Protein AF-A0A174ICA3-F1 (afdb_monomer_lite)

Organism: NCBI:txid74426

Foldseek 3Di:
DDDPPDPDPDPPAFDAAKAFQWQWDWDWDQAPNDTFIKIKTAGDFIFRADFALCLLPPLLVQQLPDVVSLNVCCNFQNALFQQFACRLVVLRCLLVDDPDADPCLLVVLLVVLVCRCPVAPLSVVLVPDPLQCLCVQQVDCQEVSVQSSRQRVVVPPDRSIGMGTSSNRSLSSLLSNLLSLQLQLCLAPPLLSLLLSLLLLVPGSCNVSNCVSQVLSVVLNVLPPDDVVCSVPDARSPDDDDPVSSVSNVVSVQSVQVNSLSRLVSLQVNHRPDDDDDDDGRCVPVVPDDVPPDDDYDSGSSNSSSVSSSCFSPDPAHWAAAPPSRGTGFAEGEDDGGHSDNVVNVCSVPPPRDGPPPSHHHSYPVVVVVVVVVVVVVVVVVVVVVVVVVVVVVVD

Secondary structure (DSSP, 8-state):
-------PPPP-PPP---EEEEEEEEEEEEETTEEEEEEEEEEEEEE-BPPTTTTTTGGGG--SS-HHHHHHHHHHH-PPPP-STTHHHHHHHHHH------SSHHHHHHHHHHHHHTSSHHHHHHHH-GGGGGGGGGGSTTSHHHHHHHHHHTT--SS--EEEEHHHHHHHHHHHHHHHHHHHHHHHHGGGHHHHHHHHHHT-TTHHHHHHH-HHHHHHHHT----HHHHHHPPTT-----HHHHHHHHHHHHHHHHHHHHHHHHHH----S-------SSS-STT-S---S------SHHHHHHHHHHHHHHSSSPPEE-TTT--EESS-B---S-BSSHHHHHHHHHS-------TT--SBHHHHHHHHHHHHHHHHHHHHHHHHHHHTTS--

Sequence (396 aa):
MSHPAIEVPAPIAAEIKPWMLPSCREKNLDIFGMERPALICKPHSTAYGIPSGFSTGTLLDVDLTDPKKIIQFVERYGLPVTPYAGQSERVEKRFTSNDVFSDKPEQDGLDIWYDALNASERCSEISLNPECALFNNFKDKGRSQGTEVANLIEDIRYKKEQVILLDDLVTTMAFMQLATLLFTGKAAYGDRAYDYVLHQVCISQNKEIIENRFSQLRMALQMFDASKSQLAVAKPGTFEMDEGTKIWVSNQFKTIEVALATFIDLAINPQPEPHTFIQEQTLRRMVNRNLNGQNPIYGSLTRAWAIQLLETLESHFSWNTCRECGRPYKIRQQKMRAYVKQEDANEDRFKERNNARDKNGYCCKAHEQRIRRKNDKKISNDQMDKVARKMDGLDQ

Structure (mmCIF, N/CA/C/O backbone):
data_AF-A0A174ICA3-F1
#
_entry.id   AF-A0A174ICA3-F1
#
loop_
_atom_site.group_PDB
_atom_site.id
_atom_site.type_symbol
_atom_site.label_atom_id
_atom_site.label_alt_id
_atom_site.label_comp_id
_atom_site.label_asym_id
_atom_site.label_entity_id
_atom_site.label_seq_id
_atom_site.pdbx_PDB_ins_code
_atom_site.Cartn_x
_atom_site.Cartn_y
_atom_site.Cartn_z
_atom_site.occupancy
_atom_site.B_iso_or_equiv
_atom_site.auth_seq_id
_atom_site.auth_comp_id
_atom_site.auth_asym_id
_atom_site.auth_atom_id
_atom_site.pdbx_PDB_model_num
ATOM 1 N N . MET A 1 1 ? 41.496 -42.779 12.951 1.00 33.31 1 MET A N 1
ATOM 2 C CA . MET A 1 1 ? 40.786 -42.202 14.109 1.00 33.31 1 MET A CA 1
ATOM 3 C C . MET A 1 1 ? 39.767 -41.220 13.567 1.00 33.31 1 MET A C 1
ATOM 5 O O . MET A 1 1 ? 40.148 -40.212 12.993 1.00 33.31 1 MET A O 1
ATOM 9 N N . SER A 1 2 ? 38.495 -41.599 13.613 1.00 34.94 2 SER A N 1
ATOM 10 C CA . SER A 1 2 ? 37.352 -40.819 13.140 1.00 34.94 2 SER A CA 1
ATOM 11 C C . SER A 1 2 ? 36.978 -39.781 14.196 1.00 34.94 2 SER A C 1
ATOM 13 O O . SER A 1 2 ? 36.568 -40.153 15.294 1.00 34.94 2 SER A O 1
ATOM 15 N N . HIS A 1 3 ? 37.132 -38.495 13.884 1.00 38.22 3 HIS A N 1
ATOM 16 C CA . HIS A 1 3 ? 36.524 -37.442 14.693 1.00 38.22 3 HIS A CA 1
ATOM 17 C C . HIS A 1 3 ? 34.998 -37.612 14.646 1.00 38.22 3 HIS A C 1
ATOM 19 O O . HIS A 1 3 ? 34.454 -37.721 13.544 1.00 38.22 3 HIS A O 1
ATOM 25 N N . PRO A 1 4 ? 34.296 -37.670 15.791 1.00 38.72 4 PRO A N 1
ATOM 26 C CA . PRO A 1 4 ? 32.844 -37.656 15.774 1.00 38.72 4 PRO A CA 1
ATOM 27 C C . PRO A 1 4 ? 32.397 -36.308 15.204 1.00 38.72 4 PRO A C 1
ATOM 29 O O . PRO A 1 4 ? 32.867 -35.255 15.642 1.00 38.72 4 PRO A O 1
ATOM 32 N N . ALA A 1 5 ? 31.529 -36.350 14.193 1.00 41.22 5 ALA A N 1
ATOM 33 C CA . ALA A 1 5 ? 30.858 -35.164 13.692 1.00 41.22 5 ALA A CA 1
ATOM 34 C C . ALA A 1 5 ? 30.064 -34.568 14.857 1.00 41.22 5 ALA A C 1
ATOM 36 O O . ALA A 1 5 ? 29.115 -35.177 15.344 1.00 41.22 5 ALA A O 1
ATOM 37 N N . ILE A 1 6 ? 30.502 -33.412 15.350 1.00 40.81 6 ILE A N 1
ATOM 38 C CA . ILE A 1 6 ? 29.716 -32.617 16.286 1.00 40.81 6 ILE A CA 1
ATOM 39 C C . ILE A 1 6 ? 28.458 -32.221 15.512 1.00 40.81 6 ILE A C 1
ATOM 41 O O . ILE A 1 6 ? 28.551 -31.462 14.545 1.00 40.81 6 ILE A O 1
ATOM 45 N N . GLU A 1 7 ? 27.303 -32.771 15.889 1.00 36.84 7 GLU A N 1
ATOM 46 C CA . GLU A 1 7 ? 26.016 -32.272 15.417 1.00 36.84 7 GLU A CA 1
ATOM 47 C C . GLU A 1 7 ? 25.901 -30.820 15.879 1.00 36.84 7 GLU A C 1
ATOM 49 O O . GLU A 1 7 ? 25.693 -30.526 17.057 1.00 36.84 7 GLU A O 1
ATOM 54 N N . VAL A 1 8 ? 26.123 -29.894 14.947 1.00 34.31 8 VAL A N 1
ATOM 55 C CA . VAL A 1 8 ? 25.844 -28.480 15.169 1.00 34.31 8 VAL A CA 1
ATOM 56 C C . VAL A 1 8 ? 24.335 -28.385 15.399 1.00 34.31 8 VAL A C 1
ATOM 58 O O . VAL A 1 8 ? 23.583 -28.823 14.523 1.00 34.31 8 VAL A O 1
ATOM 61 N N . PRO A 1 9 ? 23.867 -27.851 16.542 1.00 34.78 9 PRO A N 1
ATOM 62 C CA . PRO A 1 9 ? 22.444 -27.654 16.766 1.00 34.78 9 PRO A CA 1
ATOM 63 C C . PRO A 1 9 ? 21.866 -26.874 15.588 1.00 34.78 9 PRO A C 1
ATOM 65 O O . PRO A 1 9 ? 22.413 -25.832 15.213 1.00 34.78 9 PRO A O 1
ATOM 68 N N . ALA A 1 10 ? 20.784 -27.380 14.989 1.00 42.81 10 ALA A N 1
ATOM 69 C CA . ALA A 1 10 ? 20.063 -26.629 13.974 1.00 42.81 10 ALA A CA 1
ATOM 70 C C . ALA A 1 10 ? 19.752 -25.236 14.552 1.00 42.81 10 ALA A C 1
ATOM 72 O O . ALA A 1 10 ? 19.282 -25.158 15.694 1.00 42.81 10 ALA A O 1
ATOM 73 N N . PRO A 1 11 ? 20.053 -24.140 13.832 1.00 43.28 11 PRO A N 1
ATOM 74 C CA . PRO A 1 11 ? 19.793 -22.805 14.344 1.00 43.28 11 PRO A CA 1
ATOM 75 C C . PRO A 1 11 ? 18.317 -22.721 14.731 1.00 43.28 11 PRO A C 1
ATOM 77 O O . PRO A 1 11 ? 17.449 -23.048 13.919 1.00 43.28 11 PRO A O 1
ATOM 80 N N . ILE A 1 12 ? 18.039 -22.326 15.979 1.00 46.06 12 ILE A N 1
ATOM 81 C CA . ILE A 1 12 ? 16.676 -22.078 16.453 1.00 46.06 12 ILE A CA 1
ATOM 82 C C . ILE A 1 12 ? 16.057 -21.104 15.452 1.00 46.06 12 ILE A C 1
ATOM 84 O O . ILE A 1 12 ? 16.541 -19.979 15.302 1.00 46.06 12 ILE A O 1
ATOM 88 N N . ALA A 1 13 ? 15.051 -21.561 14.703 1.00 54.97 13 ALA A N 1
ATOM 89 C CA . ALA A 1 13 ? 14.374 -20.719 13.731 1.00 54.97 13 ALA A CA 1
ATOM 90 C C . ALA A 1 13 ? 13.820 -19.515 14.492 1.00 54.97 13 ALA A C 1
ATOM 92 O O . ALA A 1 13 ? 13.007 -19.685 15.400 1.00 54.97 13 ALA A O 1
ATOM 93 N N . ALA A 1 14 ? 14.310 -18.318 14.174 1.00 59.03 14 ALA A N 1
ATOM 94 C CA . ALA A 1 14 ? 13.910 -17.132 14.911 1.00 59.03 14 ALA A CA 1
ATOM 95 C C . ALA A 1 14 ? 12.377 -16.962 14.847 1.00 59.03 14 ALA A C 1
ATOM 97 O O . ALA A 1 14 ? 11.738 -17.249 13.827 1.00 59.03 14 ALA A O 1
ATOM 98 N N . GLU A 1 15 ? 11.790 -16.569 15.975 1.00 65.94 15 GLU A N 1
ATOM 99 C CA . GLU A 1 15 ? 10.346 -16.582 16.188 1.00 65.94 15 GLU A CA 1
ATOM 100 C C . GLU A 1 15 ? 9.649 -15.544 15.301 1.00 65.94 15 GLU A C 1
ATOM 102 O O . GLU A 1 15 ? 9.875 -14.340 15.413 1.00 65.94 15 GLU A O 1
ATOM 107 N N . ILE A 1 16 ? 8.776 -15.999 14.398 1.00 76.12 16 ILE A N 1
ATOM 108 C CA . ILE A 1 16 ? 7.976 -15.087 13.584 1.00 76.12 16 ILE A CA 1
ATOM 109 C C . ILE A 1 16 ? 6.827 -14.561 14.439 1.00 76.12 16 ILE A C 1
ATOM 111 O O . ILE A 1 16 ? 5.851 -15.277 14.651 1.00 76.12 16 ILE A O 1
ATOM 115 N N . LYS A 1 17 ? 6.891 -13.288 14.852 1.00 83.19 17 LYS A N 1
ATOM 116 C CA . LYS A 1 17 ? 5.681 -12.581 15.302 1.00 83.19 17 LYS A CA 1
ATOM 117 C C . LYS A 1 17 ? 4.644 -12.667 14.174 1.00 83.19 17 LYS A C 1
ATOM 119 O O . LYS A 1 17 ? 5.023 -12.383 13.040 1.00 83.19 17 LYS A O 1
ATOM 124 N N . PRO A 1 18 ? 3.414 -13.126 14.435 1.00 89.81 18 PRO A N 1
ATOM 125 C CA . PRO A 1 18 ? 2.355 -13.148 13.439 1.00 89.81 18 PRO A CA 1
ATOM 126 C C . PRO A 1 18 ? 1.591 -11.818 13.404 1.00 89.81 18 PRO A C 1
ATOM 128 O O . PRO A 1 18 ? 1.751 -10.973 14.287 1.00 89.81 18 PRO A O 1
ATOM 131 N N . TRP A 1 19 ? 0.707 -11.674 12.417 1.00 92.31 19 TRP A N 1
ATOM 132 C CA . TRP A 1 19 ? -0.308 -10.615 12.370 1.00 92.31 19 TRP A CA 1
ATOM 133 C C . TRP A 1 19 ? -1.693 -11.178 12.055 1.00 92.31 19 TRP A C 1
ATOM 135 O O . TRP A 1 19 ? -1.832 -12.305 11.566 1.00 92.31 19 TRP A O 1
ATOM 145 N N . MET A 1 20 ? -2.730 -10.398 12.338 1.00 92.56 20 MET A N 1
ATOM 146 C CA . MET A 1 20 ? -4.112 -10.836 12.207 1.00 92.56 20 MET A CA 1
ATOM 147 C C . MET A 1 20 ? -4.595 -10.788 10.742 1.00 92.56 20 MET A C 1
ATOM 149 O O . MET A 1 20 ? -4.385 -9.821 10.004 1.00 92.56 20 MET A O 1
ATOM 153 N N . LEU A 1 21 ? -5.250 -11.867 10.308 1.00 95.19 21 LEU A N 1
ATOM 154 C CA . LEU A 1 21 ? -6.044 -11.936 9.083 1.00 95.19 21 LEU A CA 1
ATOM 155 C C . LEU A 1 21 ? -7.520 -11.765 9.460 1.00 95.19 21 LEU A C 1
ATOM 157 O O . LEU A 1 21 ? -8.054 -12.622 10.182 1.00 95.19 21 LEU A O 1
ATOM 161 N N . PRO A 1 22 ? -8.180 -10.684 9.015 1.00 94.62 22 PRO A N 1
ATOM 162 C CA . PRO A 1 22 ? -9.564 -10.439 9.385 1.00 94.62 22 PRO A CA 1
ATOM 163 C C . PRO A 1 22 ? -10.535 -11.153 8.449 1.00 94.62 22 PRO A C 1
ATOM 165 O O . PRO A 1 22 ? -10.198 -11.499 7.322 1.00 94.62 22 PRO A O 1
ATOM 168 N N . SER A 1 23 ? -11.772 -11.307 8.909 1.00 95.06 23 SER A N 1
ATOM 169 C CA . SER A 1 23 ? -12.945 -11.326 8.041 1.00 95.06 23 SER A CA 1
ATOM 170 C C . SER A 1 23 ? -13.523 -9.916 8.003 1.00 95.06 23 SER A C 1
ATOM 172 O O . SER A 1 23 ? -13.637 -9.267 9.049 1.00 95.06 23 SER A O 1
ATOM 174 N N . CYS A 1 24 ? -13.859 -9.430 6.812 1.00 95.12 24 CYS A N 1
ATOM 175 C CA . CYS A 1 24 ? -14.268 -8.048 6.603 1.00 95.12 24 CYS A CA 1
ATOM 176 C C . CYS A 1 24 ? -15.693 -7.957 6.065 1.00 95.12 24 CYS A C 1
ATOM 178 O O . CYS A 1 24 ? -16.123 -8.745 5.225 1.00 95.12 24 CYS A O 1
ATOM 180 N N . ARG A 1 25 ? -16.409 -6.921 6.500 1.00 92.81 25 ARG A N 1
ATOM 181 C CA . ARG A 1 25 ? -17.669 -6.494 5.886 1.00 92.81 25 ARG A CA 1
ATOM 182 C C . ARG A 1 25 ? -17.653 -4.993 5.646 1.00 92.81 25 ARG A C 1
ATOM 184 O O . ARG A 1 25 ? -17.161 -4.240 6.483 1.00 92.81 25 ARG A O 1
ATOM 191 N N . GLU A 1 26 ? -18.201 -4.582 4.512 1.00 93.88 26 GLU A N 1
ATOM 192 C CA . GLU A 1 26 ? -18.407 -3.172 4.183 1.00 93.88 26 GLU A CA 1
ATOM 193 C C . GLU A 1 26 ? -19.478 -2.549 5.087 1.00 93.88 26 GLU A C 1
ATOM 195 O O . GLU A 1 26 ? -20.483 -3.184 5.426 1.00 93.88 26 GLU A O 1
ATOM 200 N N . LYS A 1 27 ? -19.253 -1.291 5.464 1.00 91.69 27 LYS A N 1
ATOM 201 C CA . LYS A 1 27 ? -20.220 -0.420 6.130 1.00 91.69 27 LYS A CA 1
ATOM 202 C C . LYS A 1 27 ? -19.934 1.032 5.740 1.00 91.69 27 LYS A C 1
ATOM 204 O O . LYS A 1 27 ? -18.777 1.401 5.582 1.00 91.69 27 LYS A O 1
ATOM 209 N N . ASN A 1 28 ? -20.969 1.857 5.648 1.00 92.75 28 ASN A N 1
ATOM 210 C CA . ASN A 1 28 ? -20.808 3.306 5.599 1.00 92.75 28 ASN A CA 1
ATOM 211 C C . ASN A 1 28 ? -20.977 3.910 6.995 1.00 92.75 28 ASN A C 1
ATOM 213 O O . ASN A 1 28 ? -21.859 3.493 7.751 1.00 92.75 28 ASN A O 1
ATOM 217 N N . LEU A 1 29 ? -20.121 4.872 7.325 1.00 89.50 29 LEU A N 1
ATOM 218 C CA . LEU A 1 29 ? -20.064 5.538 8.622 1.00 89.50 29 LEU A CA 1
ATOM 219 C C . LEU A 1 29 ? -20.219 7.039 8.452 1.00 89.50 29 LEU A C 1
ATOM 221 O O . LEU A 1 29 ? -19.614 7.607 7.550 1.00 89.50 29 LEU A O 1
ATOM 225 N N . ASP A 1 30 ? -20.979 7.673 9.336 1.00 88.88 30 ASP A N 1
ATOM 226 C CA . ASP A 1 30 ? -20.994 9.129 9.437 1.00 88.88 30 ASP A CA 1
ATOM 227 C C . ASP A 1 30 ? -19.872 9.574 10.379 1.00 88.88 30 ASP A C 1
ATOM 229 O O . ASP A 1 30 ? -19.830 9.177 11.545 1.00 88.88 30 ASP A O 1
ATOM 233 N N . ILE A 1 31 ? -18.929 10.349 9.845 1.00 85.56 31 ILE A N 1
ATOM 234 C CA . ILE A 1 31 ? -17.815 10.921 10.597 1.00 85.56 31 ILE A CA 1
ATOM 235 C C . ILE A 1 31 ? -17.746 12.401 10.242 1.00 85.56 31 ILE A C 1
ATOM 237 O O . ILE A 1 31 ? -17.509 12.752 9.081 1.00 85.56 31 ILE A O 1
ATOM 241 N N . PHE A 1 32 ? -17.916 13.274 11.238 1.00 84.75 32 PHE A N 1
ATOM 242 C CA . PHE A 1 32 ? -17.977 14.722 11.045 1.00 84.75 32 PHE A CA 1
ATOM 243 C C . PHE A 1 32 ? -19.061 15.174 10.047 1.00 84.75 32 PHE A C 1
ATOM 245 O O . PHE A 1 32 ? -18.825 16.099 9.264 1.00 84.75 32 PHE A O 1
ATOM 252 N N . GLY A 1 33 ? -20.229 14.523 10.039 1.00 84.75 33 GLY A N 1
ATOM 253 C CA . GLY A 1 33 ? -21.348 14.860 9.151 1.00 84.75 33 GLY A CA 1
ATOM 254 C C . GLY A 1 33 ? -21.131 14.446 7.693 1.00 84.75 33 GLY A C 1
ATOM 255 O O . GLY A 1 33 ? -21.756 15.005 6.791 1.00 84.75 33 GLY A O 1
ATOM 256 N N . MET A 1 34 ? -20.202 13.522 7.4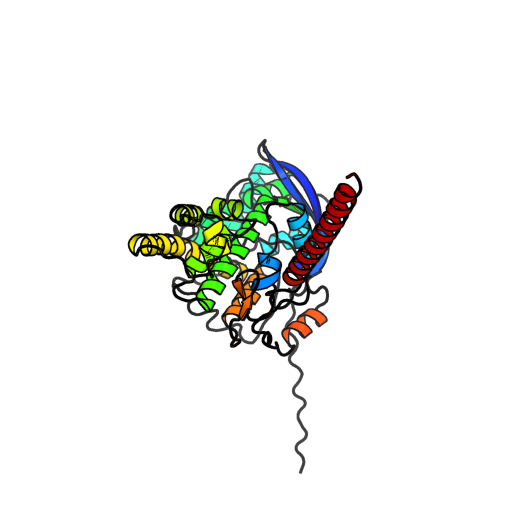38 1.00 87.88 34 MET A N 1
ATOM 257 C CA . MET A 1 34 ? -19.898 12.997 6.110 1.00 87.88 34 MET A CA 1
ATOM 258 C C . MET A 1 34 ? -19.948 11.475 6.123 1.00 87.88 34 MET A C 1
ATOM 260 O O . MET A 1 34 ? -19.240 10.831 6.897 1.00 87.88 34 MET A O 1
ATOM 264 N N . GLU A 1 35 ? -20.709 10.902 5.193 1.00 92.56 35 GLU A N 1
ATOM 265 C CA . GLU A 1 35 ? -20.739 9.459 4.976 1.00 92.56 35 GLU A CA 1
ATOM 266 C C . GLU A 1 35 ? -19.422 8.981 4.336 1.00 92.56 35 GLU A C 1
ATOM 268 O O . GLU A 1 35 ? -18.963 9.503 3.315 1.00 92.56 35 GLU A O 1
ATOM 273 N N . ARG A 1 36 ? -18.787 7.983 4.953 1.00 91.88 36 ARG A N 1
ATOM 274 C CA . ARG A 1 36 ? -17.487 7.430 4.564 1.00 91.88 36 ARG A CA 1
ATOM 275 C C . ARG A 1 36 ? -17.564 5.902 4.481 1.00 91.88 36 ARG A C 1
ATOM 277 O O . ARG A 1 36 ? -18.004 5.271 5.444 1.00 91.88 36 ARG A O 1
ATOM 284 N N . PRO A 1 37 ? -17.095 5.278 3.385 1.00 94.25 37 PRO A N 1
ATOM 285 C CA . PRO A 1 37 ? -17.010 3.827 3.298 1.00 94.25 37 PRO A CA 1
ATOM 286 C C . PRO A 1 37 ? -15.904 3.291 4.211 1.00 94.25 37 PRO A C 1
ATOM 288 O O . PRO A 1 37 ? -14.785 3.814 4.253 1.00 94.25 37 PRO A O 1
ATOM 291 N N . ALA A 1 38 ? -16.206 2.210 4.914 1.00 94.81 38 ALA A N 1
ATOM 292 C CA . ALA A 1 38 ? -15.333 1.574 5.883 1.00 94.81 38 ALA A CA 1
ATOM 293 C C . ALA A 1 38 ? -15.469 0.048 5.848 1.00 94.81 38 ALA A C 1
ATOM 295 O O . ALA A 1 38 ? -16.455 -0.515 5.366 1.00 94.81 38 ALA A O 1
ATOM 296 N N . LEU A 1 39 ? -14.467 -0.626 6.402 1.00 94.62 39 LEU A N 1
ATOM 297 C CA . LEU A 1 39 ? -14.492 -2.051 6.681 1.00 94.62 39 LEU A CA 1
ATOM 298 C C . LEU A 1 39 ? -14.613 -2.270 8.184 1.00 94.62 39 LEU A C 1
ATOM 300 O O . LEU A 1 39 ? -13.781 -1.787 8.951 1.00 94.62 39 LEU A O 1
ATOM 304 N N . ILE A 1 40 ? -15.600 -3.065 8.593 1.00 92.50 40 ILE A N 1
ATOM 305 C CA . ILE A 1 40 ? -15.601 -3.692 9.913 1.00 92.50 40 ILE A CA 1
ATOM 306 C C . ILE A 1 40 ? -14.820 -4.993 9.789 1.00 92.50 40 ILE A C 1
ATOM 308 O O . ILE A 1 40 ? -15.219 -5.907 9.064 1.00 92.50 40 ILE A O 1
ATOM 312 N N . CYS A 1 41 ? -13.702 -5.056 10.495 1.00 92.94 41 CYS A N 1
ATOM 313 C CA . CYS A 1 41 ? -12.762 -6.161 10.490 1.00 92.94 41 CYS A CA 1
ATOM 314 C C . CYS A 1 41 ? -12.914 -6.954 11.785 1.00 92.94 41 CYS A C 1
ATOM 316 O O . CYS A 1 41 ? -12.827 -6.385 12.869 1.00 92.94 41 CYS A O 1
ATOM 318 N N . LYS A 1 42 ? -13.102 -8.269 11.680 1.00 91.88 42 LYS A N 1
ATOM 319 C CA . LYS A 1 42 ? -13.162 -9.195 12.816 1.00 91.88 42 LYS A CA 1
ATOM 320 C C . LYS A 1 42 ? -12.010 -10.196 12.731 1.00 91.88 42 LYS A C 1
ATOM 322 O O . LYS A 1 42 ? -11.753 -10.683 11.633 1.00 91.88 42 LYS A O 1
ATOM 327 N N . PRO A 1 43 ? -11.349 -10.572 13.836 1.00 91.12 43 PRO A N 1
ATOM 328 C CA . PRO A 1 43 ? -10.226 -11.487 13.804 1.00 91.12 43 PRO A CA 1
ATOM 329 C C . PRO A 1 43 ? -10.711 -12.858 13.359 1.00 91.12 43 PRO A C 1
ATOM 331 O O . PRO A 1 43 ? -11.699 -13.379 13.885 1.00 91.12 43 PRO A O 1
ATOM 334 N N . HIS A 1 44 ? -10.026 -13.425 12.368 1.00 93.06 44 HIS A N 1
ATOM 335 C CA . HIS A 1 44 ? -10.380 -14.719 11.797 1.00 93.06 44 HIS A CA 1
ATOM 336 C C . HIS A 1 44 ? -9.244 -15.733 11.928 1.00 93.06 44 HIS A C 1
ATOM 338 O O . HIS A 1 44 ? -9.447 -16.820 12.463 1.00 93.06 44 HIS A O 1
ATOM 344 N N . SER A 1 45 ? -8.043 -15.377 11.478 1.00 93.69 45 SER A N 1
ATOM 345 C CA . SER A 1 45 ? -6.855 -16.226 11.592 1.00 93.69 45 SER A CA 1
ATOM 346 C C . SER A 1 45 ? -5.596 -15.380 11.756 1.00 93.69 45 SER A C 1
ATOM 348 O O . SER A 1 45 ? -5.668 -14.157 11.825 1.00 93.69 45 SER A O 1
ATOM 350 N N . THR A 1 46 ? -4.434 -16.019 11.797 1.00 93.44 46 THR A N 1
ATOM 351 C CA . THR A 1 46 ? -3.136 -15.345 11.851 1.00 93.44 46 THR A CA 1
ATOM 352 C C . THR A 1 46 ? -2.304 -15.675 10.620 1.00 93.44 46 THR A C 1
ATOM 354 O O . THR A 1 46 ? -2.442 -16.740 10.013 1.00 93.44 46 THR A O 1
ATOM 357 N N . ALA A 1 47 ? -1.443 -14.742 10.237 1.00 93.88 47 ALA A N 1
ATOM 358 C CA . ALA A 1 47 ? -0.435 -14.920 9.213 1.00 93.88 47 ALA A CA 1
ATOM 359 C C . ALA A 1 47 ? 0.961 -14.858 9.833 1.00 93.88 47 ALA A C 1
ATOM 361 O O . ALA A 1 47 ? 1.247 -14.012 10.672 1.00 93.88 47 ALA A O 1
ATOM 362 N N . TYR A 1 48 ? 1.831 -15.743 9.364 1.00 90.88 48 TYR A N 1
ATOM 363 C CA . TYR A 1 48 ? 3.240 -15.866 9.732 1.00 90.88 48 TYR A CA 1
ATOM 364 C C . TYR A 1 48 ? 4.160 -15.462 8.573 1.00 90.88 48 TYR A C 1
ATOM 366 O O . TYR A 1 48 ? 5.370 -15.633 8.633 1.00 90.88 48 TYR A O 1
ATOM 374 N N . GLY A 1 49 ? 3.618 -14.976 7.458 1.00 90.50 49 GLY A N 1
ATOM 375 C CA . GLY A 1 49 ? 4.445 -14.586 6.324 1.00 90.50 49 GLY A CA 1
ATOM 376 C C . GLY A 1 49 ? 3.663 -14.372 5.042 1.00 90.50 49 GLY A C 1
ATOM 377 O O . GLY A 1 49 ? 2.560 -14.888 4.853 1.00 90.50 49 GLY A O 1
ATOM 378 N N . ILE A 1 50 ? 4.279 -13.634 4.127 1.00 92.31 50 ILE A N 1
ATOM 379 C CA . ILE A 1 50 ? 3.812 -13.480 2.751 1.00 92.31 50 ILE A CA 1
ATOM 380 C C . ILE A 1 50 ? 4.606 -14.408 1.821 1.00 92.31 50 ILE A C 1
ATOM 382 O O . ILE A 1 50 ? 5.788 -14.656 2.063 1.00 92.31 50 ILE A O 1
ATOM 386 N N . PRO A 1 51 ? 3.987 -14.922 0.748 1.00 90.38 51 PRO A N 1
ATOM 387 C CA . PRO A 1 51 ? 4.667 -15.780 -0.216 1.00 90.38 51 PRO A CA 1
ATOM 388 C C . PRO A 1 51 ? 5.785 -15.037 -0.945 1.00 90.38 51 PRO A C 1
ATOM 390 O O . PRO A 1 51 ? 5.648 -13.854 -1.259 1.00 90.38 51 PRO A O 1
ATOM 393 N N . SER A 1 52 ? 6.877 -15.737 -1.252 1.00 87.00 52 SER A N 1
ATOM 394 C CA . SER A 1 52 ? 7.983 -15.187 -2.041 1.00 87.00 52 SER A CA 1
ATOM 395 C C . SER A 1 52 ? 7.500 -14.548 -3.352 1.00 87.00 52 SER A C 1
ATOM 397 O O . SER A 1 52 ? 6.644 -15.100 -4.045 1.00 87.00 52 SER A O 1
ATOM 399 N N . GLY A 1 53 ? 8.038 -13.374 -3.696 1.00 88.00 53 GLY A N 1
ATOM 400 C CA . GLY A 1 53 ? 7.634 -12.603 -4.880 1.00 88.00 53 GLY A CA 1
ATOM 401 C C . GLY A 1 53 ? 6.304 -11.846 -4.742 1.00 88.00 53 GLY A C 1
ATOM 402 O O . GLY A 1 53 ? 5.832 -11.278 -5.722 1.00 88.00 53 GLY A O 1
ATOM 403 N N . PHE A 1 54 ? 5.679 -11.826 -3.560 1.00 92.50 54 PHE A N 1
ATOM 404 C CA . PHE A 1 54 ? 4.468 -11.047 -3.284 1.00 92.50 54 PHE A CA 1
ATOM 405 C C . PHE A 1 54 ? 4.624 -9.559 -3.619 1.00 92.50 54 PHE A C 1
ATOM 407 O O . PHE A 1 54 ? 3.731 -9.001 -4.262 1.00 92.50 54 PHE A O 1
ATOM 414 N N . SER A 1 55 ? 5.745 -8.939 -3.227 1.00 89.00 55 SER A N 1
ATOM 415 C CA . SER A 1 55 ? 5.987 -7.500 -3.409 1.00 89.00 55 SER A CA 1
ATOM 416 C C . SER A 1 55 ? 5.891 -7.082 -4.878 1.00 89.00 55 SER A C 1
ATOM 418 O O . SER A 1 55 ? 5.169 -6.148 -5.194 1.00 89.00 55 SER A O 1
ATOM 420 N N . THR A 1 56 ? 6.521 -7.829 -5.787 1.00 88.44 56 THR A N 1
ATOM 421 C CA . THR A 1 56 ? 6.512 -7.581 -7.248 1.00 88.44 56 THR A CA 1
ATOM 422 C C . THR A 1 56 ? 5.389 -8.310 -7.998 1.00 88.44 56 THR A C 1
ATOM 424 O O . THR A 1 56 ? 5.266 -8.200 -9.221 1.00 88.44 56 THR A O 1
ATOM 427 N N . GLY A 1 57 ? 4.563 -9.066 -7.274 1.00 87.75 57 GLY A N 1
ATOM 428 C CA . GLY A 1 57 ? 3.512 -9.919 -7.808 1.00 87.75 57 GLY A CA 1
ATOM 429 C C . GLY A 1 57 ? 2.120 -9.402 -7.467 1.00 87.75 57 GLY A C 1
ATOM 430 O O . GLY A 1 57 ? 1.681 -8.372 -7.972 1.00 87.75 57 GLY A O 1
ATOM 431 N N . THR A 1 58 ? 1.408 -10.157 -6.625 1.00 86.38 58 THR A N 1
ATOM 432 C CA . THR A 1 58 ? -0.021 -9.952 -6.329 1.00 86.38 58 THR A CA 1
ATOM 433 C C . THR A 1 58 ? -0.328 -8.552 -5.805 1.00 86.38 58 THR A C 1
ATOM 435 O O . THR A 1 58 ? -1.394 -8.034 -6.124 1.00 86.38 58 THR A O 1
ATOM 438 N N . LEU A 1 59 ? 0.580 -7.922 -5.050 1.00 92.50 59 LEU A N 1
ATOM 439 C CA . LEU A 1 59 ? 0.378 -6.560 -4.544 1.00 92.50 59 LEU A CA 1
ATOM 440 C C . LEU A 1 59 ? 0.077 -5.559 -5.670 1.00 92.50 59 LEU A C 1
ATOM 442 O O . LEU A 1 59 ? -0.836 -4.745 -5.548 1.00 92.50 59 LEU A O 1
ATOM 446 N N . LEU A 1 60 ? 0.822 -5.638 -6.775 1.00 92.06 60 LEU A N 1
ATOM 447 C CA . LEU A 1 60 ? 0.702 -4.725 -7.915 1.00 92.06 60 LEU A CA 1
ATOM 448 C C . LEU A 1 60 ? -0.526 -5.011 -8.800 1.00 92.06 60 LEU A C 1
ATOM 450 O O . LEU A 1 60 ? -0.810 -4.263 -9.735 1.00 92.06 60 LEU A O 1
ATOM 454 N N . ASP A 1 61 ? -1.238 -6.106 -8.536 1.00 88.19 61 ASP A N 1
ATOM 455 C CA . ASP A 1 61 ? -2.394 -6.567 -9.311 1.00 88.19 61 ASP A CA 1
ATOM 456 C C . ASP A 1 61 ? -3.739 -6.293 -8.630 1.00 88.19 61 ASP A C 1
ATOM 458 O O . ASP A 1 61 ? -4.790 -6.592 -9.219 1.00 88.19 61 ASP A O 1
ATOM 462 N N . VAL A 1 62 ? -3.717 -5.782 -7.395 1.00 92.12 62 VAL A N 1
ATOM 463 C CA . VAL A 1 62 ? -4.928 -5.433 -6.648 1.00 92.12 62 VAL A CA 1
ATOM 464 C C . VAL A 1 62 ? -5.563 -4.198 -7.268 1.00 92.12 62 VAL A C 1
ATOM 466 O O . VAL A 1 62 ? -4.897 -3.186 -7.484 1.00 92.12 62 VAL A O 1
ATOM 469 N N . ASP A 1 63 ? -6.856 -4.301 -7.555 1.00 94.56 63 ASP A N 1
ATOM 470 C CA . ASP A 1 63 ? -7.686 -3.173 -7.958 1.00 94.56 63 ASP A CA 1
ATOM 471 C C . ASP A 1 63 ? -8.087 -2.381 -6.717 1.00 94.56 63 ASP A C 1
ATOM 473 O O . ASP A 1 63 ? -8.741 -2.922 -5.828 1.00 94.56 63 ASP A O 1
ATOM 477 N N . LEU A 1 64 ? -7.646 -1.129 -6.645 1.00 96.38 64 LEU A N 1
ATOM 478 C CA . LEU A 1 64 ? -7.953 -0.232 -5.537 1.00 96.38 64 LEU A CA 1
ATOM 479 C C . LEU A 1 64 ? -9.261 0.541 -5.772 1.00 96.38 64 LEU A C 1
ATOM 481 O O . LEU A 1 64 ? -9.696 1.267 -4.886 1.00 96.38 64 LEU A O 1
ATOM 485 N N . THR A 1 65 ? -9.886 0.395 -6.946 1.00 95.25 65 THR A N 1
ATOM 486 C CA . THR A 1 65 ? -11.175 1.025 -7.275 1.00 95.25 65 THR A CA 1
ATOM 487 C C . THR A 1 65 ? -12.374 0.155 -6.885 1.00 95.25 65 THR A C 1
ATOM 489 O O . THR A 1 65 ? -13.476 0.673 -6.730 1.00 95.25 65 THR A O 1
ATOM 492 N N . ASP A 1 66 ? -12.164 -1.153 -6.690 1.00 94.94 66 ASP A N 1
ATOM 493 C CA . ASP A 1 66 ? -13.200 -2.123 -6.319 1.00 94.94 66 ASP A CA 1
ATOM 494 C C . ASP A 1 66 ? -13.057 -2.529 -4.835 1.00 94.94 66 ASP A C 1
ATOM 496 O O . ASP A 1 66 ? -12.166 -3.325 -4.500 1.00 94.94 66 ASP A O 1
ATOM 500 N N . PRO A 1 67 ? -13.949 -2.057 -3.938 1.00 94.12 67 PRO A N 1
ATOM 501 C CA . PRO A 1 67 ? -13.942 -2.414 -2.517 1.00 94.12 67 PRO A CA 1
ATOM 502 C C . PRO A 1 67 ? -13.901 -3.926 -2.260 1.00 94.12 67 PRO A C 1
ATOM 504 O O . PRO A 1 67 ? -13.202 -4.390 -1.355 1.00 94.12 67 PRO A O 1
ATOM 507 N N . LYS A 1 68 ? -14.533 -4.735 -3.124 1.00 95.31 68 LYS A N 1
ATOM 508 C CA . LYS A 1 68 ? -14.529 -6.199 -2.991 1.00 95.31 68 LYS A CA 1
ATOM 509 C C . LYS A 1 68 ? -13.142 -6.787 -3.217 1.00 95.31 68 LYS A C 1
ATOM 511 O O . LYS A 1 68 ? -12.803 -7.805 -2.611 1.00 95.31 68 LYS A O 1
ATOM 516 N N . LYS A 1 69 ? -12.327 -6.192 -4.093 1.00 95.25 69 LYS A N 1
ATOM 517 C CA . LYS A 1 69 ? -10.931 -6.618 -4.307 1.00 95.25 69 LYS A CA 1
ATOM 518 C C . LYS A 1 69 ? -10.053 -6.232 -3.134 1.00 95.25 69 LYS A C 1
ATOM 520 O O . LYS A 1 69 ? -9.188 -7.027 -2.768 1.00 95.25 69 LYS A O 1
ATOM 525 N N . ILE A 1 70 ? -10.313 -5.077 -2.528 1.00 96.44 70 ILE A N 1
ATOM 526 C CA . ILE A 1 70 ? -9.629 -4.633 -1.313 1.00 96.44 70 ILE A CA 1
ATOM 527 C C . ILE A 1 70 ? -9.944 -5.590 -0.161 1.00 96.44 70 ILE A C 1
ATOM 529 O O . ILE A 1 70 ? -9.011 -6.113 0.442 1.00 96.44 70 ILE A O 1
ATOM 533 N N . ILE A 1 71 ? -11.220 -5.925 0.073 1.00 96.44 71 ILE A N 1
ATOM 534 C CA . ILE A 1 71 ? -11.616 -6.939 1.066 1.00 96.44 71 ILE A CA 1
ATOM 535 C C . ILE A 1 71 ? -10.911 -8.266 0.797 1.00 96.44 71 ILE A C 1
ATOM 537 O O . ILE A 1 71 ? -10.233 -8.792 1.672 1.00 96.44 71 ILE A O 1
ATOM 541 N N . GLN A 1 72 ? -11.002 -8.791 -0.429 1.00 95.44 72 GLN A N 1
ATOM 542 C CA . GLN A 1 72 ? -10.372 -10.069 -0.776 1.00 95.44 72 GLN A CA 1
ATOM 543 C C . GLN A 1 72 ? -8.860 -10.064 -0.546 1.00 95.44 72 GLN A C 1
ATOM 545 O O . GLN A 1 72 ? -8.280 -11.111 -0.260 1.00 95.44 72 GLN A O 1
ATOM 550 N N . PHE A 1 73 ? -8.205 -8.921 -0.728 1.00 96.19 73 PHE A N 1
ATOM 551 C CA . PHE A 1 73 ? -6.790 -8.774 -0.437 1.00 96.19 73 PHE A CA 1
ATOM 552 C C . PHE A 1 73 ? -6.534 -8.764 1.073 1.00 96.19 73 PHE A C 1
ATOM 554 O O . PHE A 1 73 ? -5.711 -9.547 1.549 1.00 96.19 73 PHE A O 1
ATOM 561 N N . VAL A 1 74 ? -7.275 -7.938 1.811 1.00 96.31 74 VAL A N 1
ATOM 562 C CA . VAL A 1 74 ? -7.170 -7.791 3.264 1.00 96.31 74 VAL A CA 1
ATOM 563 C C . VAL A 1 74 ? -7.419 -9.117 3.984 1.00 96.31 74 VAL A C 1
ATOM 565 O O . VAL A 1 74 ? -6.615 -9.517 4.818 1.00 96.31 74 VAL A O 1
ATOM 568 N N . GLU A 1 75 ? -8.455 -9.868 3.619 1.00 96.31 75 GLU A N 1
ATOM 569 C CA . GLU A 1 75 ? -8.748 -11.167 4.242 1.00 96.31 75 GLU A CA 1
ATOM 570 C C . GLU A 1 75 ? -7.672 -12.227 3.936 1.00 96.31 75 GLU A C 1
ATOM 572 O O . GLU A 1 75 ? -7.451 -13.157 4.711 1.00 96.31 75 GLU A O 1
ATOM 577 N N . ARG A 1 76 ? -6.966 -12.110 2.799 1.00 95.44 76 ARG A N 1
ATOM 578 C CA . ARG A 1 76 ? -5.932 -13.078 2.379 1.00 95.44 76 ARG A CA 1
ATOM 579 C C . ARG A 1 76 ? -4.540 -12.785 2.910 1.00 95.44 76 ARG A C 1
ATOM 581 O O . ARG A 1 76 ? -3.729 -13.714 2.988 1.00 95.44 76 ARG A O 1
ATOM 588 N N . TYR A 1 77 ? -4.234 -11.516 3.148 1.00 95.62 77 TYR A N 1
ATOM 589 C CA . TYR A 1 77 ? -2.880 -11.056 3.450 1.00 95.62 77 TYR A CA 1
ATOM 590 C C . TYR A 1 77 ? -2.783 -10.243 4.738 1.00 95.62 77 TYR A C 1
ATOM 592 O O . TYR A 1 77 ? -1.679 -10.086 5.247 1.00 95.62 77 TYR A O 1
ATOM 600 N N . GLY A 1 78 ? -3.899 -9.788 5.298 1.00 94.38 78 GLY A N 1
ATOM 601 C CA . GLY A 1 78 ? -3.962 -8.945 6.485 1.00 94.38 78 GLY A CA 1
ATOM 602 C C . GLY A 1 78 ? -4.150 -7.480 6.122 1.00 94.38 78 GLY A C 1
ATOM 603 O O . GLY A 1 78 ? -4.205 -7.105 4.951 1.00 94.38 78 GLY A O 1
ATOM 604 N N . LEU A 1 79 ? -4.255 -6.646 7.148 1.00 93.25 79 LEU A N 1
ATOM 605 C CA . LEU A 1 79 ? -4.465 -5.214 6.987 1.00 93.25 79 LEU A CA 1
ATOM 606 C C . LEU A 1 79 ? -3.155 -4.500 6.635 1.00 93.25 79 LEU A C 1
ATOM 608 O O . LEU A 1 79 ? -2.194 -4.589 7.403 1.00 93.25 79 LEU A O 1
ATOM 612 N N . PRO A 1 80 ? -3.091 -3.770 5.507 1.00 93.31 80 PRO A N 1
ATOM 613 C CA . PRO A 1 80 ? -2.106 -2.719 5.320 1.00 93.31 80 PRO A CA 1
ATOM 614 C C . PRO A 1 80 ? -2.281 -1.684 6.424 1.00 93.31 80 PRO A C 1
ATOM 616 O O . PRO A 1 80 ? -3.351 -1.103 6.586 1.00 93.31 80 PRO A O 1
ATOM 619 N N . VAL A 1 81 ? -1.219 -1.479 7.183 1.00 88.38 81 VAL A N 1
ATOM 620 C CA . VAL A 1 81 ? -1.162 -0.498 8.256 1.00 88.38 81 VAL A CA 1
ATOM 621 C C . VAL A 1 81 ? -0.354 0.703 7.783 1.00 88.38 81 VAL A C 1
ATOM 623 O O . VAL A 1 81 ? 0.740 0.527 7.233 1.00 88.38 81 VAL A O 1
ATOM 626 N N . THR A 1 82 ? -0.879 1.906 8.011 1.00 85.50 82 THR A N 1
ATOM 627 C CA . THR A 1 82 ? -0.156 3.160 7.791 1.00 85.50 82 THR A CA 1
ATOM 628 C C . THR A 1 82 ? 1.127 3.181 8.623 1.00 85.50 82 THR A C 1
ATOM 630 O O . THR A 1 82 ? 1.078 2.883 9.818 1.00 85.50 82 THR A O 1
ATOM 633 N N . PRO A 1 83 ? 2.289 3.529 8.049 1.00 73.50 83 PRO A N 1
ATOM 634 C CA . PRO A 1 83 ? 3.554 3.390 8.749 1.00 73.50 83 PRO A CA 1
ATOM 635 C C . PRO A 1 83 ? 3.888 4.662 9.532 1.00 73.50 83 PRO A C 1
ATOM 637 O O . PRO A 1 83 ? 4.762 5.425 9.145 1.00 73.50 83 PRO A O 1
ATOM 640 N N . TYR A 1 84 ? 3.187 4.895 10.637 1.00 76.56 84 TYR A N 1
ATOM 641 C CA . TYR A 1 84 ? 3.666 5.768 11.714 1.00 76.56 84 TYR A CA 1
ATOM 642 C C . TYR A 1 84 ? 3.961 4.935 12.963 1.00 76.56 84 TYR A C 1
ATOM 644 O O . TYR A 1 84 ? 3.528 3.780 13.067 1.00 76.56 84 TYR A O 1
ATOM 652 N N . ALA A 1 85 ? 4.743 5.500 13.885 1.00 69.12 85 ALA A N 1
ATOM 653 C CA . ALA A 1 85 ? 5.249 4.759 15.033 1.00 69.12 85 ALA A CA 1
ATOM 654 C C . ALA A 1 85 ? 4.114 4.129 15.856 1.00 69.12 85 ALA A C 1
ATOM 656 O O . ALA A 1 85 ? 3.108 4.765 16.173 1.00 69.12 85 ALA A O 1
ATOM 657 N N . GLY A 1 86 ? 4.277 2.848 16.181 1.00 73.25 86 GLY A N 1
ATOM 658 C CA . GLY A 1 86 ? 3.338 2.085 17.000 1.00 73.25 86 GLY A CA 1
ATOM 659 C C . GLY A 1 86 ? 1.982 1.770 16.353 1.00 73.25 86 GLY A C 1
ATOM 660 O O . GLY A 1 86 ? 1.131 1.186 17.026 1.00 73.25 86 GLY A O 1
ATOM 661 N N . GLN A 1 87 ? 1.727 2.125 15.084 1.00 80.38 87 GLN A N 1
ATOM 662 C CA . GLN A 1 87 ? 0.399 1.894 14.495 1.00 80.38 87 GLN A CA 1
ATOM 663 C C . GLN A 1 87 ? 0.072 0.409 14.330 1.00 80.38 87 GLN A C 1
ATOM 665 O O . GLN A 1 87 ? -1.073 0.005 14.520 1.00 80.38 87 GLN A O 1
ATOM 670 N N . SER A 1 88 ? 1.068 -0.421 14.006 1.00 81.00 88 SER A N 1
ATOM 671 C CA . SER A 1 88 ? 0.857 -1.871 13.888 1.00 81.00 88 SER A CA 1
ATOM 672 C C . SER A 1 88 ? 0.436 -2.464 15.235 1.00 81.00 88 SER A C 1
ATOM 674 O O . SER A 1 88 ? -0.539 -3.204 15.308 1.00 81.00 88 SER A O 1
ATOM 676 N N . GLU A 1 89 ? 1.107 -2.075 16.317 1.00 81.06 89 GLU A N 1
ATOM 677 C CA . GLU A 1 89 ? 0.783 -2.484 17.682 1.00 81.06 89 GLU A CA 1
ATOM 678 C C . GLU A 1 89 ? -0.604 -2.006 18.112 1.00 81.06 89 GLU A C 1
ATOM 680 O O . GLU A 1 89 ? -1.334 -2.765 18.743 1.00 81.06 89 GLU A O 1
ATOM 685 N N . ARG A 1 90 ? -0.994 -0.778 17.753 1.00 81.88 90 ARG A N 1
ATOM 686 C CA . ARG A 1 90 ? -2.333 -0.240 18.041 1.00 81.88 90 ARG A CA 1
ATOM 687 C C . ARG A 1 90 ? -3.426 -1.023 17.326 1.00 81.88 90 ARG A C 1
ATOM 689 O O . ARG A 1 90 ? -4.427 -1.374 17.946 1.00 81.88 90 ARG A O 1
ATOM 696 N N . VAL A 1 91 ? -3.219 -1.316 16.042 1.00 85.69 91 VAL A N 1
ATOM 697 C CA . VAL A 1 91 ? -4.148 -2.125 15.245 1.00 85.69 91 VAL A CA 1
ATOM 698 C C . VAL A 1 91 ? -4.295 -3.523 15.846 1.00 85.69 91 VAL A C 1
ATOM 700 O O . VAL A 1 91 ? -5.407 -3.961 16.119 1.00 85.69 91 VAL A O 1
ATOM 703 N N . GLU A 1 92 ? -3.188 -4.203 16.142 1.00 84.75 92 GLU A N 1
ATOM 704 C CA . GLU A 1 92 ? -3.228 -5.533 16.765 1.00 84.75 92 GLU A CA 1
ATOM 705 C C . GLU A 1 92 ? -3.851 -5.500 18.172 1.00 84.75 92 GLU A C 1
ATOM 707 O O . GLU A 1 92 ? -4.638 -6.381 18.528 1.00 84.75 92 GLU A O 1
ATOM 712 N N . LYS A 1 93 ? -3.582 -4.450 18.963 1.00 83.12 93 LYS A N 1
ATOM 713 C CA . LYS A 1 93 ? -4.199 -4.271 20.282 1.00 83.12 93 LYS A CA 1
ATOM 714 C C . LYS A 1 93 ? -5.722 -4.260 20.169 1.00 83.12 93 LYS A C 1
ATOM 716 O O . LYS A 1 93 ? -6.354 -5.032 20.877 1.00 83.12 93 LYS A O 1
ATOM 721 N N . ARG A 1 94 ? -6.312 -3.524 19.221 1.00 82.69 94 ARG A N 1
ATOM 722 C CA . ARG A 1 9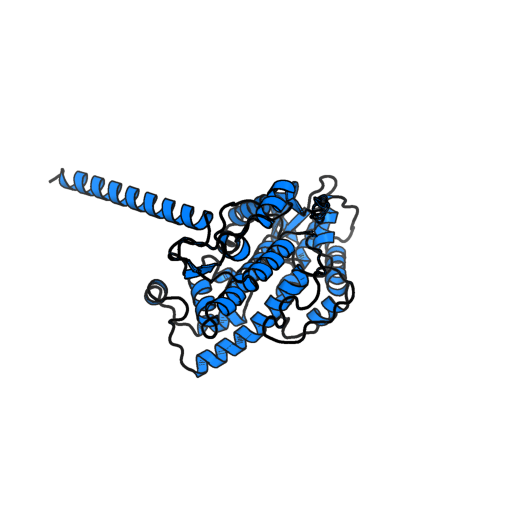4 ? -7.778 -3.475 19.032 1.00 82.69 94 ARG A CA 1
ATOM 723 C C . ARG A 1 94 ? -8.422 -4.840 18.755 1.00 82.69 94 ARG A C 1
ATOM 725 O O . ARG A 1 94 ? -9.541 -5.088 19.198 1.00 82.69 94 ARG A O 1
ATOM 732 N N . PHE A 1 95 ? -7.714 -5.759 18.096 1.00 83.38 95 PHE A N 1
ATOM 733 C CA . PHE A 1 95 ? -8.184 -7.137 17.891 1.00 83.38 95 PHE A CA 1
ATOM 734 C C . PHE A 1 95 ? -8.099 -8.022 19.143 1.00 83.38 95 PHE A C 1
ATOM 736 O O . PHE A 1 95 ? -8.734 -9.080 19.199 1.00 83.38 95 PHE A O 1
ATOM 743 N N . THR A 1 96 ? -7.324 -7.616 20.149 1.00 78.94 96 THR A N 1
ATOM 744 C CA . THR A 1 96 ? -7.093 -8.386 21.382 1.00 78.94 96 THR A CA 1
ATOM 745 C C . THR A 1 96 ? -7.873 -7.828 22.567 1.00 78.94 96 THR A C 1
ATOM 747 O O . THR A 1 96 ? -8.605 -8.589 23.207 1.00 78.94 96 THR A O 1
ATOM 750 N N . SER A 1 97 ? -7.775 -6.521 22.818 1.00 71.31 97 SER A N 1
ATOM 751 C CA . SER A 1 97 ? -8.552 -5.782 23.810 1.00 71.31 97 SER A CA 1
ATOM 752 C C . SER A 1 97 ? -8.872 -4.367 23.318 1.00 71.31 97 SER A C 1
ATOM 754 O O . SER A 1 97 ? -8.049 -3.698 22.691 1.00 71.31 97 SER A O 1
ATOM 756 N N . ASN A 1 98 ? -10.083 -3.895 23.605 1.00 66.19 98 ASN A N 1
ATOM 757 C CA . ASN A 1 98 ? -10.479 -2.523 23.315 1.00 66.19 98 ASN A CA 1
ATOM 758 C C . ASN A 1 98 ? -11.225 -1.955 24.524 1.00 66.19 98 ASN A C 1
ATOM 760 O O . ASN A 1 98 ? -12.412 -2.219 24.697 1.00 66.19 98 ASN A O 1
ATOM 764 N N . ASP A 1 99 ? -10.493 -1.215 25.356 1.00 66.31 99 ASP A N 1
ATOM 765 C CA . ASP A 1 99 ? -10.985 -0.668 26.627 1.00 66.31 99 ASP A CA 1
ATOM 766 C C . ASP A 1 99 ? -11.054 0.872 26.599 1.00 66.31 99 ASP A C 1
ATOM 768 O O . ASP A 1 99 ? -11.161 1.509 27.645 1.00 66.31 99 ASP A O 1
ATOM 772 N N . VAL A 1 100 ? -10.920 1.488 25.416 1.00 71.56 100 VAL A N 1
ATOM 773 C CA . VAL A 1 100 ? -10.941 2.949 25.262 1.00 71.56 100 VAL A CA 1
ATOM 774 C C . VAL A 1 100 ? -12.378 3.401 25.026 1.00 71.56 100 VAL A C 1
ATOM 776 O O . VAL A 1 100 ? -12.984 3.053 24.016 1.00 71.56 100 VAL A O 1
ATOM 779 N N . PHE A 1 101 ? -12.901 4.185 25.967 1.00 74.31 101 PHE A N 1
ATOM 780 C CA . PHE A 1 101 ? -14.239 4.770 25.928 1.00 74.31 101 PHE A CA 1
ATOM 781 C C . PHE A 1 101 ? -14.129 6.276 25.744 1.00 74.31 101 PHE A C 1
ATOM 783 O O . PHE A 1 101 ? -13.206 6.895 26.275 1.00 74.31 101 PHE A O 1
ATOM 790 N N . SER A 1 102 ? -15.078 6.857 25.019 1.00 83.56 102 SER A N 1
ATOM 791 C CA . SER A 1 102 ? -15.099 8.292 24.783 1.00 83.56 102 SER A CA 1
ATOM 792 C C . SER A 1 102 ? -16.523 8.829 24.745 1.00 83.56 102 SER A C 1
ATOM 794 O O . SER A 1 102 ? -17.342 8.387 23.941 1.00 83.56 102 SER A O 1
ATOM 796 N N . ASP A 1 103 ? -16.788 9.839 25.572 1.00 85.75 103 ASP A N 1
ATOM 797 C CA . ASP A 1 103 ? -18.002 10.661 25.489 1.00 85.75 103 ASP A CA 1
ATOM 798 C C . ASP A 1 103 ? -17.889 11.741 24.389 1.00 85.75 103 ASP A C 1
ATOM 800 O O . ASP A 1 103 ? -18.848 12.462 24.107 1.00 85.75 103 ASP A O 1
ATOM 804 N N . LYS A 1 104 ? -16.705 11.879 23.771 1.00 91.25 104 LYS A N 1
ATOM 805 C CA . LYS A 1 104 ? -16.373 12.836 22.704 1.00 91.25 104 LYS A CA 1
ATOM 806 C C . LYS A 1 104 ? -15.533 12.153 21.611 1.00 91.25 104 LYS A C 1
ATOM 808 O O . LYS A 1 104 ? -14.404 12.575 21.353 1.00 91.25 104 LYS A O 1
ATOM 813 N N . PRO A 1 105 ? -16.075 11.120 20.939 1.00 88.62 105 PRO A N 1
ATOM 814 C CA . PRO A 1 105 ? -15.298 10.198 20.103 1.00 88.62 105 PRO A CA 1
ATOM 815 C C . PRO A 1 105 ? -14.571 10.883 18.943 1.00 88.62 105 PRO A C 1
ATOM 817 O O . PRO A 1 105 ? -13.506 10.441 18.518 1.00 88.62 105 PRO A O 1
ATOM 820 N N . GLU A 1 106 ? -15.119 11.989 18.444 1.00 90.50 106 GLU A N 1
ATOM 821 C CA . GLU A 1 106 ? -14.458 12.812 17.438 1.00 90.50 106 GLU A CA 1
ATOM 822 C C . GLU A 1 106 ? -13.191 13.486 17.965 1.00 90.50 106 GLU A C 1
ATOM 824 O O . GLU A 1 106 ? -12.146 13.361 17.338 1.00 90.50 106 GLU A O 1
ATOM 829 N N . GLN A 1 107 ? -13.253 14.172 19.108 1.00 91.25 107 GLN A N 1
ATOM 830 C CA . GLN A 1 107 ? -12.085 14.850 19.671 1.00 91.25 107 GLN A CA 1
ATOM 831 C C . GLN A 1 107 ? -11.045 13.832 20.144 1.00 91.25 107 GLN A C 1
ATOM 833 O O . GLN A 1 107 ? -9.886 13.907 19.749 1.00 91.25 107 GLN A O 1
ATOM 838 N N . ASP A 1 108 ? -11.476 12.827 20.902 1.00 90.75 108 ASP A N 1
ATOM 839 C CA . ASP A 1 108 ? -10.563 11.849 21.488 1.00 90.75 108 ASP A CA 1
ATOM 840 C C . ASP A 1 108 ? -9.892 10.992 20.403 1.00 90.75 108 ASP A C 1
ATOM 842 O O . ASP A 1 108 ? -8.726 10.626 20.521 1.00 90.75 108 ASP A O 1
ATOM 846 N N . GLY A 1 109 ? -10.589 10.703 19.299 1.00 89.81 109 GLY A N 1
ATOM 847 C CA . GLY A 1 109 ? -10.015 9.969 18.171 1.00 89.81 109 GLY A CA 1
ATOM 848 C C . GLY A 1 109 ? -8.961 10.785 17.426 1.00 89.81 109 GLY A C 1
ATOM 849 O O . GLY A 1 109 ? -7.932 10.241 17.016 1.00 89.81 109 GLY A O 1
ATOM 850 N N . LEU A 1 110 ? -9.185 12.098 17.288 1.00 90.69 110 LEU A N 1
ATOM 851 C CA . LEU A 1 110 ? -8.189 13.026 16.749 1.00 90.69 110 LEU A CA 1
ATOM 852 C C . LEU A 1 110 ? -6.957 13.102 17.654 1.00 90.69 110 LEU A C 1
ATOM 854 O O . LEU A 1 110 ? -5.840 13.077 17.137 1.00 90.69 110 LEU A O 1
ATOM 858 N N . ASP A 1 111 ? -7.158 13.139 18.970 1.00 89.81 111 ASP A N 1
ATOM 859 C CA . ASP A 1 111 ? -6.078 13.196 19.955 1.00 89.81 111 ASP A CA 1
ATOM 860 C C . ASP A 1 111 ? -5.264 11.894 19.953 1.00 89.81 111 ASP A C 1
ATOM 862 O O . ASP A 1 111 ? -4.043 11.938 19.828 1.00 89.81 111 ASP A O 1
ATOM 866 N N . ILE A 1 112 ? -5.914 10.722 19.929 1.00 87.38 112 ILE A N 1
ATOM 867 C CA . ILE A 1 112 ? -5.235 9.417 19.792 1.00 87.38 112 ILE A CA 1
ATOM 868 C C . ILE A 1 112 ? -4.365 9.373 18.535 1.00 87.38 112 ILE A C 1
ATOM 870 O O . ILE A 1 112 ? -3.231 8.873 18.575 1.00 87.38 112 ILE A O 1
ATOM 874 N N . TRP A 1 113 ? -4.900 9.846 17.409 1.00 88.56 113 TRP A N 1
ATOM 875 C CA . TRP A 1 113 ? -4.170 9.904 16.149 1.00 88.56 113 TRP A CA 1
ATOM 876 C C . TRP A 1 113 ? -2.978 10.865 16.232 1.00 88.56 113 TRP A C 1
ATOM 878 O O . TRP A 1 113 ? -1.868 10.505 15.831 1.00 88.56 113 TRP A O 1
ATOM 888 N N . TYR A 1 114 ? -3.190 12.064 16.777 1.00 86.81 114 TYR A N 1
ATOM 889 C CA . TYR A 1 114 ? -2.154 13.081 16.919 1.00 86.81 114 TYR A CA 1
ATOM 890 C C . TYR A 1 114 ? -1.029 12.608 17.843 1.00 86.81 114 TYR A C 1
ATOM 892 O O . TYR A 1 114 ? 0.146 12.714 17.489 1.00 86.81 114 TYR A O 1
ATOM 900 N N . ASP A 1 115 ? -1.374 11.998 18.973 1.00 84.69 115 ASP A N 1
ATOM 901 C CA . ASP A 1 115 ? -0.418 11.408 19.904 1.00 84.69 115 ASP A CA 1
ATOM 902 C C . ASP A 1 115 ? 0.372 10.276 19.245 1.00 84.69 115 ASP A C 1
ATOM 904 O O . ASP A 1 115 ? 1.563 10.136 19.489 1.00 84.69 115 ASP A O 1
ATOM 908 N N . ALA A 1 116 ? -0.251 9.480 18.364 1.00 79.31 116 ALA A N 1
ATOM 909 C CA . ALA A 1 116 ? 0.456 8.481 17.551 1.00 79.31 116 ALA A CA 1
ATOM 910 C C . ALA A 1 116 ? 1.514 9.104 16.658 1.00 79.31 116 ALA A C 1
ATOM 912 O O . ALA A 1 116 ? 2.651 8.636 16.600 1.00 79.31 116 ALA A O 1
ATOM 913 N N . LEU A 1 117 ? 1.108 10.148 15.941 1.00 78.50 117 LEU A N 1
ATOM 914 C CA . LEU A 1 117 ? 1.953 10.814 14.973 1.00 78.50 117 LEU A CA 1
ATOM 915 C C . LEU A 1 117 ? 3.127 11.529 15.647 1.00 78.50 117 LEU A C 1
ATOM 917 O O . LEU A 1 117 ? 4.137 11.753 14.998 1.00 78.50 117 LEU A O 1
ATOM 921 N N . ASN A 1 118 ? 3.021 11.857 16.933 1.00 77.50 118 ASN A N 1
ATOM 922 C CA . ASN A 1 118 ? 4.065 12.542 17.693 1.00 77.50 118 ASN A CA 1
ATOM 923 C C . ASN A 1 118 ? 4.676 11.662 18.799 1.00 77.50 118 ASN A C 1
ATOM 925 O O . ASN A 1 118 ? 5.414 12.157 19.647 1.00 77.50 118 ASN A O 1
ATOM 929 N N . ALA A 1 119 ? 4.405 10.351 18.785 1.00 72.06 119 ALA A N 1
ATOM 930 C CA . ALA A 1 119 ? 4.864 9.414 19.814 1.00 72.06 119 ALA A CA 1
ATOM 931 C C . ALA A 1 119 ? 6.384 9.175 19.800 1.00 72.06 119 ALA A C 1
ATOM 933 O O . ALA A 1 119 ? 6.910 8.537 20.712 1.00 72.06 119 ALA A O 1
ATOM 934 N N . SER A 1 120 ? 7.091 9.630 18.762 1.00 71.75 120 SER A N 1
ATOM 935 C CA . SER A 1 120 ? 8.542 9.506 18.659 1.00 71.75 120 SER A CA 1
ATOM 936 C C . SER A 1 120 ? 9.187 10.712 17.995 1.00 71.75 120 SER A C 1
ATOM 938 O O . SER A 1 120 ? 8.605 11.334 17.106 1.00 71.75 120 SER A O 1
ATOM 940 N N . GLU A 1 121 ? 10.437 10.982 18.381 1.00 71.69 121 GLU A N 1
ATOM 941 C CA . GLU A 1 121 ? 11.291 12.017 17.781 1.00 71.69 121 GLU A CA 1
ATOM 942 C C . GLU A 1 121 ? 11.365 11.865 16.255 1.00 71.69 121 GLU A C 1
ATOM 944 O O . GLU A 1 121 ? 11.224 12.833 15.515 1.00 71.69 121 GLU A O 1
ATOM 949 N N . ARG A 1 122 ? 11.427 10.619 15.776 1.00 69.75 122 ARG A N 1
ATOM 950 C CA . ARG A 1 122 ? 11.418 10.293 14.349 1.00 69.75 122 ARG A CA 1
ATOM 951 C C . ARG A 1 122 ? 10.131 10.711 13.641 1.00 69.75 122 ARG A C 1
ATOM 953 O O . ARG A 1 122 ? 10.191 11.223 12.526 1.00 69.75 122 ARG A O 1
ATOM 960 N N . CYS A 1 123 ? 8.959 10.507 14.243 1.00 71.12 123 CYS A N 1
ATOM 961 C CA . CYS A 1 123 ? 7.720 10.964 13.612 1.00 71.12 123 CYS A CA 1
ATOM 962 C C . CYS A 1 123 ? 7.618 12.496 13.629 1.00 71.12 123 CYS A C 1
ATOM 964 O O . CYS A 1 123 ? 7.166 13.079 12.640 1.00 71.12 123 CYS A O 1
ATOM 966 N N . SER A 1 124 ? 8.138 13.148 14.675 1.00 73.38 124 SER A N 1
ATOM 967 C CA . SER A 1 124 ? 8.285 14.607 14.719 1.00 73.38 124 SER A CA 1
ATOM 968 C C . SER A 1 124 ? 9.178 15.122 13.583 1.00 73.38 124 SER A C 1
ATOM 970 O O . SER A 1 124 ? 8.774 16.041 12.871 1.00 73.38 124 SER A O 1
ATOM 972 N N . GLU A 1 125 ? 10.331 14.500 13.325 1.00 73.69 125 GLU A N 1
ATOM 973 C CA . GLU A 1 125 ? 11.224 14.855 12.208 1.00 73.69 125 GLU A CA 1
ATOM 974 C C . GLU A 1 125 ? 10.540 14.697 10.841 1.00 73.69 125 GLU A C 1
ATOM 976 O O . GLU A 1 125 ? 10.613 15.596 10.001 1.00 73.69 125 GLU A O 1
ATOM 981 N N . ILE A 1 126 ? 9.814 13.593 10.625 1.00 75.25 126 ILE A N 1
ATOM 982 C CA . ILE A 1 126 ? 9.025 13.369 9.399 1.00 75.25 126 ILE A CA 1
ATOM 983 C C . ILE A 1 126 ? 7.972 14.463 9.234 1.00 75.25 126 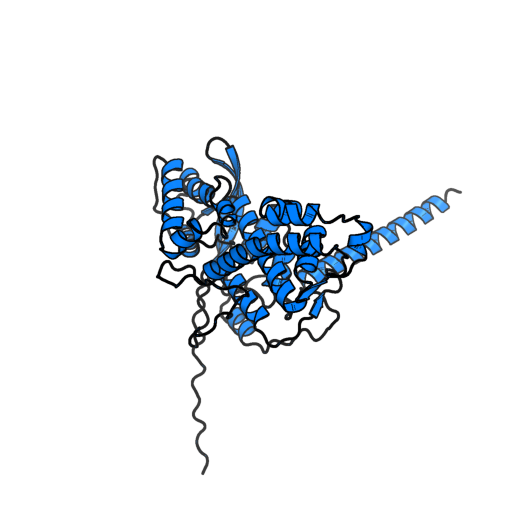ILE A C 1
ATOM 985 O O . ILE A 1 126 ? 7.770 14.965 8.129 1.00 75.25 126 ILE A O 1
ATOM 989 N N . SER A 1 127 ? 7.302 14.840 10.326 1.00 72.25 127 SER A N 1
ATOM 990 C CA . SER A 1 127 ? 6.250 15.856 10.305 1.00 72.25 127 SER A CA 1
ATOM 991 C C . SER A 1 127 ? 6.770 17.238 9.891 1.00 72.25 127 SER A C 1
ATOM 993 O O . SER A 1 127 ? 6.036 17.991 9.247 1.00 72.25 127 SER A O 1
ATOM 995 N N . LEU A 1 128 ? 8.029 17.541 10.227 1.00 75.25 128 LEU A N 1
ATOM 996 C CA . LEU A 1 128 ? 8.693 18.816 9.964 1.00 75.25 128 LEU A CA 1
ATOM 997 C C . LEU A 1 128 ? 9.433 18.841 8.620 1.00 75.25 128 LEU A C 1
ATOM 999 O O . LEU A 1 128 ? 9.757 19.921 8.131 1.00 75.25 128 LEU A O 1
ATOM 1003 N N . ASN A 1 129 ? 9.694 17.681 8.013 1.00 78.62 129 ASN A N 1
ATOM 1004 C CA . ASN A 1 129 ? 10.415 17.573 6.750 1.00 78.62 129 ASN A CA 1
ATOM 1005 C C . ASN A 1 129 ? 9.491 17.873 5.543 1.00 78.62 129 ASN A C 1
ATOM 1007 O O . ASN A 1 129 ? 8.592 17.077 5.248 1.00 78.62 129 ASN A O 1
ATOM 1011 N N . PRO A 1 130 ? 9.733 18.955 4.770 1.00 79.06 130 PRO A N 1
ATOM 1012 C CA . PRO A 1 130 ? 8.931 19.285 3.589 1.00 79.06 130 PRO A CA 1
ATOM 1013 C C . PRO A 1 130 ? 8.962 18.204 2.499 1.00 79.06 130 PRO A C 1
ATOM 1015 O O . PRO A 1 130 ? 7.983 18.027 1.776 1.00 79.06 130 PRO A O 1
ATOM 1018 N N . GLU A 1 131 ? 10.052 17.439 2.393 1.00 75.12 131 GLU A N 1
ATOM 1019 C CA . GLU A 1 131 ? 10.171 16.322 1.445 1.00 75.12 131 GLU A CA 1
ATOM 1020 C C . GLU A 1 131 ? 9.265 15.138 1.829 1.00 75.12 131 GLU A C 1
ATOM 1022 O O . GLU A 1 131 ? 8.935 14.302 0.991 1.00 75.12 131 GLU A O 1
ATOM 1027 N N . CYS A 1 132 ? 8.791 15.098 3.078 1.00 76.88 132 CYS A N 1
ATOM 1028 C CA . CYS A 1 132 ? 7.834 14.119 3.590 1.00 76.88 132 CYS A CA 1
ATOM 1029 C C . CYS A 1 132 ? 6.378 14.623 3.549 1.00 76.88 132 CYS A C 1
ATOM 1031 O O . CYS A 1 132 ? 5.486 13.990 4.116 1.00 76.88 132 CYS A O 1
ATOM 1033 N N . ALA A 1 133 ? 6.082 15.715 2.832 1.00 82.56 133 ALA A N 1
ATOM 1034 C CA . ALA A 1 133 ? 4.728 16.276 2.738 1.00 82.56 133 ALA A CA 1
ATOM 1035 C C . ALA A 1 133 ? 3.661 15.276 2.247 1.00 82.56 133 ALA A C 1
ATOM 1037 O O . ALA A 1 133 ? 2.481 15.434 2.556 1.00 82.56 133 ALA A O 1
ATOM 1038 N N . LEU A 1 134 ? 4.048 14.214 1.531 1.00 86.50 134 LEU A N 1
ATOM 1039 C CA . LEU A 1 134 ? 3.138 13.148 1.094 1.00 86.50 134 LEU A CA 1
ATOM 1040 C C . LEU A 1 134 ? 2.483 12.386 2.263 1.00 86.50 134 LEU A C 1
ATOM 1042 O O . LEU A 1 134 ? 1.394 11.838 2.083 1.00 86.50 134 LEU A O 1
ATOM 1046 N N . PHE A 1 135 ? 3.064 12.409 3.468 1.00 85.62 135 PHE A N 1
ATOM 1047 C CA . PHE A 1 135 ? 2.429 11.864 4.675 1.00 85.62 135 PHE A CA 1
ATOM 1048 C C . PHE A 1 135 ? 1.213 12.673 5.137 1.00 85.62 135 PHE A C 1
ATOM 1050 O O . PHE A 1 135 ? 0.379 12.139 5.867 1.00 85.62 135 PHE A O 1
ATOM 1057 N N . ASN A 1 136 ? 1.030 13.911 4.650 1.00 85.38 136 ASN A N 1
ATOM 1058 C CA . ASN A 1 136 ? -0.219 14.655 4.847 1.00 85.38 136 ASN A CA 1
ATOM 1059 C C . ASN A 1 136 ? -1.426 13.895 4.306 1.00 85.38 136 ASN A C 1
ATOM 1061 O O . ASN A 1 136 ? -2.538 14.120 4.775 1.00 85.38 136 ASN A O 1
ATOM 1065 N N . ASN A 1 137 ? -1.212 12.948 3.384 1.00 87.25 137 ASN A N 1
ATOM 1066 C CA . ASN A 1 137 ? -2.282 12.072 2.972 1.00 87.25 137 ASN A CA 1
ATOM 1067 C C . ASN A 1 137 ? -2.918 11.361 4.171 1.00 87.25 137 ASN A C 1
ATOM 1069 O O . ASN A 1 137 ? -4.130 11.314 4.232 1.00 87.25 137 ASN A O 1
ATOM 1073 N N . PHE A 1 138 ? -2.170 10.904 5.168 1.00 88.69 138 PHE A N 1
ATOM 1074 C CA . PHE A 1 138 ? -2.741 10.169 6.303 1.00 88.69 138 PHE A CA 1
ATOM 1075 C C . PHE A 1 138 ? -3.367 11.062 7.389 1.00 88.69 138 PHE A C 1
ATOM 1077 O O . PHE A 1 138 ? -4.002 10.545 8.308 1.00 88.69 138 PHE A O 1
ATOM 1084 N N . LYS A 1 139 ? -3.222 12.391 7.272 1.00 87.50 139 LYS A N 1
ATOM 1085 C CA . LYS A 1 139 ? -3.767 13.379 8.218 1.00 87.50 139 LYS A CA 1
ATOM 1086 C C . LYS A 1 139 ? -5.229 13.743 7.961 1.00 87.50 139 LYS A C 1
ATOM 1088 O O . LYS A 1 139 ? -5.808 14.453 8.768 1.00 87.50 139 LYS A O 1
ATOM 1093 N N . ASP A 1 140 ? -5.807 13.318 6.839 1.00 87.31 140 ASP A N 1
ATOM 1094 C CA . ASP A 1 140 ? -7.185 13.655 6.474 1.00 87.31 140 ASP A CA 1
ATOM 1095 C C . ASP A 1 140 ? -8.220 12.781 7.207 1.00 87.31 140 ASP A C 1
ATOM 1097 O O . ASP A 1 140 ? -8.004 11.585 7.437 1.00 87.31 140 ASP A O 1
ATOM 1101 N N . LYS A 1 141 ? -9.395 13.363 7.478 1.00 87.00 141 LYS A N 1
ATOM 1102 C CA . LYS A 1 141 ? -10.557 12.702 8.101 1.00 87.00 141 LYS A CA 1
ATOM 1103 C C . LYS A 1 141 ? -11.086 11.494 7.322 1.00 87.00 141 LYS A C 1
ATOM 1105 O O . LYS A 1 141 ? -11.856 10.716 7.861 1.00 87.00 141 LYS A O 1
ATOM 1110 N N . GLY A 1 142 ? -10.719 11.323 6.056 1.00 85.31 142 GLY A N 1
ATOM 1111 C CA . GLY A 1 142 ? -11.034 10.126 5.282 1.00 85.31 142 GLY A CA 1
ATOM 1112 C C . GLY A 1 142 ? -10.123 8.930 5.557 1.00 85.31 142 GLY A C 1
ATOM 1113 O O . GLY A 1 142 ? -10.444 7.838 5.102 1.00 85.31 142 GLY A O 1
ATOM 1114 N N . ARG A 1 143 ? -8.987 9.108 6.244 1.00 90.94 143 ARG A N 1
ATOM 1115 C CA . ARG A 1 143 ? -7.886 8.123 6.286 1.00 90.94 143 ARG A CA 1
ATOM 1116 C C . ARG A 1 143 ? -7.506 7.764 7.719 1.00 90.94 143 ARG A C 1
ATOM 1118 O O . ARG A 1 143 ? -8.402 7.489 8.509 1.00 90.94 143 ARG A O 1
ATOM 1125 N N . SER A 1 144 ? -6.218 7.720 8.067 1.00 89.62 144 SER A N 1
ATOM 1126 C CA . SER A 1 144 ? -5.770 7.249 9.384 1.00 89.62 144 SER A CA 1
ATOM 1127 C C . SER A 1 144 ? -6.347 8.095 10.519 1.00 89.62 144 SER A C 1
ATOM 1129 O O . SER A 1 144 ? -6.866 7.534 11.477 1.00 89.62 144 SER A O 1
ATOM 1131 N N . GLN A 1 145 ? -6.372 9.425 10.370 1.00 90.19 145 GLN A N 1
ATOM 1132 C CA . GLN A 1 145 ? -7.030 10.315 11.333 1.00 90.19 145 GLN A CA 1
ATOM 1133 C C . GLN A 1 145 ? -8.508 9.946 11.539 1.00 90.19 145 GLN A C 1
ATOM 1135 O O . GLN A 1 145 ? -8.963 9.764 12.666 1.00 90.19 145 GLN A O 1
ATOM 1140 N N . GLY A 1 146 ? -9.259 9.796 10.447 1.00 92.06 146 GLY A N 1
ATOM 1141 C CA . GLY A 1 146 ? -10.663 9.397 10.516 1.00 92.06 146 GLY A CA 1
ATOM 1142 C C . GLY A 1 146 ? -10.881 7.979 11.019 1.00 92.06 146 GLY A C 1
ATOM 1143 O O . GLY A 1 146 ? -11.895 7.713 11.644 1.00 92.06 146 GLY A O 1
ATOM 1144 N N . THR A 1 147 ? -9.942 7.069 10.771 1.00 92.50 147 THR A N 1
ATOM 1145 C CA . THR A 1 147 ? -10.012 5.683 11.236 1.00 92.50 147 THR A CA 1
ATOM 1146 C C . THR A 1 147 ? -9.949 5.621 12.755 1.00 92.50 147 THR A C 1
ATOM 1148 O O . THR A 1 147 ? -10.732 4.891 13.358 1.00 92.50 147 THR A O 1
ATOM 1151 N N . GLU A 1 148 ? -9.084 6.407 13.395 1.00 90.31 148 GLU A N 1
ATOM 1152 C CA . GLU A 1 148 ? -9.037 6.475 14.860 1.00 90.31 148 GLU A CA 1
ATOM 1153 C C . GLU A 1 148 ? -10.362 7.005 15.437 1.00 90.31 148 GLU A C 1
ATOM 1155 O O . GLU A 1 148 ? -10.934 6.377 16.328 1.00 90.31 148 GLU A O 1
ATOM 1160 N N . VAL A 1 149 ? -10.929 8.059 14.839 1.00 91.81 149 VAL A N 1
ATOM 1161 C CA . VAL A 1 149 ? -12.266 8.575 15.189 1.00 91.81 149 VAL A CA 1
ATOM 1162 C C . VAL A 1 149 ? -13.358 7.523 14.977 1.00 91.81 149 VAL A C 1
ATOM 1164 O O . VAL A 1 149 ? -14.180 7.286 15.859 1.00 91.81 149 VAL A O 1
ATOM 1167 N N . ALA A 1 150 ? -13.354 6.846 13.829 1.00 91.12 150 ALA A N 1
ATOM 1168 C CA . ALA A 1 150 ? -14.347 5.840 13.474 1.00 91.12 150 ALA A CA 1
ATOM 1169 C C . ALA A 1 150 ? -14.372 4.682 14.478 1.00 91.12 150 ALA A C 1
ATOM 1171 O O . ALA A 1 150 ? -15.442 4.165 14.789 1.00 91.12 150 ALA A O 1
ATOM 1172 N N . ASN A 1 151 ? -13.204 4.293 15.001 1.00 89.31 151 ASN A N 1
ATOM 1173 C CA . ASN A 1 151 ? -13.108 3.246 16.015 1.00 89.31 151 ASN A CA 1
ATOM 1174 C C . ASN A 1 151 ? -13.756 3.641 17.348 1.00 89.31 151 ASN A C 1
ATOM 1176 O O . ASN A 1 151 ? -14.280 2.759 18.027 1.00 89.31 151 ASN A O 1
ATOM 1180 N N . LEU A 1 152 ? -13.749 4.930 17.705 1.00 88.38 152 LEU A N 1
ATOM 1181 C CA . LEU A 1 152 ? -14.439 5.428 18.896 1.00 88.38 152 LEU A CA 1
ATOM 1182 C C . LEU A 1 152 ? -15.938 5.659 18.646 1.00 88.38 152 LEU A C 1
ATOM 1184 O O . LEU A 1 152 ? -16.743 5.304 19.498 1.00 88.38 152 LEU A O 1
ATOM 1188 N N . ILE A 1 153 ? -16.327 6.200 17.480 1.00 86.94 153 ILE A N 1
ATOM 1189 C CA . ILE A 1 153 ? -17.741 6.455 17.125 1.00 86.94 153 ILE A CA 1
ATOM 1190 C C . ILE A 1 153 ? -18.541 5.160 17.060 1.00 86.94 153 ILE A C 1
ATOM 1192 O O . ILE A 1 153 ? -19.621 5.058 17.636 1.00 86.94 153 ILE A O 1
ATOM 1196 N N . GLU A 1 154 ? -18.025 4.171 16.328 1.00 82.62 154 GLU A N 1
ATOM 1197 C CA . GLU A 1 154 ? -18.719 2.895 16.151 1.00 82.62 154 GLU A CA 1
ATOM 1198 C C . GLU A 1 154 ? -18.807 2.093 17.436 1.00 82.62 154 GLU A C 1
ATOM 1200 O O . GLU A 1 154 ? -19.528 1.094 17.464 1.00 82.62 154 GLU A O 1
ATOM 1205 N N . ASP A 1 155 ? -18.071 2.542 18.457 1.00 71.06 155 ASP A N 1
ATOM 1206 C CA . ASP A 1 155 ? -18.035 1.994 19.791 1.00 71.06 155 ASP A CA 1
ATOM 1207 C C . ASP A 1 155 ? -18.040 0.479 19.685 1.00 71.06 155 ASP A C 1
ATOM 1209 O O . ASP A 1 155 ? -19.043 -0.193 19.953 1.00 71.06 155 ASP A O 1
ATOM 1213 N N . ILE A 1 156 ? -16.949 -0.029 19.097 1.00 60.25 156 ILE A N 1
ATOM 1214 C CA . ILE A 1 156 ? -16.805 -1.399 18.610 1.00 60.25 156 ILE A CA 1
ATOM 1215 C C . ILE A 1 156 ? -16.621 -2.323 19.820 1.00 60.25 156 ILE A C 1
ATOM 1217 O O . ILE A 1 156 ? -15.581 -2.933 20.078 1.00 60.25 156 ILE A O 1
ATOM 1221 N N . ARG A 1 157 ? -17.675 -2.346 20.623 1.00 57.31 157 ARG A N 1
ATOM 1222 C CA . ARG A 1 157 ? -17.796 -2.906 21.948 1.00 57.31 157 ARG A CA 1
ATOM 1223 C C . ARG A 1 157 ? -17.861 -4.421 21.811 1.00 57.31 157 ARG A C 1
ATOM 1225 O O . ARG A 1 157 ? -18.617 -4.971 21.011 1.00 57.31 157 ARG A O 1
ATOM 1232 N N . TYR A 1 158 ? -17.072 -5.122 22.613 1.00 51.94 158 TYR A N 1
ATOM 1233 C CA . TYR A 1 158 ? -17.204 -6.558 22.906 1.00 51.94 158 TYR A CA 1
ATOM 1234 C C . TYR A 1 158 ? -16.969 -7.583 21.779 1.00 51.94 158 TYR A C 1
ATOM 1236 O O . TYR A 1 158 ? -16.892 -8.774 22.079 1.00 51.94 158 TYR A O 1
ATOM 1244 N N . LYS A 1 159 ? -16.818 -7.196 20.504 1.00 62.09 159 LYS A N 1
ATOM 1245 C CA . LYS A 1 159 ? -16.698 -8.168 19.391 1.00 62.09 159 LYS A CA 1
ATOM 1246 C C . LYS A 1 159 ? -15.278 -8.441 18.901 1.00 62.09 159 LYS A C 1
ATOM 1248 O O . LYS A 1 159 ? -15.118 -9.256 17.989 1.00 62.09 159 LYS A O 1
ATOM 1253 N N . LYS A 1 160 ? -14.270 -7.814 19.525 1.00 76.69 160 LYS A N 1
ATOM 1254 C CA . LYS A 1 160 ? -12.877 -7.803 19.043 1.00 76.69 160 LYS A CA 1
ATOM 1255 C C . LYS A 1 160 ? -12.800 -7.304 17.598 1.00 76.69 160 LYS A C 1
ATOM 1257 O O . LYS A 1 160 ? -12.068 -7.857 16.798 1.00 76.69 160 LYS A O 1
ATOM 1262 N N . GLU A 1 161 ? -13.632 -6.338 17.232 1.00 85.62 161 GLU A N 1
ATOM 1263 C CA . GLU A 1 161 ? -13.704 -5.809 15.870 1.00 85.62 161 GLU A CA 1
ATOM 1264 C C . GLU A 1 161 ? -12.913 -4.491 15.784 1.00 85.62 161 GLU A C 1
ATOM 1266 O O . GLU A 1 161 ? -12.718 -3.807 16.786 1.00 85.62 161 GLU A O 1
ATOM 1271 N N . GLN A 1 162 ? -12.469 -4.132 14.582 1.00 89.06 162 GLN A N 1
ATOM 1272 C CA . GLN A 1 162 ? -11.842 -2.847 14.282 1.00 89.06 162 GLN A CA 1
ATOM 1273 C C . GLN A 1 162 ? -12.483 -2.254 13.030 1.00 89.06 162 GLN A C 1
ATOM 1275 O O . GLN A 1 162 ? -12.740 -2.967 12.059 1.00 89.06 162 GLN A O 1
ATOM 1280 N N . VAL A 1 163 ? -12.698 -0.945 13.030 1.00 91.56 163 VAL A N 1
ATOM 1281 C CA . VAL A 1 163 ? -13.147 -0.196 11.859 1.00 91.56 163 VAL A CA 1
ATOM 1282 C C . VAL A 1 163 ? -11.938 0.391 11.156 1.00 91.56 163 VAL A C 1
ATOM 1284 O O . VAL A 1 163 ? -11.029 0.908 11.799 1.00 91.56 163 VAL A O 1
ATOM 1287 N N . ILE A 1 164 ? -11.908 0.312 9.830 1.00 93.00 164 ILE A N 1
ATOM 1288 C CA . ILE A 1 164 ? -10.871 0.953 9.019 1.00 93.00 164 ILE A CA 1
ATOM 1289 C C . ILE A 1 164 ? -11.537 1.625 7.840 1.00 93.00 164 ILE A C 1
ATOM 1291 O O . ILE A 1 164 ? -12.288 0.981 7.105 1.00 93.00 164 ILE A O 1
ATOM 1295 N N . LEU A 1 165 ? -11.267 2.913 7.653 1.00 94.88 165 LEU A N 1
ATOM 1296 C CA . LEU A 1 165 ? -11.794 3.627 6.502 1.00 94.88 165 LEU A CA 1
ATOM 1297 C C . LEU A 1 165 ? -11.182 3.065 5.225 1.00 94.88 165 LEU A C 1
ATOM 1299 O O . LEU A 1 165 ? -9.976 2.822 5.144 1.00 94.88 165 LEU A O 1
ATOM 1303 N N . LEU A 1 166 ? -12.017 2.863 4.206 1.00 95.50 166 LEU A N 1
ATOM 1304 C CA . LEU A 1 166 ? -11.563 2.260 2.958 1.00 95.50 166 LEU A CA 1
ATOM 1305 C C . LEU A 1 166 ? -10.462 3.109 2.310 1.00 95.50 166 LEU A C 1
ATOM 1307 O O . LEU A 1 166 ? -9.503 2.565 1.768 1.00 95.50 166 LEU A O 1
ATOM 1311 N N . ASP A 1 167 ? -10.559 4.435 2.427 1.00 94.88 167 ASP A N 1
ATOM 1312 C CA . ASP A 1 167 ? -9.560 5.348 1.875 1.00 94.88 167 ASP A CA 1
ATOM 1313 C C . ASP A 1 167 ? -8.195 5.248 2.579 1.00 94.88 167 ASP A C 1
ATOM 1315 O O . ASP A 1 167 ? -7.167 5.507 1.951 1.00 94.88 167 ASP A O 1
ATOM 1319 N N . ASP A 1 168 ? -8.155 4.820 3.847 1.00 94.81 168 ASP A N 1
ATOM 1320 C CA . ASP A 1 168 ? -6.905 4.552 4.571 1.00 94.81 168 ASP A CA 1
ATOM 1321 C C . ASP A 1 168 ? -6.169 3.346 3.966 1.00 94.81 168 ASP A C 1
ATOM 1323 O O . ASP A 1 168 ? -4.978 3.413 3.645 1.00 94.81 168 ASP A O 1
ATOM 1327 N N . LEU A 1 169 ? -6.912 2.266 3.698 1.00 95.44 169 LEU A N 1
ATOM 1328 C CA . LEU A 1 169 ? -6.398 1.071 3.022 1.00 95.44 169 LEU A CA 1
ATOM 1329 C C . LEU A 1 169 ? -5.939 1.391 1.601 1.00 95.44 169 LEU A C 1
ATOM 1331 O O . LEU A 1 169 ? -4.825 1.037 1.220 1.00 95.44 169 LEU A O 1
ATOM 1335 N N . VAL A 1 170 ? -6.772 2.097 0.829 1.00 96.25 170 VAL A N 1
ATOM 1336 C CA . VAL A 1 170 ? -6.454 2.517 -0.543 1.00 96.25 170 VAL A CA 1
ATOM 1337 C C . VAL A 1 170 ? -5.183 3.357 -0.565 1.00 96.25 170 VAL A C 1
ATOM 1339 O O . VAL A 1 170 ? -4.288 3.095 -1.369 1.00 96.25 170 VAL A O 1
ATOM 1342 N N . THR A 1 171 ? -5.071 4.338 0.332 1.00 95.94 171 THR A N 1
ATOM 1343 C CA . THR A 1 171 ? -3.900 5.217 0.412 1.00 95.94 171 THR A CA 1
ATOM 1344 C C . THR A 1 171 ? -2.649 4.422 0.781 1.00 95.94 171 THR A C 1
ATOM 1346 O O . THR A 1 171 ? -1.643 4.514 0.079 1.00 95.94 171 THR A O 1
ATOM 1349 N N . THR A 1 172 ? -2.713 3.576 1.811 1.00 96.06 172 THR A N 1
ATOM 1350 C CA . THR A 1 172 ? -1.579 2.737 2.232 1.00 96.06 172 THR A CA 1
ATOM 1351 C C . THR A 1 172 ? -1.130 1.798 1.111 1.00 96.06 172 THR A C 1
ATOM 1353 O O . THR A 1 172 ? 0.059 1.716 0.798 1.00 96.06 172 THR A O 1
ATOM 1356 N N . MET A 1 173 ? -2.070 1.135 0.433 1.00 97.12 173 MET A N 1
ATOM 1357 C CA . MET A 1 173 ? -1.762 0.241 -0.684 1.00 97.12 173 MET A CA 1
ATOM 1358 C C . MET A 1 173 ? -1.230 0.988 -1.910 1.00 97.12 173 MET A C 1
ATOM 1360 O O . MET A 1 173 ? -0.353 0.459 -2.589 1.00 97.12 173 MET A O 1
ATOM 1364 N N . ALA A 1 174 ? -1.693 2.211 -2.184 1.00 96.88 174 ALA A N 1
ATOM 1365 C CA . ALA A 1 174 ? -1.150 3.045 -3.255 1.00 96.88 174 ALA A CA 1
ATOM 1366 C C . ALA A 1 174 ? 0.323 3.406 -2.996 1.00 96.88 174 ALA A C 1
ATOM 1368 O O . ALA A 1 174 ? 1.139 3.313 -3.913 1.00 96.88 174 ALA A O 1
ATOM 1369 N N . PHE A 1 175 ? 0.687 3.727 -1.747 1.00 96.44 175 PHE A N 1
ATOM 1370 C CA . PHE A 1 175 ? 2.088 3.902 -1.344 1.00 96.44 175 PHE A CA 1
ATOM 1371 C C . PHE A 1 175 ? 2.899 2.621 -1.542 1.00 96.44 175 PHE A C 1
ATOM 1373 O O . PHE A 1 175 ? 3.960 2.665 -2.161 1.00 96.44 175 PHE A O 1
ATOM 1380 N N . MET A 1 176 ? 2.388 1.469 -1.099 1.00 97.25 176 MET A N 1
ATOM 1381 C CA . MET A 1 176 ? 3.070 0.183 -1.290 1.00 97.25 176 MET A CA 1
ATOM 1382 C C . MET A 1 176 ? 3.270 -0.156 -2.778 1.00 97.25 176 MET A C 1
ATOM 1384 O O . MET A 1 176 ? 4.347 -0.610 -3.179 1.00 97.25 176 MET A O 1
ATOM 1388 N N . GLN A 1 177 ? 2.250 0.068 -3.616 1.00 96.75 177 GLN A N 1
ATOM 1389 C CA . GLN A 1 177 ? 2.315 -0.177 -5.058 1.00 96.75 177 GLN A CA 1
ATOM 1390 C C . GLN A 1 177 ? 3.325 0.756 -5.733 1.00 96.75 177 GLN A C 1
ATOM 1392 O O . GLN A 1 177 ? 4.204 0.272 -6.449 1.00 96.75 177 GLN A O 1
ATOM 1397 N N . LEU A 1 178 ? 3.255 2.067 -5.477 1.00 96.38 178 LEU A N 1
ATOM 1398 C CA . LEU A 1 178 ? 4.164 3.029 -6.099 1.00 96.38 178 LEU A CA 1
ATOM 1399 C C . LEU A 1 178 ? 5.608 2.850 -5.617 1.00 96.38 178 LEU A C 1
ATOM 1401 O O . LEU A 1 178 ? 6.516 2.876 -6.441 1.00 96.38 178 LEU A O 1
ATOM 1405 N N . ALA A 1 179 ? 5.830 2.585 -4.325 1.00 95.31 179 ALA A N 1
ATOM 1406 C CA . ALA A 1 179 ? 7.156 2.283 -3.785 1.00 95.31 179 ALA A CA 1
ATOM 1407 C C . ALA A 1 179 ? 7.761 1.045 -4.451 1.00 95.31 179 ALA A C 1
ATOM 1409 O O . ALA A 1 179 ? 8.905 1.067 -4.904 1.00 95.31 179 ALA A O 1
ATOM 1410 N N . THR A 1 180 ? 6.969 -0.021 -4.586 1.00 95.50 180 THR A N 1
ATOM 1411 C CA . THR A 1 180 ? 7.408 -1.228 -5.290 1.00 95.50 180 THR A CA 1
ATOM 1412 C C . THR A 1 180 ? 7.776 -0.903 -6.739 1.00 95.50 180 THR A C 1
ATOM 1414 O O . THR A 1 180 ? 8.863 -1.279 -7.175 1.00 95.50 180 THR A O 1
ATOM 1417 N N . LEU A 1 181 ? 6.915 -0.199 -7.487 1.00 94.38 181 LEU A N 1
ATOM 1418 C CA . LEU A 1 181 ? 7.187 0.174 -8.880 1.00 94.38 181 LEU A CA 1
ATOM 1419 C C . LEU A 1 181 ? 8.458 1.022 -8.999 1.00 94.38 181 LEU A C 1
ATOM 1421 O O . LEU A 1 181 ? 9.320 0.705 -9.813 1.00 94.38 181 LEU A O 1
ATOM 1425 N N . LEU A 1 182 ? 8.601 2.054 -8.167 1.00 93.31 182 LEU A N 1
ATOM 1426 C CA . LEU A 1 182 ? 9.735 2.968 -8.207 1.00 93.31 182 LEU A CA 1
ATOM 1427 C C . LEU A 1 182 ? 11.053 2.249 -7.927 1.00 93.31 182 LEU A C 1
ATOM 1429 O O . LEU A 1 182 ? 11.958 2.283 -8.758 1.00 93.31 182 LEU A O 1
ATOM 1433 N N . PHE A 1 183 ? 11.168 1.561 -6.791 1.00 92.62 183 PHE A N 1
ATOM 1434 C CA . PHE A 1 183 ? 12.451 0.990 -6.382 1.00 92.62 183 PHE A CA 1
ATOM 1435 C C . PHE A 1 183 ? 12.844 -0.236 -7.205 1.00 92.62 183 PHE A C 1
ATOM 1437 O O . PHE A 1 183 ? 14.020 -0.400 -7.532 1.00 92.62 183 PHE A O 1
ATOM 1444 N N . THR A 1 184 ? 11.880 -1.067 -7.617 1.00 90.94 184 THR A N 1
ATOM 1445 C CA . THR A 1 184 ? 12.177 -2.169 -8.549 1.00 90.94 184 THR A CA 1
ATOM 1446 C C . THR A 1 184 ? 12.520 -1.636 -9.938 1.00 90.94 184 THR A C 1
ATOM 1448 O O . THR A 1 184 ? 13.436 -2.155 -10.570 1.00 90.94 184 THR A O 1
ATOM 1451 N N . GLY A 1 185 ? 11.868 -0.555 -10.378 1.00 88.88 185 GLY A N 1
ATOM 1452 C CA . GLY A 1 185 ? 12.194 0.153 -11.611 1.00 88.88 185 GLY A CA 1
ATOM 1453 C C . GLY A 1 185 ? 13.616 0.714 -11.604 1.00 88.88 185 GLY A C 1
ATOM 1454 O O . GLY A 1 185 ? 14.370 0.455 -12.537 1.00 88.88 185 GLY A O 1
ATOM 1455 N N . LYS A 1 186 ? 14.025 1.398 -10.525 1.00 88.12 186 LYS A N 1
ATOM 1456 C CA . LYS A 1 186 ? 15.403 1.899 -10.343 1.00 88.12 186 LYS A CA 1
ATOM 1457 C C . LYS A 1 186 ? 16.426 0.774 -10.374 1.00 88.12 186 LYS A C 1
ATOM 1459 O O . LYS A 1 186 ? 17.417 0.867 -11.092 1.00 88.12 186 LYS A O 1
ATOM 1464 N N . ALA A 1 187 ? 16.165 -0.309 -9.648 1.00 87.75 187 ALA A N 1
ATOM 1465 C CA . ALA A 1 187 ? 17.085 -1.437 -9.584 1.00 87.75 187 ALA A CA 1
ATOM 1466 C C . ALA A 1 187 ? 17.177 -2.237 -10.897 1.00 87.75 187 ALA A C 1
ATOM 1468 O O . ALA A 1 187 ? 18.217 -2.838 -11.159 1.00 87.75 187 ALA A O 1
ATOM 1469 N N . ALA A 1 188 ? 16.110 -2.283 -11.701 1.00 86.50 188 ALA A N 1
ATOM 1470 C CA . ALA A 1 188 ? 16.064 -3.069 -12.936 1.00 86.50 188 ALA A CA 1
ATOM 1471 C C . ALA A 1 188 ? 16.427 -2.271 -14.199 1.00 86.50 188 ALA A C 1
ATOM 1473 O O . ALA A 1 188 ? 17.006 -2.840 -15.122 1.00 86.50 188 ALA A O 1
ATOM 1474 N N . TYR A 1 189 ? 16.087 -0.979 -14.253 1.00 83.88 189 TYR A N 1
ATOM 1475 C CA . TYR A 1 189 ? 16.183 -0.152 -15.463 1.00 83.88 189 TYR A CA 1
ATOM 1476 C C . TYR A 1 189 ? 17.114 1.062 -15.331 1.00 83.88 189 TYR A C 1
ATOM 1478 O O . TYR A 1 189 ? 17.328 1.753 -16.328 1.00 83.88 189 TYR A O 1
ATOM 1486 N N . GLY A 1 190 ? 17.678 1.327 -14.146 1.00 83.19 190 GLY A N 1
ATOM 1487 C CA . GLY A 1 190 ? 18.627 2.423 -13.930 1.00 83.19 190 GLY A CA 1
ATOM 1488 C C . GLY A 1 190 ? 18.041 3.778 -14.327 1.00 83.19 190 GLY A C 1
ATOM 1489 O O . GLY A 1 190 ? 16.984 4.168 -13.833 1.00 83.19 190 GLY A O 1
ATOM 1490 N N . ASP A 1 191 ? 18.693 4.464 -15.264 1.00 79.19 191 ASP A N 1
ATOM 1491 C CA . ASP A 1 191 ? 18.317 5.811 -15.722 1.00 79.19 191 ASP A CA 1
ATOM 1492 C C . ASP A 1 191 ? 16.910 5.887 -16.341 1.00 79.19 191 ASP A C 1
ATOM 1494 O O . ASP A 1 191 ? 16.308 6.954 -16.391 1.00 79.19 191 ASP A O 1
ATOM 1498 N N . ARG A 1 192 ? 16.341 4.751 -16.769 1.00 81.38 192 ARG A N 1
ATOM 1499 C CA . ARG A 1 192 ? 14.989 4.663 -17.357 1.00 81.38 192 ARG A CA 1
ATOM 1500 C C . ARG A 1 192 ? 13.893 4.348 -16.337 1.00 81.38 192 ARG A C 1
ATOM 1502 O O . ARG A 1 192 ? 12.769 4.009 -16.706 1.00 81.38 192 ARG A O 1
ATOM 1509 N N . ALA A 1 193 ? 14.203 4.404 -15.045 1.00 84.88 193 ALA A N 1
ATOM 1510 C CA . ALA A 1 193 ? 13.265 4.024 -13.996 1.00 84.88 193 ALA A CA 1
ATOM 1511 C C . ALA A 1 193 ? 12.004 4.890 -13.961 1.00 84.88 193 ALA A C 1
ATOM 1513 O O . ALA A 1 193 ? 10.912 4.359 -13.775 1.00 84.88 193 ALA A O 1
ATOM 1514 N N . TYR A 1 194 ? 12.130 6.204 -14.149 1.00 87.12 194 TYR A N 1
ATOM 1515 C CA . TYR A 1 194 ? 10.974 7.101 -14.097 1.00 87.12 194 TYR A CA 1
ATOM 1516 C C . TYR A 1 194 ? 10.073 6.920 -15.316 1.00 87.12 194 TYR A C 1
ATOM 1518 O O . TYR A 1 194 ? 8.861 6.819 -15.148 1.00 87.12 194 TYR A O 1
ATOM 1526 N N . ASP A 1 195 ? 10.647 6.720 -16.503 1.00 83.19 195 ASP A N 1
ATOM 1527 C CA . ASP A 1 195 ? 9.904 6.331 -17.707 1.00 83.19 195 ASP A CA 1
ATOM 1528 C C . ASP A 1 195 ? 9.118 5.032 -17.481 1.00 83.19 195 ASP A C 1
ATOM 1530 O O . ASP A 1 195 ? 7.952 4.919 -17.860 1.00 83.19 195 ASP A O 1
ATOM 1534 N N . TYR A 1 196 ? 9.751 4.044 -16.837 1.00 86.62 196 TYR A N 1
ATOM 1535 C CA . TYR A 1 196 ? 9.093 2.802 -16.440 1.00 86.62 196 TYR A CA 1
ATOM 1536 C C . TYR A 1 196 ? 7.924 3.069 -15.480 1.00 86.62 196 TYR A C 1
ATOM 1538 O O . TYR A 1 196 ? 6.830 2.552 -15.704 1.00 86.62 196 TYR A O 1
ATOM 1546 N N . VAL A 1 197 ? 8.113 3.882 -14.435 1.00 89.81 197 VAL A N 1
ATOM 1547 C CA . VAL A 1 197 ? 7.044 4.175 -13.466 1.00 89.81 197 VAL A CA 1
ATOM 1548 C C . VAL A 1 197 ? 5.885 4.913 -14.133 1.00 89.81 197 VAL A C 1
ATOM 1550 O O . VAL A 1 197 ? 4.739 4.506 -13.956 1.00 89.81 197 VAL A O 1
ATOM 1553 N N . LEU A 1 198 ? 6.166 5.944 -14.934 1.00 88.06 198 LEU A N 1
ATOM 1554 C CA . LEU A 1 198 ? 5.151 6.695 -15.678 1.00 88.06 198 LEU A CA 1
ATOM 1555 C C . LEU A 1 198 ? 4.344 5.778 -16.602 1.00 88.06 198 LEU A C 1
ATOM 1557 O O . LEU A 1 198 ? 3.113 5.827 -16.598 1.00 88.06 198 LEU A O 1
ATOM 1561 N N . HIS A 1 199 ? 5.022 4.882 -17.327 1.00 85.31 199 HIS A N 1
ATOM 1562 C CA . HIS A 1 199 ? 4.371 3.880 -18.172 1.00 85.31 199 HIS A CA 1
ATOM 1563 C C . HIS A 1 199 ? 3.462 2.953 -17.370 1.00 85.31 199 HIS A C 1
ATOM 1565 O O . HIS A 1 199 ? 2.288 2.800 -17.706 1.00 85.31 199 HIS A O 1
ATOM 1571 N N . GLN A 1 200 ? 3.982 2.365 -16.290 1.00 87.75 200 GLN A N 1
ATOM 1572 C CA . GLN A 1 200 ? 3.231 1.426 -15.459 1.00 87.75 200 GLN A CA 1
ATOM 1573 C C . GLN A 1 200 ? 2.013 2.072 -14.805 1.00 87.75 200 GLN A C 1
ATOM 1575 O O . GLN A 1 200 ? 0.966 1.434 -14.720 1.00 87.75 200 GLN A O 1
ATOM 1580 N N . VAL A 1 201 ? 2.127 3.326 -14.363 1.00 90.12 201 VAL A N 1
ATOM 1581 C CA . VAL A 1 201 ? 0.998 4.077 -13.803 1.00 90.12 201 VAL A CA 1
ATOM 1582 C C . VAL A 1 201 ? -0.025 4.390 -14.894 1.00 90.12 201 VAL A C 1
ATOM 1584 O O . VAL A 1 201 ? -1.213 4.178 -14.669 1.00 90.12 201 VAL A O 1
ATOM 1587 N N . CYS A 1 202 ? 0.410 4.785 -16.095 1.00 85.81 202 CYS A N 1
ATOM 1588 C CA . CYS A 1 202 ? -0.484 5.039 -17.229 1.00 85.81 202 CYS A CA 1
ATOM 1589 C C . CYS A 1 202 ? -1.347 3.835 -17.618 1.00 85.81 202 CYS A C 1
ATOM 1591 O O . CYS A 1 202 ? -2.517 4.009 -17.953 1.00 85.81 202 CYS A O 1
ATOM 1593 N N . ILE A 1 203 ? -0.777 2.627 -17.597 1.00 83.94 203 ILE A N 1
ATOM 1594 C CA . ILE A 1 203 ? -1.496 1.394 -17.958 1.00 83.94 203 ILE A CA 1
ATOM 1595 C C . ILE A 1 203 ? -2.184 0.724 -16.759 1.00 83.94 203 ILE A C 1
ATOM 1597 O O . ILE A 1 203 ? -2.827 -0.316 -16.918 1.00 83.94 203 ILE A O 1
ATOM 1601 N N . SER A 1 204 ? -2.030 1.277 -15.555 1.00 88.00 204 SER A N 1
ATOM 1602 C CA . SER A 1 204 ? -2.633 0.738 -14.341 1.00 88.00 204 SER A CA 1
ATOM 1603 C C . SER A 1 204 ? -4.118 1.074 -14.275 1.00 88.00 204 SER A C 1
ATOM 1605 O O . SER A 1 204 ? -4.524 2.213 -14.489 1.00 88.00 204 SER A O 1
ATOM 1607 N N . GLN A 1 205 ? -4.931 0.106 -13.854 1.00 88.88 205 GLN A N 1
ATOM 1608 C CA . GLN A 1 205 ? -6.326 0.361 -13.473 1.00 88.88 205 GLN A CA 1
ATOM 1609 C C . GLN A 1 205 ? -6.440 1.319 -12.269 1.00 88.88 205 GLN A C 1
ATOM 1611 O O . GLN A 1 205 ? -7.456 1.978 -12.102 1.00 88.88 205 GLN A O 1
ATOM 1616 N N . ASN A 1 206 ? -5.375 1.450 -11.467 1.00 93.75 206 ASN A N 1
ATOM 1617 C CA . ASN A 1 206 ? -5.323 2.333 -10.298 1.00 93.75 206 ASN A CA 1
ATOM 1618 C C . ASN A 1 206 ? -4.769 3.732 -10.626 1.00 93.75 206 ASN A C 1
ATOM 1620 O O . ASN A 1 206 ? -4.397 4.452 -9.699 1.00 93.75 206 ASN A O 1
ATOM 1624 N N . LYS A 1 207 ? -4.657 4.111 -11.911 1.00 92.12 207 LYS A N 1
ATOM 1625 C CA . LYS A 1 207 ? -4.041 5.375 -12.355 1.00 92.12 207 LYS A CA 1
ATOM 1626 C C . LYS A 1 207 ? -4.572 6.581 -11.581 1.00 92.12 207 LYS A C 1
ATOM 1628 O O . LYS A 1 207 ? -3.794 7.271 -10.933 1.00 92.12 207 LYS A O 1
ATOM 1633 N N . GLU A 1 208 ? -5.887 6.788 -11.596 1.00 92.38 208 GLU A N 1
ATOM 1634 C CA . GLU A 1 208 ? -6.520 7.954 -10.966 1.00 92.38 208 GLU A CA 1
ATOM 1635 C C . GLU A 1 208 ? -6.297 7.985 -9.450 1.00 92.38 208 GLU A C 1
ATOM 1637 O O . GLU A 1 208 ? -6.027 9.037 -8.875 1.00 92.38 208 GLU A O 1
ATOM 1642 N N . ILE A 1 209 ? -6.355 6.826 -8.787 1.00 94.56 209 ILE A N 1
ATOM 1643 C CA . ILE A 1 209 ? -6.074 6.717 -7.350 1.00 94.56 209 ILE A CA 1
ATOM 1644 C C . ILE A 1 209 ? -4.635 7.143 -7.066 1.00 94.56 209 ILE A C 1
ATOM 1646 O O . ILE A 1 209 ? -4.405 7.981 -6.196 1.00 94.56 209 ILE A O 1
ATOM 1650 N N . ILE A 1 210 ? -3.672 6.594 -7.808 1.00 93.56 210 ILE A N 1
ATOM 1651 C CA . ILE A 1 210 ? -2.251 6.897 -7.632 1.00 93.56 210 ILE A CA 1
ATOM 1652 C C . ILE A 1 210 ? -1.987 8.387 -7.918 1.00 93.56 210 ILE A C 1
ATOM 1654 O O . ILE A 1 210 ? -1.403 9.072 -7.083 1.00 93.56 210 ILE A O 1
ATOM 1658 N N . GLU A 1 211 ? -2.482 8.934 -9.028 1.00 91.44 211 GLU A N 1
ATOM 1659 C CA . GLU A 1 211 ? -2.337 10.358 -9.371 1.00 91.44 211 GLU A CA 1
ATOM 1660 C C . GLU A 1 211 ? -2.911 11.290 -8.298 1.00 91.44 211 GLU A C 1
ATOM 1662 O O . GLU A 1 211 ? -2.305 12.307 -7.957 1.00 91.44 211 GLU A O 1
ATOM 1667 N N . ASN A 1 212 ? -4.055 10.931 -7.716 1.00 90.75 212 ASN A N 1
ATOM 1668 C CA . ASN A 1 212 ? -4.698 11.737 -6.683 1.00 90.75 212 ASN A CA 1
ATOM 1669 C C . ASN A 1 212 ? -3.985 11.675 -5.326 1.00 90.75 212 ASN A C 1
ATOM 1671 O O . ASN A 1 212 ? -4.204 12.553 -4.493 1.00 90.75 212 ASN A O 1
ATOM 1675 N N . ARG A 1 213 ? -3.170 10.646 -5.059 1.00 91.69 213 ARG A N 1
ATOM 1676 C CA . ARG A 1 213 ? -2.361 10.552 -3.826 1.00 91.69 213 ARG A CA 1
ATOM 1677 C C . ARG A 1 213 ? -0.966 11.154 -3.995 1.00 91.69 213 ARG A C 1
ATOM 1679 O O . ARG A 1 213 ? -0.382 11.597 -3.009 1.00 91.69 213 ARG A O 1
ATOM 1686 N N . PHE A 1 214 ? -0.462 11.216 -5.226 1.00 92.56 214 PHE A N 1
ATOM 1687 C CA . PHE A 1 214 ? 0.871 11.714 -5.557 1.00 92.56 214 PHE A CA 1
ATOM 1688 C C . PHE A 1 214 ? 0.766 12.864 -6.566 1.00 92.56 214 PHE A C 1
ATOM 1690 O O . PHE A 1 214 ? 0.884 12.667 -7.775 1.00 92.56 214 PHE A O 1
ATOM 1697 N N . SER A 1 215 ? 0.555 14.088 -6.076 1.00 87.31 215 SER A N 1
ATOM 1698 C CA . SER A 1 215 ? 0.343 15.261 -6.938 1.00 87.31 215 SER A CA 1
ATOM 1699 C C . SER A 1 215 ? 1.521 15.526 -7.880 1.00 87.31 215 SER A C 1
ATOM 1701 O O . SER A 1 215 ? 1.297 15.837 -9.047 1.00 87.31 215 SER A O 1
ATOM 1703 N N . GLN A 1 216 ? 2.757 15.325 -7.418 1.00 88.44 216 GLN A N 1
ATOM 1704 C CA . GLN A 1 216 ? 3.972 15.436 -8.232 1.00 88.44 216 GLN A CA 1
ATOM 1705 C C . GLN A 1 216 ? 3.960 14.443 -9.405 1.00 88.44 216 GLN A C 1
ATOM 1707 O O . GLN A 1 216 ? 4.355 14.787 -10.517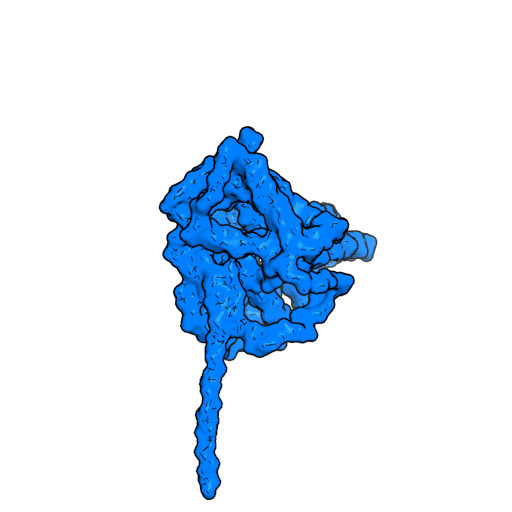 1.00 88.44 216 GLN A O 1
ATOM 1712 N N . LEU A 1 217 ? 3.443 13.228 -9.185 1.00 89.69 217 LEU A N 1
ATOM 1713 C CA . LEU A 1 217 ? 3.303 12.212 -10.228 1.00 89.69 217 LEU A CA 1
ATOM 1714 C C . LEU A 1 217 ? 2.219 12.599 -11.234 1.00 89.69 217 LEU A C 1
ATOM 1716 O O . LEU A 1 217 ? 2.428 12.447 -12.432 1.00 89.69 217 LEU A O 1
ATOM 1720 N N . ARG A 1 218 ? 1.092 13.151 -10.770 1.00 87.38 218 ARG A N 1
ATOM 1721 C CA . ARG A 1 218 ? 0.059 13.698 -11.660 1.00 87.38 218 ARG A CA 1
ATOM 1722 C C . ARG A 1 218 ? 0.628 14.791 -12.564 1.00 87.38 218 ARG A C 1
ATOM 1724 O O . ARG A 1 218 ? 0.362 14.785 -13.758 1.00 87.38 218 ARG A O 1
ATOM 1731 N N . MET A 1 219 ? 1.430 15.702 -12.013 1.00 87.06 219 MET A N 1
ATOM 1732 C CA . MET A 1 219 ? 2.072 16.752 -12.805 1.00 87.06 219 MET A CA 1
ATOM 1733 C C . MET A 1 219 ? 3.098 16.161 -13.793 1.00 87.06 219 MET A C 1
ATOM 1735 O O . MET A 1 219 ? 3.136 16.574 -14.947 1.00 87.06 219 MET A O 1
ATOM 1739 N N . ALA A 1 220 ? 3.868 15.143 -13.390 1.00 85.69 220 ALA A N 1
ATOM 1740 C CA . ALA A 1 220 ? 4.761 14.405 -14.291 1.00 85.69 220 ALA A CA 1
ATOM 1741 C C . ALA A 1 220 ? 4.012 13.713 -15.444 1.00 85.69 220 ALA A C 1
ATOM 1743 O O . ALA A 1 220 ? 4.468 13.741 -16.582 1.00 85.69 220 ALA A O 1
ATOM 1744 N N . LEU A 1 221 ? 2.836 13.147 -15.170 1.00 83.69 221 LEU A N 1
ATOM 1745 C CA . LEU A 1 221 ? 1.990 12.488 -16.166 1.00 83.69 221 LEU A CA 1
ATOM 1746 C C . LEU A 1 221 ? 1.279 13.472 -17.106 1.00 83.69 221 LEU A C 1
ATOM 1748 O O . LEU A 1 221 ? 0.919 13.086 -18.211 1.00 83.69 221 LEU A O 1
ATOM 1752 N N . GLN A 1 222 ? 1.100 14.739 -16.724 1.00 82.00 222 GLN A N 1
ATOM 1753 C CA . GLN A 1 222 ? 0.575 15.774 -17.628 1.00 82.00 222 GLN A CA 1
ATOM 1754 C C . GLN A 1 222 ? 1.579 16.177 -18.711 1.00 82.00 222 GLN A C 1
ATOM 1756 O O . GLN A 1 222 ? 1.174 16.565 -19.802 1.00 82.00 222 GLN A O 1
ATOM 1761 N N . MET A 1 223 ? 2.877 16.046 -18.430 1.00 75.31 223 MET A N 1
ATOM 1762 C CA . MET A 1 223 ? 3.941 16.251 -19.420 1.00 75.31 223 MET A CA 1
ATOM 1763 C C . MET A 1 223 ? 4.063 15.075 -20.400 1.00 75.31 223 MET A C 1
ATOM 1765 O O . MET A 1 223 ? 4.875 15.106 -21.321 1.00 75.31 223 MET A O 1
ATOM 1769 N N . PHE A 1 224 ? 3.271 14.024 -20.190 1.00 69.75 224 PHE A N 1
ATOM 1770 C CA . PHE A 1 224 ? 3.329 12.777 -20.924 1.00 69.75 224 PHE A CA 1
ATOM 1771 C C . PHE A 1 224 ? 2.124 12.673 -21.873 1.00 69.75 224 PHE A C 1
ATOM 1773 O O . PHE A 1 224 ? 1.020 12.308 -21.463 1.00 69.75 224 PHE A O 1
ATOM 1780 N N . ASP A 1 225 ? 2.330 12.994 -23.156 1.00 59.28 225 ASP A N 1
ATOM 1781 C CA . ASP A 1 225 ? 1.306 12.822 -24.195 1.00 59.28 225 ASP A CA 1
ATOM 1782 C C . ASP A 1 225 ? 1.191 11.340 -24.576 1.00 59.28 225 ASP A C 1
ATOM 1784 O O . ASP A 1 225 ? 1.930 10.797 -25.398 1.00 59.28 225 ASP A O 1
ATOM 1788 N N . ALA A 1 226 ? 0.298 10.646 -23.878 1.00 56.16 226 ALA A N 1
ATOM 1789 C CA . ALA A 1 226 ? 0.163 9.202 -23.941 1.00 56.16 226 ALA A CA 1
ATOM 1790 C C . ALA A 1 226 ? -1.075 8.807 -24.737 1.00 56.16 226 ALA A C 1
ATOM 1792 O O . ALA A 1 226 ? -2.075 8.330 -24.185 1.00 56.16 226 ALA A O 1
ATOM 1793 N N . SER A 1 227 ? -1.031 8.972 -26.057 1.00 55.28 227 SER A N 1
ATOM 1794 C CA . SER A 1 227 ? -2.058 8.354 -26.894 1.00 55.28 227 SER A CA 1
ATOM 1795 C C . SER A 1 227 ? -2.116 6.840 -26.600 1.00 55.28 227 SER A C 1
ATOM 1797 O O . SER A 1 227 ? -1.086 6.166 -26.477 1.00 55.28 227 SER A O 1
ATOM 1799 N N . LYS A 1 228 ? -3.325 6.268 -26.465 1.00 52.06 228 LYS A N 1
ATOM 1800 C CA . LYS A 1 228 ? -3.517 4.834 -26.137 1.00 52.06 228 LYS A CA 1
ATOM 1801 C C . LYS A 1 228 ? -2.747 3.897 -27.086 1.00 52.06 228 LYS A C 1
ATOM 1803 O O . LYS A 1 228 ? -2.335 2.817 -26.673 1.00 52.06 228 LYS A O 1
ATOM 1808 N N . SER A 1 229 ? -2.534 4.316 -28.335 1.00 47.31 229 SER A N 1
ATOM 1809 C CA . SER A 1 229 ? -1.747 3.606 -29.350 1.00 47.31 229 SER A CA 1
ATOM 1810 C C . SER A 1 229 ? -0.246 3.557 -29.048 1.00 47.31 229 SER A C 1
ATOM 1812 O O . SER A 1 229 ? 0.368 2.518 -29.270 1.00 47.31 229 SER A O 1
ATOM 1814 N N . GLN A 1 230 ? 0.351 4.624 -28.509 1.00 51.50 230 GLN A N 1
ATOM 1815 C CA . GLN A 1 230 ? 1.776 4.646 -28.144 1.00 51.50 230 GLN A CA 1
ATOM 1816 C C . GLN A 1 230 ? 2.049 3.825 -26.875 1.00 51.50 230 GLN A C 1
ATOM 1818 O O . GLN A 1 230 ? 3.022 3.076 -26.821 1.00 51.50 230 GLN A O 1
ATOM 1823 N N . LEU A 1 231 ? 1.145 3.876 -25.891 1.00 57.56 231 LEU A N 1
ATOM 1824 C CA . LEU A 1 231 ? 1.232 3.084 -24.656 1.00 57.56 231 LEU A CA 1
ATOM 1825 C C . LEU A 1 231 ? 1.161 1.565 -24.882 1.00 57.56 231 LEU A C 1
ATOM 1827 O O . LEU A 1 231 ? 1.755 0.809 -24.114 1.00 57.56 231 LEU A O 1
ATOM 1831 N N . ALA A 1 232 ? 0.436 1.126 -25.917 1.00 49.47 232 ALA A N 1
ATOM 1832 C CA . ALA A 1 232 ? 0.245 -0.287 -26.247 1.00 49.47 232 ALA A CA 1
ATOM 1833 C C . ALA A 1 232 ? 1.458 -0.933 -26.946 1.00 49.47 232 ALA A C 1
ATOM 1835 O O . ALA A 1 232 ? 1.573 -2.157 -26.947 1.00 49.47 232 ALA A O 1
ATOM 1836 N N . VAL A 1 233 ? 2.341 -0.125 -27.547 1.00 47.66 233 VAL A N 1
ATOM 1837 C CA . VAL A 1 233 ? 3.492 -0.592 -28.345 1.00 47.66 233 VAL A CA 1
ATOM 1838 C C . VAL A 1 233 ? 4.829 -0.292 -27.657 1.00 47.66 233 VAL A C 1
ATOM 1840 O O . VAL A 1 233 ? 5.802 -1.021 -27.857 1.00 47.66 233 VAL A O 1
ATOM 1843 N N . ALA A 1 234 ? 4.894 0.753 -26.829 1.00 50.09 234 ALA A N 1
ATOM 1844 C CA . ALA A 1 234 ? 6.118 1.151 -26.147 1.00 50.09 234 ALA A CA 1
ATOM 1845 C C . ALA A 1 234 ? 6.552 0.119 -25.096 1.00 50.09 234 ALA A C 1
ATOM 1847 O O . ALA A 1 234 ? 5.773 -0.307 -24.239 1.00 50.09 234 ALA A O 1
ATOM 1848 N N . LYS A 1 235 ? 7.836 -0.255 -25.137 1.00 58.47 235 LYS A N 1
ATOM 1849 C CA . LYS A 1 235 ? 8.454 -0.996 -24.037 1.00 58.47 235 LYS A CA 1
ATOM 1850 C C . LYS A 1 235 ? 8.660 -0.029 -22.865 1.00 58.47 235 LYS A C 1
ATOM 1852 O O . LYS A 1 235 ? 8.877 1.163 -23.087 1.00 58.47 235 LYS A O 1
ATOM 1857 N N . PRO A 1 236 ? 8.644 -0.512 -21.613 1.00 55.28 236 PRO A N 1
ATOM 1858 C CA . PRO A 1 236 ? 8.990 0.348 -20.493 1.00 55.28 236 PRO A CA 1
ATOM 1859 C C . PRO A 1 236 ? 10.378 0.976 -20.710 1.00 55.28 236 PRO A C 1
ATOM 1861 O O . PRO A 1 236 ? 11.328 0.271 -21.056 1.00 55.28 236 PRO A O 1
ATOM 1864 N N . GLY A 1 237 ? 10.484 2.301 -20.573 1.00 53.38 237 GLY A N 1
ATOM 1865 C CA . GLY A 1 237 ? 11.735 3.027 -20.815 1.00 53.38 237 GLY A CA 1
ATOM 1866 C C . GLY A 1 237 ? 12.064 3.341 -22.279 1.00 53.38 237 GLY A C 1
ATOM 1867 O O . GLY A 1 237 ? 13.237 3.518 -22.600 1.00 53.38 237 GLY A O 1
ATOM 1868 N N . THR A 1 238 ? 11.090 3.360 -23.195 1.00 58.50 238 THR A N 1
ATOM 1869 C CA . THR A 1 238 ? 11.307 3.779 -24.599 1.00 58.50 238 THR A CA 1
ATOM 1870 C C . THR A 1 238 ? 10.585 5.070 -24.970 1.00 58.50 238 THR A C 1
ATOM 1872 O O . THR A 1 238 ? 10.321 5.295 -26.147 1.00 58.50 238 THR A O 1
ATOM 1875 N N . PHE A 1 239 ? 10.221 5.892 -23.987 1.00 64.25 239 PHE A N 1
ATOM 1876 C CA . PHE A 1 239 ? 9.554 7.163 -24.247 1.00 64.25 239 PHE A CA 1
ATOM 1877 C C . PHE A 1 239 ? 10.585 8.255 -24.509 1.00 64.25 239 PHE A C 1
ATOM 1879 O O . PHE A 1 239 ? 11.503 8.466 -23.718 1.00 64.25 239 PHE A O 1
ATOM 1886 N N . GLU A 1 240 ? 10.438 8.942 -25.636 1.00 63.22 240 GLU A N 1
ATOM 1887 C CA . GLU A 1 240 ? 11.271 10.090 -25.965 1.00 63.22 240 GLU A CA 1
ATOM 1888 C C . GLU A 1 240 ? 10.659 11.342 -25.336 1.00 63.22 240 GLU A C 1
ATOM 1890 O O . GLU A 1 240 ? 9.643 11.855 -25.792 1.00 63.22 240 GLU A O 1
ATOM 1895 N N . MET A 1 241 ? 11.275 11.803 -24.250 1.00 71.56 241 MET A N 1
ATOM 1896 C CA . MET A 1 241 ? 11.060 13.132 -23.677 1.00 71.56 241 MET A CA 1
ATOM 1897 C C . MET A 1 241 ? 12.250 14.022 -24.040 1.00 71.56 241 MET A C 1
ATOM 1899 O O . MET A 1 241 ? 13.395 13.545 -24.058 1.00 71.56 241 MET A O 1
ATOM 1903 N N . ASP A 1 242 ? 11.994 15.305 -24.302 1.00 79.62 242 ASP A N 1
ATOM 1904 C CA . ASP A 1 242 ? 13.065 16.292 -24.414 1.00 79.62 242 ASP A CA 1
ATOM 1905 C C . ASP A 1 242 ? 13.807 16.437 -23.075 1.00 79.62 242 ASP A C 1
ATOM 1907 O O . ASP A 1 242 ? 13.299 16.087 -22.004 1.00 79.62 242 ASP A O 1
ATOM 1911 N N . GLU A 1 243 ? 15.037 16.940 -23.135 1.00 80.75 243 GLU A N 1
ATOM 1912 C CA . GLU A 1 243 ? 15.923 16.994 -21.971 1.00 80.75 243 GLU A CA 1
ATOM 1913 C C . GLU A 1 243 ? 15.372 17.885 -20.845 1.00 80.75 243 GLU A C 1
ATOM 1915 O O . GLU A 1 243 ? 15.496 17.545 -19.668 1.00 80.75 243 GLU A O 1
ATOM 1920 N N . GLY A 1 244 ? 14.697 18.988 -21.188 1.00 83.00 244 GLY A N 1
ATOM 1921 C CA . GLY A 1 244 ? 14.084 19.881 -20.206 1.00 83.00 244 GLY A CA 1
ATOM 1922 C C . GLY A 1 244 ? 12.959 19.187 -19.440 1.00 83.00 244 GLY A C 1
ATOM 1923 O O . GLY A 1 244 ? 12.926 19.229 -18.205 1.00 83.00 244 GLY A O 1
ATOM 1924 N N . THR A 1 245 ? 12.088 18.475 -20.158 1.00 82.19 245 THR A N 1
ATOM 1925 C CA . THR A 1 245 ? 11.022 17.664 -19.557 1.00 82.19 245 THR A CA 1
ATOM 1926 C C . THR A 1 245 ? 11.587 16.546 -18.683 1.00 82.19 245 THR A C 1
ATOM 1928 O O . THR A 1 245 ? 11.114 16.360 -17.561 1.00 82.19 245 THR A O 1
ATOM 1931 N N . LYS A 1 246 ? 12.644 15.846 -19.120 1.00 81.19 246 LYS A N 1
ATOM 1932 C CA . LYS A 1 246 ? 13.305 14.803 -18.311 1.00 81.19 246 LYS A CA 1
ATOM 1933 C C . LYS A 1 246 ? 13.852 15.341 -16.994 1.00 81.19 246 LYS A C 1
ATOM 1935 O O . LYS A 1 246 ? 13.613 14.740 -15.946 1.00 81.19 246 LYS A O 1
ATOM 1940 N N . ILE A 1 247 ? 14.555 16.474 -17.030 1.00 85.44 247 ILE A N 1
ATOM 1941 C CA . ILE A 1 247 ? 15.098 17.119 -15.826 1.00 85.44 247 ILE A CA 1
ATOM 1942 C C . ILE A 1 247 ? 13.962 17.498 -14.875 1.00 85.44 247 ILE A C 1
ATOM 1944 O O . ILE A 1 247 ? 14.024 17.222 -13.675 1.00 85.44 247 ILE A O 1
ATOM 1948 N N . TRP A 1 248 ? 12.897 18.098 -15.405 1.00 87.69 248 TRP A N 1
ATOM 1949 C CA . TRP A 1 248 ? 11.766 18.516 -14.590 1.00 87.69 248 TRP A CA 1
ATOM 1950 C C . TRP A 1 248 ? 11.019 17.325 -13.966 1.00 87.69 248 TRP A C 1
ATOM 1952 O O . TRP A 1 248 ? 10.763 17.337 -12.761 1.00 87.69 248 TRP A O 1
ATOM 1962 N N . VAL A 1 249 ? 10.749 16.265 -14.739 1.00 86.56 249 VAL A N 1
ATOM 1963 C CA . VAL A 1 249 ? 10.158 15.008 -14.244 1.00 86.56 249 VAL A CA 1
ATOM 1964 C C . VAL A 1 249 ? 11.041 14.400 -13.155 1.00 86.56 249 VAL A C 1
ATOM 1966 O O . VAL A 1 249 ? 10.543 14.037 -12.091 1.00 86.56 249 VAL A O 1
ATOM 1969 N N . SER A 1 250 ? 12.357 14.346 -13.369 1.00 86.25 250 SER A N 1
ATOM 1970 C CA . SER A 1 250 ? 13.311 13.831 -12.382 1.00 86.25 250 SER A CA 1
ATOM 1971 C C . SER A 1 250 ? 13.223 14.576 -11.044 1.00 86.25 250 SER A C 1
ATOM 1973 O O . SER A 1 250 ? 13.180 13.950 -9.982 1.00 86.25 250 SER A O 1
ATOM 1975 N N . ASN A 1 251 ? 13.086 15.906 -11.083 1.00 86.38 251 ASN A N 1
ATOM 1976 C CA . ASN A 1 251 ? 12.902 16.718 -9.880 1.00 86.38 251 ASN A CA 1
ATOM 1977 C C . ASN A 1 251 ? 11.593 16.390 -9.142 1.00 86.38 251 ASN A C 1
ATOM 1979 O O . ASN A 1 25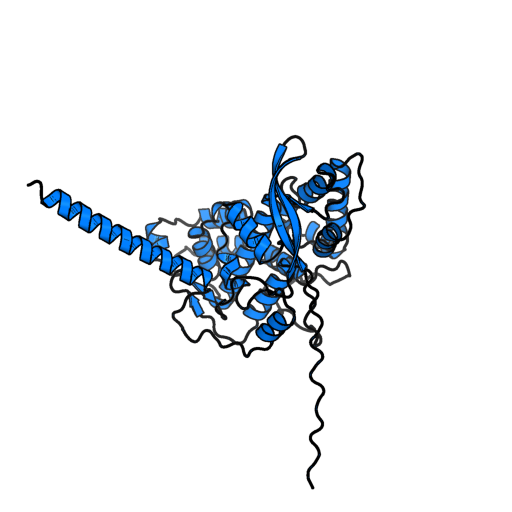1 ? 11.599 16.316 -7.915 1.00 86.38 251 ASN A O 1
ATOM 1983 N N . GLN A 1 252 ? 10.493 16.133 -9.862 1.00 87.44 252 GLN A N 1
ATOM 1984 C CA . GLN A 1 252 ? 9.227 15.701 -9.249 1.00 87.44 252 GLN A CA 1
ATOM 1985 C C . GLN A 1 252 ? 9.363 14.336 -8.559 1.00 87.44 252 GLN A C 1
ATOM 1987 O O . GLN A 1 252 ? 8.902 14.144 -7.430 1.00 87.44 252 GLN A O 1
ATOM 1992 N N . PHE A 1 253 ? 10.034 13.387 -9.215 1.00 88.25 253 PHE A N 1
ATOM 1993 C CA . PHE A 1 253 ? 10.254 12.048 -8.670 1.00 88.25 253 PHE A CA 1
ATOM 1994 C C . PHE A 1 253 ? 11.196 12.031 -7.468 1.00 88.25 253 PHE A C 1
ATOM 1996 O O . PHE A 1 253 ? 11.027 11.177 -6.602 1.00 88.25 253 PHE A O 1
ATOM 2003 N N . LYS A 1 254 ? 12.131 12.980 -7.360 1.00 84.31 254 LYS A N 1
ATOM 2004 C CA . LYS A 1 254 ? 13.040 13.079 -6.211 1.00 84.31 254 LYS A CA 1
ATOM 2005 C C . LYS A 1 254 ? 12.281 13.225 -4.887 1.00 84.31 254 LYS A C 1
ATOM 2007 O O . LYS A 1 254 ? 12.570 12.506 -3.936 1.00 84.31 254 LYS A O 1
ATOM 2012 N N . THR A 1 255 ? 11.269 14.093 -4.836 1.00 82.75 255 THR A N 1
ATOM 2013 C CA . THR A 1 255 ? 10.430 14.265 -3.636 1.00 82.75 255 THR A CA 1
ATOM 2014 C C . THR A 1 255 ? 9.598 13.016 -3.340 1.00 82.75 255 THR A C 1
ATOM 2016 O O . THR A 1 255 ? 9.479 12.606 -2.187 1.00 82.75 255 THR A O 1
ATOM 2019 N N . ILE A 1 256 ? 9.053 12.374 -4.379 1.00 89.31 256 ILE A N 1
ATOM 2020 C CA . ILE A 1 256 ? 8.309 11.115 -4.232 1.00 89.31 256 ILE A CA 1
ATOM 2021 C C . ILE A 1 256 ? 9.219 10.023 -3.658 1.00 89.31 256 ILE A C 1
ATOM 2023 O O . ILE A 1 256 ? 8.817 9.299 -2.750 1.00 89.31 256 ILE A O 1
ATOM 2027 N N . GLU A 1 257 ? 10.445 9.908 -4.165 1.00 89.00 257 GLU A N 1
ATOM 2028 C CA . GLU A 1 257 ? 11.407 8.901 -3.731 1.00 89.00 257 GLU A CA 1
ATOM 2029 C C . GLU A 1 257 ? 11.730 9.024 -2.244 1.00 89.00 257 GLU A C 1
ATOM 2031 O O . GLU A 1 257 ? 11.682 8.015 -1.542 1.00 89.00 257 GLU A O 1
ATOM 2036 N N . VAL A 1 258 ? 11.998 10.242 -1.761 1.00 83.25 258 VAL A N 1
ATOM 2037 C CA . VAL A 1 258 ? 12.269 10.487 -0.338 1.00 83.25 258 VAL A CA 1
ATOM 2038 C C . VAL A 1 258 ? 11.087 10.030 0.514 1.00 83.25 258 VAL A C 1
ATOM 2040 O O . VAL A 1 258 ? 11.264 9.222 1.422 1.00 83.25 258 VAL A O 1
ATOM 2043 N N . ALA A 1 259 ? 9.865 10.451 0.184 1.00 86.25 259 ALA A N 1
ATOM 2044 C CA . ALA A 1 259 ? 8.687 10.064 0.954 1.00 86.25 259 ALA A CA 1
ATOM 2045 C C . ALA A 1 259 ? 8.424 8.546 0.945 1.00 86.25 259 ALA A C 1
ATOM 2047 O O . ALA A 1 259 ? 8.075 7.972 1.977 1.00 86.25 259 ALA A O 1
ATOM 2048 N N . LEU A 1 260 ? 8.593 7.876 -0.202 1.00 91.00 260 LEU A N 1
ATOM 2049 C CA . LEU A 1 260 ? 8.395 6.427 -0.315 1.00 91.00 260 LEU A CA 1
ATOM 2050 C C . LEU A 1 260 ? 9.503 5.633 0.391 1.00 91.00 260 LEU A C 1
ATOM 2052 O O . LEU A 1 260 ? 9.222 4.575 0.955 1.00 91.00 260 LEU A O 1
ATOM 2056 N N . ALA A 1 261 ? 10.741 6.133 0.399 1.00 85.00 261 ALA A N 1
ATOM 2057 C CA . ALA A 1 261 ? 11.827 5.550 1.182 1.00 85.00 261 ALA A CA 1
ATOM 2058 C C . ALA A 1 261 ? 11.531 5.657 2.685 1.00 85.00 261 ALA A C 1
ATOM 2060 O O . ALA A 1 261 ? 11.609 4.654 3.393 1.00 85.00 261 ALA A O 1
ATOM 2061 N N . THR A 1 262 ? 11.090 6.830 3.147 1.00 82.44 262 THR A N 1
ATOM 2062 C CA . THR A 1 262 ? 10.650 7.050 4.532 1.00 82.44 262 THR A CA 1
ATOM 2063 C C . THR A 1 262 ? 9.488 6.122 4.909 1.00 82.44 262 THR A C 1
ATOM 2065 O O . THR A 1 262 ? 9.490 5.533 5.987 1.00 82.44 262 THR A O 1
ATOM 2068 N N . PHE A 1 263 ? 8.522 5.912 4.008 1.00 87.75 263 PHE A N 1
ATOM 2069 C CA . PHE A 1 263 ? 7.411 4.971 4.209 1.00 87.75 263 PHE A CA 1
ATOM 2070 C C . PHE A 1 263 ? 7.900 3.527 4.416 1.00 87.75 263 PHE A C 1
ATOM 2072 O O . PHE A 1 263 ? 7.433 2.841 5.327 1.00 87.75 263 PHE A O 1
ATOM 2079 N N . ILE A 1 264 ? 8.849 3.060 3.595 1.00 86.69 264 ILE A N 1
ATOM 2080 C CA . ILE A 1 264 ? 9.452 1.721 3.728 1.00 86.69 264 ILE A CA 1
ATOM 2081 C C . ILE A 1 264 ? 10.210 1.598 5.050 1.00 86.69 264 ILE A C 1
ATOM 2083 O O . ILE A 1 264 ? 10.059 0.602 5.755 1.00 86.69 264 ILE A O 1
ATOM 2087 N N . ASP A 1 265 ? 11.011 2.601 5.394 1.00 80.06 265 ASP A N 1
ATOM 2088 C CA . ASP A 1 265 ? 11.815 2.594 6.612 1.00 80.06 265 ASP A CA 1
ATOM 2089 C C . ASP A 1 265 ? 10.935 2.556 7.874 1.00 80.06 265 ASP A C 1
ATOM 2091 O O . ASP A 1 265 ? 11.202 1.796 8.806 1.00 80.06 265 ASP A O 1
ATOM 2095 N N . LEU A 1 266 ? 9.831 3.306 7.904 1.00 79.31 266 LEU A N 1
ATOM 2096 C CA . LEU A 1 266 ? 8.859 3.251 9.004 1.00 79.31 266 LEU A CA 1
ATOM 2097 C C . LEU A 1 266 ? 8.127 1.909 9.071 1.00 79.31 266 LEU A C 1
ATOM 2099 O O . LEU A 1 266 ? 7.854 1.406 10.158 1.00 79.31 266 LEU A O 1
ATOM 2103 N N . ALA A 1 267 ? 7.840 1.297 7.922 1.00 85.00 267 ALA A N 1
ATOM 2104 C CA . ALA A 1 267 ? 7.249 -0.035 7.886 1.00 85.00 267 ALA A CA 1
ATOM 2105 C C . ALA A 1 267 ? 8.202 -1.104 8.450 1.00 85.00 267 ALA A C 1
ATOM 2107 O O . ALA A 1 267 ? 7.756 -2.022 9.137 1.00 85.00 267 ALA A O 1
ATOM 2108 N N . ILE A 1 268 ? 9.508 -1.000 8.179 1.00 80.00 268 ILE A N 1
ATOM 2109 C CA . ILE A 1 268 ? 10.527 -1.935 8.688 1.00 80.00 268 ILE A CA 1
ATOM 2110 C C . ILE A 1 268 ? 10.792 -1.700 10.175 1.00 80.00 268 ILE A C 1
ATOM 2112 O O . ILE A 1 268 ? 10.910 -2.669 10.933 1.00 80.00 268 ILE A O 1
ATOM 2116 N N . ASN A 1 269 ? 10.843 -0.434 10.587 1.00 75.81 269 ASN A N 1
ATOM 2117 C CA . ASN A 1 269 ? 11.199 0.010 11.929 1.00 75.81 269 ASN A CA 1
ATOM 2118 C C . ASN A 1 269 ? 10.031 0.793 12.557 1.00 75.81 269 ASN A C 1
ATOM 2120 O O . ASN A 1 269 ? 10.112 2.016 12.653 1.00 75.81 269 ASN A O 1
ATOM 2124 N N . PRO A 1 270 ? 8.939 0.128 12.979 1.00 68.12 270 PRO A N 1
ATOM 2125 C CA . PRO A 1 270 ? 7.743 0.813 13.474 1.00 68.12 270 PRO A CA 1
ATOM 2126 C C . PRO A 1 270 ? 7.848 1.276 14.938 1.00 68.12 270 PRO A C 1
ATOM 2128 O O . PRO A 1 270 ? 6.918 1.912 15.432 1.00 68.12 270 PRO A O 1
ATOM 2131 N N . GLN A 1 271 ? 8.928 0.937 15.655 1.00 65.06 271 GLN A N 1
ATOM 2132 C CA . GLN A 1 271 ? 9.065 1.262 17.078 1.00 65.06 271 GLN A CA 1
ATOM 2133 C C . GLN A 1 271 ? 9.436 2.740 17.301 1.00 65.06 271 GLN A C 1
ATOM 2135 O O . GLN A 1 271 ? 10.174 3.310 16.494 1.00 65.06 271 GLN A O 1
ATOM 2140 N N . PRO A 1 272 ? 8.941 3.357 18.391 1.00 54.81 272 PRO A N 1
ATOM 2141 C CA . PRO A 1 272 ? 9.160 4.770 18.704 1.00 54.81 272 PRO A CA 1
ATOM 2142 C C . PRO A 1 272 ? 10.550 5.087 19.284 1.00 54.81 272 PRO A C 1
ATOM 2144 O O . PRO A 1 272 ? 10.868 6.258 19.474 1.00 54.81 272 PRO A O 1
ATOM 2147 N N . GLU A 1 273 ? 11.368 4.076 19.582 1.00 55.56 273 GLU A N 1
ATOM 2148 C CA . GLU A 1 273 ? 12.722 4.257 20.113 1.00 55.56 273 GLU A CA 1
ATOM 2149 C C . GLU A 1 273 ? 13.632 5.009 19.120 1.00 55.56 273 GLU A C 1
ATOM 2151 O O . GLU A 1 273 ? 13.448 4.886 17.902 1.00 55.56 273 GLU A O 1
ATOM 2156 N N . PRO A 1 274 ? 14.603 5.805 19.614 1.00 43.59 274 PRO A N 1
ATOM 2157 C CA . PRO A 1 274 ? 15.413 6.672 18.772 1.00 43.59 274 PRO A CA 1
ATOM 2158 C C . PRO A 1 274 ? 16.231 5.859 17.767 1.00 43.59 274 PRO A C 1
ATOM 2160 O O . PRO A 1 274 ? 17.194 5.168 18.101 1.00 43.59 274 PRO A O 1
ATOM 2163 N N . HIS A 1 275 ? 15.848 5.998 16.505 1.00 51.12 275 HIS A N 1
ATOM 2164 C CA . HIS A 1 275 ? 16.636 5.617 15.348 1.00 51.12 275 HIS A CA 1
ATOM 2165 C C . HIS A 1 275 ? 16.981 6.895 14.594 1.00 51.12 275 HIS A C 1
ATOM 2167 O O . HIS A 1 275 ? 16.091 7.681 14.277 1.00 51.12 275 HIS A O 1
ATOM 2173 N N . THR A 1 276 ? 18.266 7.104 14.312 1.00 44.50 276 THR A N 1
ATOM 2174 C CA . THR A 1 276 ? 18.736 8.248 13.528 1.00 44.50 276 THR A CA 1
ATOM 2175 C C . THR A 1 276 ? 18.034 8.295 12.171 1.00 44.50 276 THR A C 1
ATOM 2177 O O . THR A 1 276 ? 18.036 7.306 11.434 1.00 44.50 276 THR A O 1
ATOM 2180 N N . PHE A 1 277 ? 17.452 9.452 11.835 1.00 43.12 277 PHE A N 1
ATOM 2181 C CA . PHE A 1 277 ? 16.839 9.704 10.532 1.00 43.12 277 PHE A CA 1
ATOM 2182 C C . PHE A 1 277 ? 17.835 9.417 9.405 1.00 43.12 277 PHE A C 1
ATOM 2184 O O . PHE A 1 277 ? 18.980 9.879 9.429 1.00 43.12 277 PHE A O 1
ATOM 2191 N N . ILE A 1 278 ? 17.416 8.661 8.393 1.00 49.72 278 ILE A N 1
ATOM 2192 C CA . ILE A 1 278 ? 18.286 8.319 7.266 1.00 49.72 278 ILE A CA 1
ATOM 2193 C C . ILE A 1 278 ? 18.285 9.498 6.282 1.00 49.72 278 ILE A C 1
ATOM 2195 O O . ILE A 1 278 ? 17.320 9.705 5.555 1.00 49.72 278 ILE A O 1
ATOM 2199 N N . GLN A 1 279 ? 19.365 10.286 6.271 1.00 47.69 279 GLN A N 1
ATOM 2200 C CA . GLN A 1 279 ? 19.455 11.562 5.539 1.00 47.69 279 GLN A CA 1
ATOM 2201 C C . GLN A 1 279 ? 20.160 11.502 4.153 1.00 47.69 279 GLN A C 1
ATOM 2203 O O . GLN A 1 279 ? 20.544 12.550 3.644 1.00 47.69 279 GLN A O 1
ATOM 2208 N N . GLU A 1 280 ? 20.331 10.342 3.480 1.00 45.12 280 GLU A N 1
ATOM 2209 C CA . GLU A 1 280 ? 20.947 10.314 2.123 1.00 45.12 280 GLU A CA 1
ATOM 2210 C C . GLU A 1 280 ? 20.466 9.210 1.133 1.00 45.12 280 GLU A C 1
ATOM 2212 O O . GLU A 1 280 ? 19.811 8.236 1.496 1.00 45.12 280 GLU A O 1
ATOM 2217 N N . GLN A 1 281 ? 20.772 9.367 -0.169 1.00 46.38 281 GLN A N 1
ATOM 2218 C CA . GLN A 1 281 ? 19.730 9.525 -1.206 1.00 46.38 281 GLN A CA 1
ATOM 2219 C C . GLN A 1 281 ? 19.569 8.414 -2.275 1.00 46.38 281 GLN A C 1
ATOM 2221 O O . GLN A 1 281 ? 19.074 8.687 -3.363 1.00 46.38 281 GLN A O 1
ATOM 2226 N N . THR A 1 282 ? 19.966 7.153 -2.080 1.00 45.72 282 THR A N 1
ATOM 2227 C CA . THR A 1 282 ? 19.668 6.138 -3.135 1.00 45.72 282 THR A CA 1
ATOM 2228 C C . THR A 1 282 ? 19.387 4.742 -2.597 1.00 45.72 282 THR A C 1
ATOM 2230 O O . THR A 1 282 ? 19.955 3.776 -3.086 1.00 45.72 282 THR A O 1
ATOM 2233 N N . LEU A 1 283 ? 18.549 4.610 -1.560 1.00 51.28 283 LEU A N 1
ATOM 2234 C CA . LEU A 1 283 ? 18.486 3.400 -0.714 1.00 51.28 283 LEU A CA 1
ATOM 2235 C C . LEU A 1 283 ? 19.797 3.193 0.082 1.00 51.28 283 LEU A C 1
ATOM 2237 O O . LEU A 1 283 ? 20.075 2.094 0.542 1.00 51.28 283 LEU A O 1
ATOM 2241 N N . ARG A 1 284 ? 20.648 4.225 0.219 1.00 45.38 284 ARG A N 1
ATOM 2242 C CA . ARG A 1 284 ? 22.067 4.062 0.557 1.00 45.38 284 ARG A CA 1
ATOM 2243 C C . ARG A 1 284 ? 22.319 4.142 2.055 1.00 45.38 284 ARG A C 1
ATOM 2245 O O . ARG A 1 284 ? 22.281 5.193 2.665 1.00 45.38 284 ARG A O 1
ATOM 2252 N N . ARG A 1 285 ? 22.706 3.068 2.692 1.00 42.66 285 ARG A N 1
ATOM 2253 C CA . ARG A 1 285 ? 23.196 1.798 2.173 1.00 42.66 285 ARG A CA 1
ATOM 2254 C C . ARG A 1 285 ? 22.125 0.793 2.608 1.00 42.66 285 ARG A C 1
ATOM 2256 O O . ARG A 1 285 ? 21.785 0.824 3.787 1.00 42.66 285 ARG A O 1
ATOM 2263 N N . MET A 1 286 ? 21.520 0.024 1.702 1.00 43.81 286 MET A N 1
ATOM 2264 C CA . MET A 1 286 ? 20.326 -0.780 2.010 1.00 43.81 286 MET A CA 1
ATOM 2265 C C . MET A 1 286 ? 20.603 -1.571 3.309 1.00 43.81 286 MET A C 1
ATOM 2267 O O . MET A 1 286 ? 21.544 -2.352 3.325 1.00 43.81 286 MET A O 1
ATOM 2271 N N . VAL A 1 287 ? 19.955 -1.279 4.450 1.00 43.31 287 VAL A N 1
ATOM 2272 C CA . VAL A 1 287 ? 20.090 -2.105 5.686 1.00 43.31 287 VAL A CA 1
ATOM 2273 C C . VAL A 1 287 ? 21.521 -2.240 6.271 1.00 43.31 287 VAL A C 1
ATOM 2275 O O . VAL A 1 287 ? 21.869 -3.227 6.909 1.00 43.31 287 VAL A O 1
ATOM 2278 N N . ASN A 1 288 ? 22.431 -1.295 6.051 1.00 36.25 288 ASN A N 1
ATOM 2279 C CA . ASN A 1 288 ? 23.866 -1.621 5.933 1.00 36.25 288 ASN A CA 1
ATOM 2280 C C . ASN A 1 288 ? 24.719 -1.947 7.177 1.00 36.25 288 ASN A C 1
ATOM 2282 O O . ASN A 1 288 ? 25.926 -1.703 7.123 1.00 36.25 288 ASN A O 1
ATOM 2286 N N . ARG A 1 289 ? 24.168 -2.474 8.270 1.00 36.69 289 ARG A N 1
ATOM 2287 C CA . ARG A 1 289 ? 24.889 -3.210 9.333 1.00 36.69 289 ARG A CA 1
ATOM 2288 C C . ARG A 1 289 ? 23.866 -3.583 10.409 1.00 36.69 289 ARG A C 1
ATOM 2290 O O . ARG A 1 289 ? 23.383 -2.703 11.104 1.00 36.69 289 ARG A O 1
ATOM 2297 N N . ASN A 1 290 ? 23.599 -4.879 10.554 1.00 37.19 290 ASN A N 1
ATOM 2298 C CA . ASN A 1 290 ? 22.678 -5.522 11.501 1.00 37.19 290 ASN A CA 1
ATOM 2299 C C . ASN A 1 290 ? 21.178 -5.494 11.159 1.00 37.19 290 ASN A C 1
ATOM 2301 O O . ASN A 1 290 ? 20.414 -4.702 11.691 1.00 37.19 290 ASN A O 1
ATOM 2305 N N . LEU A 1 291 ? 20.716 -6.559 10.507 1.00 42.09 291 LEU A N 1
ATOM 2306 C CA . LEU A 1 291 ? 20.007 -7.556 11.310 1.00 42.09 291 LEU A CA 1
ATOM 2307 C C . LEU A 1 291 ? 21.085 -8.534 11.767 1.00 42.09 291 LEU A C 1
ATOM 2309 O O . LEU A 1 291 ? 21.564 -9.346 10.982 1.00 42.09 291 LEU A O 1
ATOM 2313 N N . ASN A 1 292 ? 21.581 -8.344 12.986 1.00 38.22 292 ASN A N 1
ATOM 2314 C CA . ASN A 1 292 ? 22.657 -9.125 13.588 1.00 38.22 292 ASN A CA 1
ATOM 2315 C C . ASN A 1 292 ? 22.163 -10.579 13.714 1.00 38.22 292 ASN A C 1
ATOM 2317 O O . ASN A 1 292 ? 21.560 -10.934 14.717 1.00 38.22 292 ASN A O 1
ATOM 2321 N N . GLY A 1 293 ? 22.261 -11.384 12.654 1.00 40.94 293 GLY A N 1
ATOM 2322 C CA . GLY A 1 293 ? 21.844 -12.792 12.638 1.00 40.94 293 GLY A CA 1
ATOM 2323 C C . GLY A 1 293 ? 20.377 -13.095 12.993 1.00 40.94 293 GLY A C 1
ATOM 2324 O O . GLY A 1 293 ? 20.022 -14.266 13.073 1.00 40.94 293 GLY A O 1
ATOM 2325 N N . GLN A 1 294 ? 19.512 -12.097 13.189 1.00 44.47 294 GLN A N 1
ATOM 2326 C CA . GLN A 1 294 ? 18.125 -12.293 13.608 1.00 44.47 294 GLN A CA 1
ATOM 2327 C C . GLN A 1 294 ? 17.164 -11.702 12.579 1.00 44.47 294 GLN A C 1
ATOM 2329 O O . GLN A 1 294 ? 16.816 -10.532 12.631 1.00 44.47 294 GLN A O 1
ATOM 2334 N N . ASN A 1 295 ? 16.689 -12.528 11.655 1.00 48.53 295 ASN A N 1
ATOM 2335 C CA . ASN A 1 295 ? 15.333 -12.352 11.131 1.00 48.53 295 ASN A CA 1
ATOM 2336 C C . ASN A 1 295 ? 14.558 -13.594 11.554 1.00 48.53 295 ASN A C 1
ATOM 2338 O O . ASN A 1 295 ? 15.092 -14.685 11.306 1.00 48.53 295 ASN A O 1
ATOM 2342 N N . PRO A 1 296 ? 13.332 -13.495 12.102 1.00 53.16 296 PRO A N 1
ATOM 2343 C CA . PRO A 1 296 ? 12.310 -12.461 11.836 1.00 53.16 296 PRO A CA 1
ATOM 2344 C C . PRO A 1 296 ? 11.603 -11.905 13.099 1.00 53.16 296 PRO A C 1
ATOM 2346 O O . PRO A 1 296 ? 11.722 -12.506 14.149 1.00 53.16 296 PRO A O 1
ATOM 2349 N N . ILE A 1 297 ? 10.791 -10.834 12.992 1.00 58.78 297 ILE A N 1
ATOM 2350 C CA . ILE A 1 297 ? 9.668 -10.535 13.924 1.00 58.78 297 ILE A CA 1
ATOM 2351 C C . ILE A 1 297 ? 8.555 -9.772 13.148 1.00 58.78 297 ILE A C 1
ATOM 2353 O O . ILE A 1 297 ? 8.511 -8.537 13.144 1.00 58.78 297 ILE A O 1
ATOM 2357 N N . TYR A 1 298 ? 7.661 -10.467 12.428 1.00 61.06 298 TYR A N 1
ATOM 2358 C CA . TYR A 1 298 ? 6.673 -9.834 11.523 1.00 61.06 298 TYR A CA 1
ATOM 2359 C C . TYR A 1 298 ? 5.345 -9.410 12.188 1.00 61.06 298 TYR A C 1
ATOM 2361 O O . TYR A 1 298 ? 4.329 -10.073 12.081 1.00 61.06 298 TYR A O 1
ATOM 2369 N N . GLY A 1 299 ? 5.275 -8.225 12.783 1.00 71.19 299 GLY A N 1
ATOM 2370 C CA . GLY A 1 299 ? 4.029 -7.741 13.408 1.00 71.19 299 GLY A CA 1
ATOM 2371 C C . GLY A 1 299 ? 2.914 -7.201 12.489 1.00 71.19 299 GLY A C 1
ATOM 2372 O O . GLY A 1 299 ? 1.908 -6.764 13.033 1.00 71.19 299 GLY A O 1
ATOM 2373 N N . SER A 1 300 ? 3.070 -7.144 11.155 1.00 88.81 300 SER A N 1
ATOM 2374 C CA . SER A 1 300 ? 2.038 -6.624 10.224 1.00 88.81 300 SER A CA 1
ATOM 2375 C C . SER A 1 300 ? 2.333 -6.923 8.742 1.00 88.81 300 SER A C 1
ATOM 2377 O O . SER A 1 300 ? 3.479 -7.195 8.363 1.00 88.81 300 SER A O 1
ATOM 2379 N N . LEU A 1 301 ? 1.314 -6.802 7.873 1.00 93.88 301 LEU A N 1
ATOM 2380 C CA . LEU A 1 301 ? 1.455 -6.962 6.416 1.00 93.88 301 LEU A CA 1
ATOM 2381 C C . LEU A 1 301 ? 2.402 -5.923 5.795 1.00 93.88 301 LEU A C 1
ATOM 2383 O O . LEU A 1 301 ? 3.244 -6.285 4.972 1.00 93.88 301 LEU A O 1
ATOM 2387 N N . THR A 1 302 ? 2.285 -4.643 6.168 1.00 92.94 302 THR A N 1
ATOM 2388 C CA . THR A 1 302 ? 3.133 -3.573 5.607 1.00 92.94 302 THR A CA 1
ATOM 2389 C C . THR A 1 302 ? 4.607 -3.844 5.899 1.00 92.94 302 THR A C 1
ATOM 2391 O O . THR A 1 302 ? 5.445 -3.737 5.006 1.00 92.94 302 THR A O 1
ATOM 2394 N N . ARG A 1 303 ? 4.931 -4.297 7.117 1.00 88.50 303 ARG A N 1
ATOM 2395 C CA . ARG A 1 303 ? 6.298 -4.677 7.490 1.00 88.50 303 ARG A CA 1
ATOM 2396 C C . ARG A 1 303 ? 6.796 -5.882 6.697 1.00 88.50 303 ARG A C 1
ATOM 2398 O O . ARG A 1 303 ? 7.910 -5.857 6.176 1.00 88.50 303 ARG A O 1
ATOM 2405 N N . ALA A 1 304 ? 5.966 -6.919 6.566 1.00 90.31 304 ALA A N 1
ATOM 2406 C CA . ALA A 1 304 ? 6.307 -8.110 5.792 1.00 90.31 304 ALA A CA 1
ATOM 2407 C C . ALA A 1 304 ? 6.593 -7.772 4.318 1.00 90.31 304 ALA A C 1
ATOM 2409 O O . ALA A 1 304 ? 7.588 -8.233 3.756 1.00 90.31 304 ALA A O 1
ATOM 2410 N N . TRP A 1 305 ? 5.765 -6.918 3.708 1.00 94.00 305 TRP A N 1
ATOM 2411 C CA . TRP A 1 305 ? 5.988 -6.396 2.360 1.00 94.00 305 TRP A CA 1
ATOM 2412 C C . TRP A 1 305 ? 7.308 -5.631 2.242 1.00 94.00 305 TRP A C 1
ATOM 2414 O O . TRP A 1 305 ? 8.080 -5.916 1.326 1.00 94.00 305 TRP A O 1
ATOM 2424 N N . ALA A 1 306 ? 7.568 -4.687 3.149 1.00 90.81 306 ALA A N 1
ATOM 2425 C CA . ALA A 1 306 ? 8.743 -3.825 3.090 1.00 90.81 306 ALA A CA 1
ATOM 2426 C C . ALA A 1 306 ? 10.043 -4.640 3.182 1.00 90.81 306 ALA A C 1
ATOM 2428 O O . ALA A 1 306 ? 10.949 -4.458 2.369 1.00 90.81 306 ALA A O 1
ATOM 2429 N N . ILE A 1 307 ? 10.091 -5.615 4.097 1.00 85.75 307 ILE A N 1
ATOM 2430 C CA . ILE A 1 307 ? 11.224 -6.540 4.236 1.00 85.75 307 ILE A CA 1
ATOM 2431 C C . ILE A 1 307 ? 11.394 -7.388 2.969 1.00 85.75 307 ILE A C 1
ATOM 2433 O O . ILE A 1 307 ? 12.499 -7.486 2.443 1.00 85.75 307 ILE A O 1
ATOM 2437 N N . GLN A 1 308 ? 10.319 -7.961 2.415 1.00 88.75 308 GLN A N 1
ATOM 2438 C CA . GLN A 1 308 ? 10.442 -8.766 1.195 1.00 88.75 308 GLN A CA 1
ATOM 2439 C C . GLN A 1 308 ? 10.859 -7.927 -0.026 1.00 88.75 308 GLN A C 1
ATOM 2441 O O . GLN A 1 308 ? 11.602 -8.411 -0.885 1.00 88.75 308 GLN A O 1
ATOM 2446 N N . LEU A 1 309 ? 10.378 -6.685 -0.144 1.00 90.69 309 LEU A N 1
ATOM 2447 C CA . LEU A 1 309 ? 10.815 -5.759 -1.189 1.00 90.69 309 LEU A CA 1
ATOM 2448 C C . LEU A 1 309 ? 12.325 -5.525 -1.087 1.00 90.69 309 LEU A C 1
ATOM 2450 O O . LEU A 1 309 ? 13.032 -5.675 -2.079 1.00 90.69 309 LEU A O 1
ATOM 2454 N N . LEU A 1 310 ? 12.816 -5.249 0.113 1.00 85.56 310 LEU A N 1
ATOM 2455 C CA . LEU A 1 310 ? 14.225 -5.005 0.387 1.00 85.56 310 LEU A CA 1
ATOM 2456 C C . LEU A 1 310 ? 15.109 -6.223 0.096 1.00 85.56 310 LEU A C 1
ATOM 2458 O O . LEU A 1 310 ? 16.057 -6.111 -0.678 1.00 85.56 310 LEU A O 1
ATOM 2462 N N . GLU A 1 311 ? 14.717 -7.409 0.576 1.00 82.50 311 GLU A N 1
ATOM 2463 C CA . GLU A 1 311 ? 15.380 -8.676 0.237 1.00 82.50 311 GLU A CA 1
ATOM 2464 C C . GLU A 1 311 ? 15.412 -8.914 -1.280 1.00 82.50 311 GLU A C 1
ATOM 2466 O O . GLU A 1 311 ? 16.387 -9.428 -1.829 1.00 82.50 311 GLU A O 1
ATOM 2471 N N . THR A 1 312 ? 14.335 -8.555 -1.985 1.00 85.56 312 THR A N 1
ATOM 2472 C CA . THR A 1 312 ? 14.275 -8.688 -3.445 1.00 85.56 312 THR A CA 1
ATOM 2473 C C . THR A 1 312 ? 15.302 -7.771 -4.094 1.00 85.56 312 THR A C 1
ATOM 2475 O O . THR A 1 312 ? 16.080 -8.224 -4.938 1.00 85.56 312 THR A O 1
ATOM 2478 N N . LEU A 1 313 ? 15.341 -6.502 -3.693 1.00 85.44 313 LEU A N 1
ATOM 2479 C CA . LEU A 1 313 ? 16.276 -5.513 -4.221 1.00 85.44 313 LEU A CA 1
ATOM 2480 C C . LEU A 1 313 ? 17.741 -5.932 -3.966 1.00 85.44 313 LEU A C 1
ATOM 2482 O O . LEU A 1 313 ? 18.525 -5.915 -4.914 1.00 85.44 313 LEU A O 1
ATOM 2486 N N . GLU A 1 314 ? 18.067 -6.428 -2.766 1.00 81.94 314 GLU A N 1
ATOM 2487 C CA . GLU A 1 314 ? 19.410 -6.890 -2.350 1.00 81.94 314 GLU A CA 1
ATOM 2488 C C . GLU A 1 314 ? 19.831 -8.241 -2.934 1.00 81.94 314 GLU A C 1
ATOM 2490 O O . GLU A 1 314 ? 21.021 -8.547 -3.004 1.00 81.94 314 GLU A O 1
ATOM 2495 N N . SER A 1 315 ? 18.878 -9.085 -3.337 1.00 79.44 315 SER A N 1
ATOM 2496 C CA . SER A 1 315 ? 19.224 -10.438 -3.775 1.00 79.44 315 SER A CA 1
ATOM 2497 C C . SER A 1 315 ? 20.135 -10.439 -5.009 1.00 79.44 315 SER A C 1
ATOM 2499 O O . SER A 1 315 ? 19.968 -9.649 -5.939 1.00 79.44 315 SER A O 1
ATOM 2501 N N . HIS A 1 316 ? 21.046 -11.408 -5.066 1.00 81.00 316 HIS A N 1
ATOM 2502 C CA . HIS A 1 316 ? 21.963 -11.613 -6.192 1.00 81.00 316 HIS A CA 1
ATOM 2503 C C . HIS A 1 316 ? 21.272 -12.136 -7.467 1.00 81.00 316 HIS A C 1
ATOM 2505 O O . HIS A 1 316 ? 21.919 -12.296 -8.501 1.00 81.00 316 HIS A O 1
ATOM 2511 N N . PHE A 1 317 ? 19.971 -12.443 -7.413 1.00 82.81 317 PHE A N 1
ATOM 2512 C CA . PHE A 1 317 ? 19.239 -12.936 -8.575 1.00 82.81 317 PHE A CA 1
ATOM 2513 C C . PHE A 1 317 ? 19.115 -11.863 -9.659 1.00 82.81 317 PHE A C 1
ATOM 2515 O O . PHE A 1 317 ? 18.910 -10.679 -9.384 1.00 82.81 317 PHE A O 1
ATOM 2522 N N . SER A 1 318 ? 19.188 -12.302 -10.913 1.00 85.38 318 SER A N 1
ATOM 2523 C CA . SER A 1 318 ? 18.970 -11.447 -12.076 1.00 85.38 318 SER A CA 1
ATOM 2524 C C . SER A 1 318 ? 17.518 -10.975 -12.158 1.00 85.38 318 SER A C 1
ATOM 2526 O O . SER A 1 318 ? 16.594 -11.760 -11.934 1.00 85.38 318 SER A O 1
ATOM 2528 N N . TRP A 1 319 ? 17.308 -9.727 -12.572 1.00 87.12 319 TRP A N 1
ATOM 2529 C CA . TRP A 1 319 ? 15.980 -9.236 -12.931 1.00 87.12 319 TRP A CA 1
ATOM 2530 C C . TRP A 1 319 ? 15.466 -9.913 -14.206 1.00 87.12 319 TRP A C 1
ATOM 2532 O O . TRP A 1 319 ? 16.154 -9.948 -15.224 1.00 87.12 319 TRP A O 1
ATOM 2542 N N . ASN A 1 320 ? 14.232 -10.407 -14.159 1.00 86.69 320 ASN A N 1
ATOM 2543 C CA . ASN A 1 320 ? 13.444 -10.805 -15.321 1.00 86.69 320 ASN A CA 1
ATOM 2544 C C . ASN A 1 320 ? 12.365 -9.751 -15.585 1.00 86.69 320 ASN A C 1
ATOM 2546 O O . ASN A 1 320 ? 11.956 -9.045 -14.669 1.00 86.69 320 ASN A O 1
ATOM 2550 N N . THR A 1 321 ? 11.874 -9.658 -16.820 1.00 86.31 321 THR A N 1
ATOM 2551 C CA . THR A 1 321 ? 10.757 -8.770 -17.182 1.00 86.31 321 THR A CA 1
ATOM 2552 C C . THR A 1 321 ? 9.536 -9.606 -17.546 1.00 86.31 321 THR A C 1
ATOM 2554 O O . THR A 1 321 ? 9.630 -10.550 -18.329 1.00 86.31 321 THR A O 1
ATOM 2557 N N . CYS A 1 322 ? 8.378 -9.281 -16.971 1.00 85.44 322 CYS A N 1
ATOM 2558 C CA . CYS A 1 322 ? 7.123 -9.944 -17.309 1.00 85.44 322 CYS A CA 1
ATOM 2559 C C . CYS A 1 322 ? 6.737 -9.626 -18.755 1.00 85.44 322 CYS A C 1
ATOM 2561 O O . CYS A 1 322 ? 6.638 -8.457 -19.119 1.00 85.44 322 CYS A O 1
ATOM 2563 N N . ARG A 1 323 ? 6.461 -10.653 -19.561 1.00 81.44 323 ARG A N 1
ATOM 2564 C CA . ARG A 1 323 ? 6.112 -10.470 -20.979 1.00 81.44 323 ARG A CA 1
ATOM 2565 C C . ARG A 1 323 ? 4.827 -9.677 -21.212 1.00 81.44 323 ARG A C 1
ATOM 2567 O O . ARG A 1 323 ? 4.742 -8.950 -22.189 1.00 81.44 323 ARG A O 1
ATOM 2574 N N . GLU A 1 324 ? 3.846 -9.830 -20.326 1.00 83.81 324 GLU A N 1
ATOM 2575 C CA . GLU A 1 324 ? 2.516 -9.236 -20.509 1.00 83.81 324 GLU A CA 1
ATOM 2576 C C . GLU A 1 324 ? 2.410 -7.816 -19.952 1.00 83.81 324 GLU A C 1
ATOM 2578 O O . GLU A 1 324 ? 1.773 -6.967 -20.560 1.00 83.81 324 GLU A O 1
ATOM 2583 N N . CYS A 1 325 ? 3.013 -7.545 -18.788 1.00 83.06 325 CYS A N 1
ATOM 2584 C CA . CYS A 1 325 ? 2.899 -6.230 -18.140 1.00 83.06 325 CYS A CA 1
ATOM 2585 C C . CYS A 1 325 ? 4.201 -5.431 -18.083 1.00 83.06 325 CYS A C 1
ATOM 2587 O O . CYS A 1 325 ? 4.181 -4.299 -17.615 1.00 83.06 325 CYS A O 1
ATOM 2589 N N . GLY A 1 326 ? 5.339 -5.996 -18.493 1.00 82.50 326 GLY A N 1
ATOM 2590 C CA . GLY A 1 326 ? 6.627 -5.299 -18.463 1.00 82.50 326 GLY A CA 1
ATOM 2591 C C . GLY A 1 326 ? 7.225 -5.091 -17.067 1.00 82.50 326 GLY A C 1
ATOM 2592 O O . GLY A 1 326 ? 8.260 -4.450 -16.955 1.00 82.50 326 GLY A O 1
ATOM 2593 N N . ARG A 1 327 ? 6.615 -5.623 -15.998 1.00 87.44 327 ARG A N 1
ATOM 2594 C CA . ARG A 1 327 ? 7.124 -5.460 -14.625 1.00 87.44 327 ARG A CA 1
ATOM 2595 C C . ARG A 1 327 ? 8.389 -6.287 -14.377 1.00 87.44 327 ARG A C 1
ATOM 2597 O O . ARG A 1 327 ? 8.404 -7.466 -14.760 1.00 87.44 327 ARG A O 1
ATOM 2604 N N . PRO A 1 328 ? 9.404 -5.734 -13.692 1.00 88.88 328 PRO A N 1
ATOM 2605 C CA . PRO A 1 328 ? 10.588 -6.467 -13.306 1.00 88.88 328 PRO A CA 1
ATOM 2606 C C . PRO A 1 328 ? 10.294 -7.354 -12.091 1.00 88.88 328 PRO A C 1
ATOM 2608 O O . PRO A 1 328 ? 9.612 -6.956 -11.146 1.00 88.88 328 PRO A O 1
ATOM 2611 N N . TYR A 1 329 ? 10.819 -8.574 -12.102 1.00 89.38 329 TYR A N 1
ATOM 2612 C CA . TYR A 1 329 ? 10.719 -9.512 -10.987 1.00 89.38 329 TYR A CA 1
ATOM 2613 C C . TYR A 1 329 ? 11.955 -10.413 -10.936 1.00 89.38 329 TYR A C 1
ATOM 2615 O O . TYR A 1 329 ? 12.486 -10.815 -11.968 1.00 89.38 329 TYR A O 1
ATOM 2623 N N . LYS A 1 330 ? 12.416 -10.756 -9.731 1.00 87.44 330 LYS A N 1
ATOM 2624 C CA . LYS A 1 330 ? 13.481 -11.760 -9.531 1.00 87.44 330 LYS A CA 1
ATOM 2625 C C . LYS A 1 330 ? 12.909 -13.133 -9.188 1.00 87.44 330 LYS A C 1
ATOM 2627 O O . LYS A 1 330 ? 13.402 -14.161 -9.643 1.00 87.44 330 LYS A O 1
ATOM 2632 N N . ILE A 1 331 ? 11.827 -13.144 -8.409 1.00 84.81 331 ILE A N 1
ATOM 2633 C CA . ILE A 1 331 ? 11.167 -14.355 -7.922 1.00 84.81 331 ILE A CA 1
ATOM 2634 C C . ILE A 1 331 ? 9.706 -14.302 -8.345 1.00 84.81 331 ILE A C 1
ATOM 2636 O O . ILE A 1 331 ? 8.993 -13.352 -8.030 1.00 84.81 331 ILE A O 1
ATOM 2640 N N . ARG A 1 332 ? 9.254 -15.335 -9.057 1.00 86.06 332 ARG A N 1
ATOM 2641 C CA . ARG A 1 332 ? 7.853 -15.462 -9.456 1.00 86.06 332 ARG A CA 1
ATOM 2642 C C . ARG A 1 332 ? 7.020 -15.957 -8.282 1.00 86.06 332 ARG A C 1
ATOM 2644 O O . ARG A 1 332 ? 7.226 -17.074 -7.808 1.00 86.06 332 ARG A O 1
ATOM 2651 N N . GLN A 1 333 ? 6.010 -15.187 -7.891 1.00 86.12 333 GLN A N 1
ATOM 2652 C CA . GLN A 1 333 ? 5.093 -15.609 -6.836 1.00 86.12 333 GLN A CA 1
ATOM 2653 C C . GLN A 1 333 ? 4.212 -16.781 -7.284 1.00 86.12 333 GLN A C 1
ATOM 2655 O O . GLN A 1 333 ? 3.431 -16.662 -8.234 1.00 86.12 333 GLN A O 1
ATOM 2660 N N . GLN A 1 334 ? 4.300 -17.901 -6.563 1.00 83.50 334 GLN A N 1
ATOM 2661 C CA . GLN A 1 334 ? 3.521 -19.116 -6.832 1.00 83.50 334 GLN A CA 1
ATOM 2662 C C . GLN A 1 334 ? 2.282 -19.248 -5.938 1.00 83.50 334 GLN A C 1
ATOM 2664 O O . GLN A 1 334 ? 1.202 -19.603 -6.415 1.00 83.50 334 GLN A O 1
ATOM 2669 N N . LYS A 1 335 ? 2.414 -18.963 -4.639 1.00 86.06 335 LYS A N 1
ATOM 2670 C CA . LYS A 1 335 ? 1.314 -19.032 -3.666 1.00 86.06 335 LYS A CA 1
ATOM 2671 C C . LYS A 1 335 ? 0.615 -17.672 -3.586 1.00 86.06 335 LYS A C 1
ATOM 2673 O O . LYS A 1 335 ? 1.273 -16.641 -3.555 1.00 86.06 335 LYS A O 1
ATOM 2678 N N . MET A 1 336 ? -0.718 -17.665 -3.581 1.00 87.00 336 MET A N 1
ATOM 2679 C CA . MET A 1 336 ? -1.552 -16.449 -3.697 1.00 87.00 336 MET A CA 1
ATOM 2680 C C . MET A 1 336 ? -2.289 -16.089 -2.393 1.00 87.00 336 MET A C 1
ATOM 2682 O O . MET A 1 336 ? -3.356 -15.476 -2.429 1.00 87.00 336 MET A O 1
ATOM 2686 N N . ARG A 1 337 ? -1.757 -16.535 -1.253 1.00 90.62 337 ARG A N 1
ATOM 2687 C CA . ARG A 1 337 ? -2.277 -16.266 0.094 1.00 90.62 337 ARG A CA 1
ATOM 2688 C C . ARG A 1 337 ? -1.127 -16.241 1.094 1.00 90.62 337 ARG A C 1
ATOM 2690 O O . ARG A 1 337 ? -0.108 -16.888 0.831 1.00 90.62 337 ARG A O 1
ATOM 2697 N N . ALA A 1 338 ? -1.308 -15.543 2.211 1.00 93.25 338 ALA A N 1
ATOM 2698 C CA . ALA A 1 338 ? -0.362 -15.572 3.319 1.00 93.25 338 ALA A CA 1
ATOM 2699 C C . ALA A 1 338 ? -0.179 -16.993 3.890 1.00 93.25 338 ALA A C 1
ATOM 2701 O O . ALA A 1 338 ? -1.000 -17.898 3.688 1.00 93.25 338 ALA A O 1
ATOM 2702 N N . TYR A 1 339 ? 0.936 -17.196 4.583 1.00 92.62 339 TYR A N 1
ATOM 2703 C CA . TYR A 1 339 ? 1.216 -18.405 5.344 1.00 92.62 339 TYR A CA 1
ATOM 2704 C C . TYR A 1 339 ? 0.487 -18.338 6.682 1.00 92.62 339 TYR A C 1
ATOM 2706 O O . TYR A 1 339 ? 0.790 -17.476 7.491 1.00 92.62 339 TYR A O 1
ATOM 2714 N N . VAL A 1 340 ? -0.455 -19.250 6.922 1.00 92.69 340 VAL A N 1
ATOM 2715 C CA . VAL A 1 340 ? -1.190 -19.360 8.203 1.00 92.69 340 VAL A CA 1
ATOM 2716 C C . VAL A 1 340 ? -0.542 -20.346 9.180 1.00 92.69 340 VAL A C 1
ATOM 2718 O O . VAL A 1 340 ? -1.058 -20.587 10.263 1.00 92.69 340 VAL A O 1
ATOM 2721 N N . LYS A 1 341 ? 0.583 -20.940 8.773 1.00 90.94 341 LYS A N 1
ATOM 2722 C CA . LYS A 1 341 ? 1.411 -21.853 9.558 1.00 90.94 341 LYS A CA 1
ATOM 2723 C C . LYS A 1 341 ? 2.844 -21.345 9.542 1.00 90.94 341 LYS A C 1
ATOM 2725 O O . LYS A 1 341 ? 3.339 -20.969 8.474 1.00 90.94 341 LYS A O 1
ATOM 2730 N N . GLN A 1 342 ? 3.488 -21.329 10.702 1.00 88.56 342 GLN A N 1
ATOM 2731 C CA . GLN A 1 342 ? 4.864 -20.858 10.836 1.00 88.56 342 GLN A CA 1
ATOM 2732 C C . GLN A 1 342 ? 5.843 -21.787 10.112 1.00 88.56 342 GLN A C 1
ATOM 2734 O O . GLN A 1 342 ? 6.809 -21.316 9.515 1.00 88.56 342 GLN A O 1
ATOM 2739 N N . GLU A 1 343 ? 5.563 -23.091 10.097 1.00 87.56 343 GLU A N 1
ATOM 2740 C CA . GLU A 1 343 ? 6.377 -24.099 9.417 1.00 87.56 343 GLU A CA 1
ATOM 2741 C C . GLU A 1 343 ? 6.413 -23.835 7.910 1.00 87.56 343 GLU A C 1
ATOM 2743 O O . GLU A 1 343 ? 7.494 -23.721 7.340 1.00 87.56 343 GLU A O 1
ATOM 2748 N N . ASP A 1 344 ? 5.250 -23.618 7.279 1.00 87.12 344 ASP A N 1
ATOM 2749 C CA . ASP A 1 344 ? 5.169 -23.284 5.852 1.00 87.12 344 ASP A CA 1
ATOM 2750 C C . ASP A 1 344 ? 5.948 -21.995 5.518 1.00 87.12 344 ASP A C 1
ATOM 2752 O O . ASP A 1 344 ? 6.563 -21.892 4.453 1.00 87.12 344 ASP A O 1
ATOM 2756 N N . ALA A 1 345 ? 5.871 -20.988 6.398 1.00 84.81 345 ALA A N 1
ATOM 2757 C CA . ALA A 1 345 ? 6.553 -19.709 6.215 1.00 84.81 345 ALA A CA 1
ATOM 2758 C C . ALA A 1 345 ? 8.077 -19.877 6.297 1.00 84.81 345 ALA A C 1
ATOM 2760 O O . ALA A 1 345 ? 8.809 -19.353 5.455 1.00 84.81 345 ALA A O 1
ATOM 2761 N N . ASN A 1 346 ? 8.548 -20.647 7.280 1.00 82.06 346 ASN A N 1
ATOM 2762 C CA . ASN A 1 346 ? 9.956 -20.990 7.437 1.00 82.06 346 ASN A CA 1
ATOM 2763 C C . ASN A 1 346 ? 10.455 -21.829 6.259 1.00 82.06 346 ASN A C 1
ATOM 2765 O O . ASN A 1 346 ? 11.503 -21.525 5.697 1.00 82.06 346 ASN A O 1
ATOM 2769 N N . GLU A 1 347 ? 9.693 -22.831 5.825 1.00 83.38 347 GLU A N 1
ATOM 2770 C CA . GLU A 1 347 ? 10.039 -23.627 4.653 1.00 83.38 347 GLU A CA 1
ATOM 2771 C C . GLU A 1 347 ? 10.219 -22.765 3.401 1.00 83.38 347 GLU A C 1
ATOM 2773 O O . GLU A 1 347 ? 11.217 -22.916 2.708 1.00 83.38 347 GLU A O 1
ATOM 2778 N N . ASP A 1 348 ? 9.279 -21.868 3.079 1.00 79.56 348 ASP A N 1
ATOM 2779 C CA . ASP A 1 348 ? 9.411 -20.992 1.903 1.00 79.56 348 ASP A CA 1
ATOM 2780 C C . ASP A 1 348 ? 10.609 -20.044 2.014 1.00 79.56 348 ASP A C 1
ATOM 2782 O O . ASP A 1 348 ? 11.241 -19.711 1.013 1.00 79.56 348 ASP A O 1
ATOM 2786 N N . ARG A 1 349 ? 10.949 -19.635 3.239 1.00 72.75 349 ARG A N 1
ATOM 2787 C CA . ARG A 1 349 ? 12.099 -18.776 3.513 1.00 72.75 349 ARG A CA 1
ATOM 2788 C C . ARG A 1 349 ? 13.435 -19.498 3.323 1.00 72.75 349 ARG A C 1
ATOM 2790 O O . ARG A 1 349 ? 14.351 -18.894 2.770 1.00 72.75 349 ARG A O 1
ATOM 2797 N N . PHE A 1 350 ? 13.545 -20.741 3.793 1.00 70.44 350 PHE A N 1
ATOM 2798 C CA . PHE A 1 350 ? 14.775 -21.541 3.732 1.00 70.44 350 PHE A CA 1
ATOM 2799 C C . PHE A 1 350 ? 14.917 -22.357 2.446 1.00 70.44 350 PHE A C 1
ATOM 2801 O O . PHE A 1 350 ? 16.020 -22.803 2.135 1.00 70.44 350 PHE A O 1
ATOM 2808 N N . LYS A 1 351 ? 13.834 -22.554 1.684 1.00 72.56 351 LYS A N 1
ATOM 2809 C CA . LYS A 1 351 ? 13.904 -23.164 0.354 1.00 72.56 351 LYS A CA 1
ATOM 2810 C C . LYS A 1 351 ? 14.894 -22.376 -0.494 1.00 72.56 351 LYS A C 1
ATOM 2812 O O . LYS A 1 351 ? 14.772 -21.158 -0.622 1.00 72.56 351 LYS A O 1
ATOM 2817 N N . GLU A 1 352 ? 15.855 -23.084 -1.092 1.00 59.38 352 GLU A N 1
ATOM 2818 C CA . GLU A 1 352 ? 16.743 -22.500 -2.094 1.00 59.38 352 GLU A CA 1
ATOM 2819 C C . GLU A 1 352 ? 15.878 -21.844 -3.167 1.00 59.38 352 GLU A C 1
ATOM 2821 O O . GLU A 1 352 ? 15.167 -22.499 -3.940 1.00 59.38 352 GLU A O 1
ATOM 2826 N N . ARG A 1 353 ? 15.877 -20.509 -3.150 1.00 65.19 353 ARG A N 1
ATOM 2827 C CA . ARG A 1 353 ? 15.072 -19.704 -4.054 1.00 65.19 353 ARG A CA 1
ATOM 2828 C C . ARG A 1 353 ? 15.620 -19.950 -5.453 1.00 65.19 353 ARG A C 1
ATOM 2830 O O . ARG A 1 353 ? 16.664 -19.431 -5.830 1.00 65.19 353 ARG A O 1
ATOM 2837 N N . ASN A 1 354 ? 14.925 -20.761 -6.240 1.00 55.72 354 ASN A N 1
ATOM 2838 C CA . ASN A 1 354 ? 15.262 -20.901 -7.645 1.00 55.72 354 ASN A CA 1
ATOM 2839 C C . ASN A 1 354 ? 14.916 -19.582 -8.343 1.00 55.72 354 ASN A C 1
ATOM 2841 O O . ASN A 1 354 ? 13.749 -19.182 -8.369 1.00 55.72 354 ASN A O 1
ATOM 2845 N N . ASN A 1 355 ? 15.926 -18.922 -8.923 1.00 59.69 355 ASN A N 1
ATOM 2846 C CA . ASN A 1 355 ? 15.718 -17.843 -9.889 1.00 59.69 355 ASN A CA 1
ATOM 2847 C C . ASN A 1 355 ? 14.644 -18.292 -10.890 1.00 59.69 355 ASN A C 1
ATOM 2849 O O . ASN A 1 355 ? 14.637 -19.461 -11.298 1.00 59.69 355 ASN A O 1
ATOM 2853 N N . ALA A 1 356 ? 13.730 -17.398 -11.274 1.00 59.97 356 ALA A N 1
ATOM 2854 C CA . ALA A 1 356 ? 12.775 -17.702 -12.327 1.00 59.97 356 ALA A CA 1
ATOM 2855 C C . ALA A 1 356 ? 13.563 -18.018 -13.612 1.00 59.97 356 ALA A C 1
ATOM 2857 O O . ALA A 1 356 ? 14.012 -17.125 -14.321 1.00 59.97 356 ALA A O 1
ATOM 2858 N N . ARG A 1 357 ? 13.789 -19.316 -13.875 1.00 53.56 357 ARG A N 1
ATOM 2859 C CA . ARG A 1 357 ? 14.609 -19.802 -15.002 1.00 53.56 357 ARG A CA 1
ATOM 2860 C C . ARG A 1 357 ? 13.985 -19.463 -16.351 1.00 53.56 357 ARG A C 1
ATOM 2862 O O . ARG A 1 357 ? 14.674 -19.426 -17.366 1.00 53.56 357 ARG A O 1
ATOM 2869 N N . ASP A 1 358 ? 12.683 -19.215 -16.353 1.00 57.84 358 ASP A N 1
ATOM 2870 C CA . ASP A 1 358 ? 11.954 -18.810 -17.534 1.00 57.84 358 ASP A CA 1
ATOM 2871 C C . ASP A 1 358 ? 12.115 -17.297 -17.730 1.00 57.84 358 ASP A C 1
ATOM 2873 O O . ASP A 1 358 ? 11.365 -16.505 -17.155 1.00 57.84 358 ASP A O 1
ATOM 2877 N N . LYS A 1 359 ? 13.076 -16.893 -18.579 1.00 52.41 359 LYS A N 1
ATOM 2878 C CA . LYS A 1 359 ? 13.354 -15.493 -19.003 1.00 52.41 359 LYS A CA 1
ATOM 2879 C C . LYS A 1 359 ? 12.148 -14.777 -19.646 1.00 52.41 359 LYS A C 1
ATOM 2881 O O . LYS A 1 359 ? 12.256 -13.679 -20.174 1.00 52.41 359 LYS A O 1
ATOM 2886 N N . ASN A 1 360 ? 11.015 -15.459 -19.665 1.00 54.09 360 ASN A N 1
ATOM 2887 C CA . ASN A 1 360 ? 9.930 -15.371 -20.607 1.00 54.09 360 ASN A CA 1
ATOM 2888 C C . ASN A 1 360 ? 8.580 -15.714 -19.923 1.00 54.09 360 ASN A C 1
ATOM 2890 O O . ASN A 1 360 ? 7.579 -15.996 -20.583 1.00 54.09 360 ASN A O 1
ATOM 2894 N N . GLY A 1 361 ? 8.549 -15.673 -18.586 1.00 74.94 361 GLY A N 1
ATOM 2895 C CA . GLY A 1 361 ? 7.384 -15.990 -17.764 1.00 74.94 361 GLY A CA 1
ATOM 2896 C C . GLY A 1 361 ? 6.596 -14.778 -17.249 1.00 74.94 361 GLY A C 1
ATOM 2897 O O . GLY A 1 361 ? 6.935 -13.614 -17.477 1.00 74.94 361 GLY A O 1
ATOM 2898 N N . TYR A 1 362 ? 5.532 -15.081 -16.507 1.00 83.69 362 TYR A N 1
ATOM 2899 C CA . TYR A 1 362 ? 4.687 -14.118 -15.794 1.00 83.69 362 TYR A CA 1
ATOM 2900 C C . TYR A 1 362 ? 5.298 -13.734 -14.438 1.00 83.69 362 TYR A C 1
ATOM 2902 O O . TYR A 1 362 ? 5.864 -14.592 -13.760 1.00 83.69 362 TYR A O 1
ATOM 2910 N N . CYS A 1 363 ? 5.105 -12.486 -13.992 1.00 84.62 363 CYS A N 1
ATOM 2911 C CA . CYS A 1 363 ? 5.598 -12.019 -12.685 1.00 84.62 363 CYS A CA 1
ATOM 2912 C C . CYS A 1 363 ? 4.973 -12.761 -11.488 1.00 84.62 363 CYS A C 1
ATOM 2914 O O . CYS A 1 363 ? 5.628 -12.972 -10.469 1.00 84.62 363 CYS A O 1
ATOM 2916 N N . CYS A 1 364 ? 3.722 -13.214 -11.600 1.00 87.62 364 CYS A N 1
ATOM 2917 C CA . CYS A 1 364 ? 3.065 -14.012 -10.569 1.00 87.62 364 CYS A CA 1
ATOM 2918 C C . CYS A 1 364 ? 2.020 -14.967 -11.160 1.00 87.62 364 CYS A C 1
ATOM 2920 O O . CYS A 1 364 ? 1.526 -14.788 -12.277 1.00 87.62 364 CYS A O 1
ATOM 2922 N N . LYS A 1 365 ? 1.659 -15.998 -10.390 1.00 85.94 365 LYS A N 1
ATOM 2923 C CA . LYS A 1 365 ? 0.628 -16.976 -10.766 1.00 85.94 365 LYS A CA 1
ATOM 2924 C C . LYS A 1 365 ? -0.762 -16.345 -10.906 1.00 85.94 365 LYS A C 1
ATOM 2926 O O . LYS A 1 365 ? -1.524 -16.753 -11.777 1.00 85.94 365 LYS A O 1
ATOM 2931 N N . ALA A 1 366 ? -1.084 -15.341 -10.088 1.00 83.62 366 ALA A N 1
ATOM 2932 C CA . ALA A 1 366 ? -2.357 -14.624 -10.183 1.00 83.62 366 ALA A CA 1
ATOM 2933 C C . ALA A 1 366 ? -2.492 -13.906 -11.535 1.00 83.62 366 ALA A C 1
ATOM 2935 O O . ALA A 1 366 ? -3.528 -14.012 -12.197 1.00 83.62 366 ALA A O 1
ATOM 2936 N N . HIS A 1 367 ? -1.422 -13.241 -11.971 1.00 85.75 367 HIS A N 1
ATOM 2937 C CA . HIS A 1 367 ? -1.352 -12.582 -13.266 1.00 85.75 367 HIS A CA 1
ATOM 2938 C C . HIS A 1 367 ? -1.443 -13.598 -14.412 1.00 85.75 367 HIS A C 1
ATOM 2940 O O . HIS A 1 367 ? -2.292 -13.454 -15.289 1.00 85.75 367 HIS A O 1
ATOM 2946 N N . GLU A 1 368 ? -0.662 -14.679 -14.371 1.00 87.31 368 GLU A N 1
ATOM 2947 C CA . GLU A 1 368 ? -0.757 -15.759 -15.362 1.00 87.31 368 GLU A CA 1
ATOM 2948 C C . GLU A 1 368 ? -2.194 -16.280 -15.512 1.00 87.31 368 GLU A C 1
ATOM 2950 O O . GLU A 1 368 ? -2.711 -16.378 -16.624 1.00 87.31 368 GLU A O 1
ATOM 2955 N N . GLN A 1 369 ? -2.865 -16.589 -14.399 1.00 85.56 369 GLN A N 1
ATOM 2956 C CA . GLN A 1 369 ? -4.241 -17.087 -14.424 1.00 85.56 369 GLN A CA 1
ATOM 2957 C C . GLN A 1 369 ? -5.218 -16.059 -15.001 1.00 85.56 369 GLN A C 1
ATOM 2959 O O . GLN A 1 369 ? -6.142 -16.435 -15.724 1.00 85.56 369 GLN A O 1
ATOM 2964 N N . ARG A 1 370 ? -5.023 -14.767 -14.708 1.00 84.56 370 ARG A N 1
ATOM 2965 C CA . ARG A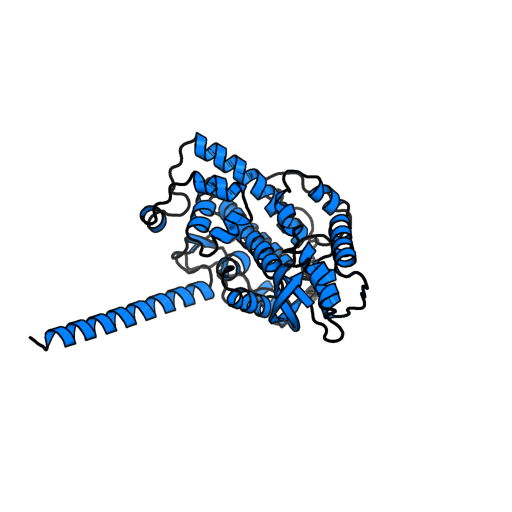 1 370 ? -5.839 -13.678 -15.261 1.00 84.56 370 ARG A CA 1
ATOM 2966 C C . ARG A 1 370 ? -5.709 -13.609 -16.784 1.00 84.56 370 ARG A C 1
ATOM 2968 O O . ARG A 1 370 ? -6.727 -13.523 -17.468 1.00 84.56 370 ARG A O 1
ATOM 2975 N N . ILE A 1 371 ? -4.486 -13.696 -17.304 1.00 84.62 371 ILE A N 1
ATOM 2976 C CA . ILE A 1 371 ? -4.215 -13.646 -18.747 1.00 84.62 371 ILE A CA 1
ATOM 2977 C C . ILE A 1 371 ? -4.755 -14.890 -19.452 1.00 84.62 371 ILE A C 1
ATOM 2979 O O . ILE A 1 371 ? -5.451 -14.756 -20.455 1.00 84.62 371 ILE A O 1
ATOM 2983 N N . ARG A 1 372 ? -4.542 -16.087 -18.889 1.00 84.69 372 ARG A N 1
ATOM 2984 C CA . ARG A 1 372 ? -5.110 -17.331 -19.435 1.00 84.69 372 ARG A CA 1
ATOM 2985 C C . ARG A 1 372 ? -6.634 -17.248 -19.557 1.00 84.69 372 ARG A C 1
ATOM 2987 O O . ARG A 1 372 ? -7.161 -17.419 -20.647 1.00 84.69 372 ARG A O 1
ATOM 2994 N N . ARG A 1 373 ? -7.330 -16.826 -18.493 1.00 84.69 373 ARG A N 1
ATOM 2995 C CA . ARG A 1 373 ? -8.795 -16.639 -18.516 1.00 84.69 373 ARG A CA 1
ATOM 2996 C C . ARG A 1 373 ? -9.258 -15.605 -19.543 1.00 84.69 373 ARG A C 1
ATOM 2998 O O . ARG A 1 373 ? -10.331 -15.759 -20.119 1.00 84.69 373 ARG A O 1
ATOM 3005 N N . LYS A 1 374 ? -8.492 -14.528 -19.749 1.00 84.19 374 LYS A N 1
ATOM 3006 C CA . LYS A 1 374 ? -8.797 -13.510 -20.766 1.00 84.19 374 LYS A CA 1
ATOM 3007 C C . LYS A 1 374 ? -8.699 -14.101 -22.175 1.00 84.19 374 LYS A C 1
ATOM 3009 O O . LYS A 1 374 ? -9.580 -13.847 -22.992 1.00 84.19 374 LYS A O 1
ATOM 3014 N N . ASN A 1 375 ? -7.672 -14.907 -22.430 1.00 80.50 375 ASN A N 1
ATOM 3015 C CA . ASN A 1 375 ? -7.478 -15.577 -23.713 1.00 80.50 375 ASN A CA 1
ATOM 3016 C C . ASN A 1 375 ? -8.559 -16.634 -23.965 1.00 80.50 375 ASN A C 1
ATOM 3018 O O . ASN A 1 375 ? -9.136 -16.643 -25.048 1.00 80.50 375 ASN A O 1
ATOM 3022 N N . ASP A 1 376 ? -8.917 -17.432 -22.956 1.00 80.06 376 ASP A N 1
ATOM 3023 C CA . ASP A 1 376 ? -9.992 -18.429 -23.061 1.00 80.06 376 ASP A CA 1
ATOM 3024 C C . ASP A 1 376 ? -11.341 -17.770 -23.397 1.00 80.06 376 ASP A C 1
ATOM 3026 O O . ASP A 1 376 ? -12.049 -18.210 -24.302 1.00 80.06 376 ASP A O 1
ATOM 3030 N N . LYS A 1 377 ? -11.674 -16.655 -22.727 1.00 78.06 377 LYS A N 1
ATOM 3031 C CA . LYS A 1 377 ? -12.877 -15.864 -23.041 1.00 78.06 377 LYS A CA 1
ATOM 3032 C C . LYS A 1 377 ? -12.852 -15.309 -24.462 1.00 78.06 377 LYS A C 1
ATOM 3034 O O . LYS A 1 377 ? -13.876 -15.334 -25.135 1.00 78.06 377 LYS A O 1
ATOM 3039 N N . LYS A 1 378 ? -11.699 -14.814 -24.922 1.00 72.88 378 LYS A N 1
ATOM 3040 C CA . LYS A 1 378 ? -11.552 -14.294 -26.285 1.00 72.88 378 LYS A CA 1
ATOM 3041 C C . LYS A 1 378 ? -11.795 -15.393 -27.322 1.00 72.88 378 LYS A C 1
ATOM 3043 O O . LYS A 1 378 ? -12.567 -15.179 -28.244 1.00 72.88 378 LYS A O 1
ATOM 3048 N N . ILE A 1 379 ? -11.222 -16.579 -27.115 1.00 74.88 379 ILE A N 1
ATOM 3049 C CA . ILE A 1 379 ? -11.437 -17.744 -27.985 1.00 74.88 379 ILE A CA 1
ATOM 3050 C C . ILE A 1 379 ? -12.917 -18.147 -27.999 1.00 74.88 379 ILE A C 1
ATOM 3052 O O . ILE A 1 379 ? -13.468 -18.397 -29.067 1.00 74.88 379 ILE A O 1
ATOM 3056 N N . SER A 1 380 ? -13.574 -18.175 -26.835 1.00 74.88 380 SER A N 1
ATOM 3057 C CA . SER A 1 380 ? -15.005 -18.487 -26.737 1.00 74.88 380 SER A CA 1
ATOM 3058 C C . SER A 1 380 ? -15.873 -17.476 -27.490 1.00 74.88 380 SER A C 1
ATOM 3060 O O . SER A 1 380 ? -16.807 -17.875 -28.181 1.00 74.88 380 SER A O 1
ATOM 3062 N N . ASN A 1 381 ? -15.571 -16.180 -27.381 1.00 69.75 381 ASN A N 1
ATOM 3063 C CA . ASN A 1 381 ? -16.295 -15.134 -28.104 1.00 69.75 381 ASN A CA 1
ATOM 3064 C C . ASN A 1 381 ? -16.054 -15.236 -29.616 1.00 69.75 381 ASN A C 1
ATOM 3066 O O . ASN A 1 381 ? -17.009 -15.214 -30.381 1.00 69.75 381 ASN A O 1
ATOM 3070 N N . ASP A 1 382 ? -14.808 -15.454 -30.045 1.00 68.81 382 ASP A N 1
ATOM 3071 C CA . ASP A 1 382 ? -14.468 -15.636 -31.462 1.00 68.81 382 ASP A CA 1
ATOM 3072 C C . ASP A 1 382 ? -15.162 -16.876 -32.064 1.00 68.81 382 ASP A C 1
ATOM 3074 O O . ASP A 1 382 ? -15.491 -16.901 -33.252 1.00 68.81 382 ASP A O 1
ATOM 3078 N N . GLN A 1 383 ? -15.385 -17.927 -31.266 1.00 72.31 383 GLN A N 1
ATOM 3079 C CA . GLN A 1 383 ? -16.156 -19.104 -31.677 1.00 72.31 383 GLN A CA 1
ATOM 3080 C C . GLN A 1 383 ? -17.652 -18.797 -31.797 1.00 72.31 383 GLN A C 1
ATOM 3082 O O . GLN A 1 383 ? -18.252 -19.173 -32.803 1.00 72.31 383 GLN A O 1
ATOM 3087 N N . MET A 1 384 ? -18.236 -18.087 -30.827 1.00 69.50 384 MET A N 1
ATOM 3088 C CA . MET A 1 384 ? -19.635 -17.640 -30.877 1.00 69.50 384 MET A CA 1
ATOM 3089 C C . MET A 1 384 ? -19.889 -16.729 -32.087 1.00 69.50 384 MET A C 1
ATOM 3091 O O . MET A 1 384 ? -20.833 -16.965 -32.836 1.00 69.50 384 MET A O 1
ATOM 3095 N N . ASP A 1 385 ? -18.992 -15.780 -32.362 1.00 68.94 385 ASP A N 1
ATOM 3096 C CA . ASP A 1 385 ? -19.069 -14.891 -33.527 1.00 68.94 385 ASP A CA 1
ATOM 3097 C C . ASP A 1 385 ? -18.981 -15.658 -34.852 1.00 68.94 385 ASP A C 1
ATOM 3099 O O . ASP A 1 385 ? -19.667 -15.330 -35.820 1.00 68.94 385 ASP A O 1
ATOM 3103 N N . LYS A 1 386 ? -18.141 -16.700 -34.923 1.00 76.06 386 LYS A N 1
ATOM 3104 C CA . LYS A 1 386 ? -18.060 -17.573 -36.106 1.00 76.06 386 LYS A CA 1
ATOM 3105 C C . LYS A 1 386 ? -19.324 -18.403 -36.306 1.00 76.06 386 LYS A C 1
ATOM 3107 O O . LYS A 1 386 ? -19.661 -18.691 -37.451 1.00 76.06 386 LYS A O 1
ATOM 3112 N N . VAL A 1 387 ? -19.989 -18.819 -35.229 1.00 72.38 387 VAL A N 1
ATOM 3113 C CA . VAL A 1 387 ? -21.266 -19.543 -35.300 1.00 72.38 387 VAL A CA 1
ATOM 3114 C C . VAL A 1 387 ? -22.384 -18.598 -35.735 1.00 72.38 387 VAL A C 1
ATOM 3116 O O . VAL A 1 387 ? -23.093 -18.934 -36.676 1.00 72.38 387 VAL A O 1
ATOM 3119 N N . ALA A 1 388 ? -22.473 -17.396 -35.158 1.00 65.75 388 ALA A N 1
ATOM 3120 C CA . ALA A 1 388 ? -23.454 -16.380 -35.548 1.00 65.75 388 ALA A CA 1
ATOM 3121 C C . ALA A 1 388 ? -23.351 -16.028 -37.042 1.00 65.75 388 ALA A C 1
ATOM 3123 O O . ALA A 1 388 ? -24.323 -16.165 -37.775 1.00 65.75 388 ALA A O 1
ATOM 3124 N N . ARG A 1 389 ? -22.137 -15.748 -37.544 1.00 72.19 389 ARG A N 1
ATOM 3125 C CA . ARG A 1 389 ? -21.912 -15.473 -38.979 1.00 72.19 389 ARG A CA 1
ATOM 3126 C C . ARG A 1 389 ? -22.257 -16.643 -39.905 1.00 72.19 389 ARG A C 1
ATOM 3128 O O . ARG A 1 389 ? -22.501 -16.423 -41.085 1.00 72.19 389 ARG A O 1
ATOM 3135 N N . LYS A 1 390 ? -22.225 -17.885 -39.411 1.00 71.56 390 LYS A N 1
ATOM 3136 C CA . LYS A 1 390 ? -22.659 -19.064 -40.179 1.00 71.56 390 LYS A CA 1
ATOM 3137 C C . LYS A 1 390 ? -24.176 -19.231 -40.178 1.00 71.56 390 LYS A C 1
ATOM 3139 O O . LYS A 1 390 ? -24.691 -19.774 -41.145 1.00 71.56 390 LYS A O 1
ATOM 3144 N N . MET A 1 391 ? -24.865 -18.792 -39.125 1.00 59.28 391 MET A N 1
ATOM 3145 C CA . MET A 1 391 ? -26.330 -18.795 -39.071 1.00 59.28 391 MET A CA 1
ATOM 3146 C C . MET A 1 391 ? -26.907 -17.675 -39.946 1.00 59.28 391 MET A C 1
ATOM 3148 O O . MET A 1 391 ? -27.796 -17.949 -40.738 1.00 59.28 391 MET A O 1
ATOM 3152 N N . ASP A 1 392 ? -26.304 -16.482 -39.935 1.00 57.62 392 ASP A N 1
ATOM 3153 C CA . ASP A 1 392 ? -26.707 -15.364 -40.808 1.00 57.62 392 ASP A CA 1
ATOM 3154 C C . ASP A 1 392 ? -26.458 -15.636 -42.308 1.00 57.62 392 ASP A C 1
ATOM 3156 O O . ASP A 1 392 ? -27.056 -15.003 -43.174 1.00 57.62 392 ASP A O 1
ATOM 3160 N N . GLY A 1 393 ? -25.560 -16.573 -42.634 1.00 54.34 393 GLY A N 1
ATOM 3161 C CA . GLY A 1 393 ? -25.269 -17.000 -44.008 1.00 54.34 393 GLY A CA 1
ATOM 3162 C C . GLY A 1 393 ? -26.140 -18.150 -44.527 1.00 54.34 393 GLY A C 1
ATOM 3163 O O . GLY A 1 393 ? -25.919 -18.586 -45.652 1.00 54.34 393 GLY A O 1
ATOM 3164 N N . LEU A 1 394 ? -27.070 -18.671 -43.717 1.00 52.50 394 LEU A N 1
ATOM 3165 C CA . LEU A 1 394 ? -28.026 -19.725 -44.097 1.00 52.50 394 LEU A CA 1
ATOM 3166 C C . LEU A 1 394 ? -29.439 -19.181 -44.391 1.00 52.50 394 LEU A C 1
ATOM 3168 O O . LEU A 1 394 ? -30.289 -19.951 -44.830 1.00 52.50 394 LEU A O 1
ATOM 3172 N N . ASP A 1 395 ? -29.662 -17.877 -44.187 1.00 47.69 395 ASP A N 1
ATOM 3173 C CA . ASP A 1 395 ? -30.905 -17.154 -44.513 1.00 47.69 395 ASP A CA 1
ATOM 3174 C C . ASP A 1 395 ? -30.816 -16.364 -45.848 1.00 47.69 395 ASP A C 1
ATOM 3176 O O . ASP A 1 395 ? -31.649 -15.498 -46.127 1.00 47.69 395 ASP A O 1
ATOM 3180 N N . GLN A 1 396 ? -29.814 -16.664 -46.689 1.00 43.38 396 GLN A N 1
ATOM 3181 C CA . GLN A 1 396 ? -29.734 -16.276 -48.110 1.00 43.38 396 GLN A CA 1
ATOM 3182 C C . GLN A 1 396 ? -29.794 -17.526 -48.982 1.00 43.38 396 GLN A C 1
ATOM 3184 O O . GLN A 1 396 ? -30.431 -17.446 -50.058 1.00 43.38 396 GLN A O 1
#

pLDDT: mean 78.93, std 16.17, range [33.31, 97.25]

Radius of gyration: 23.16 Å; chains: 1; bounding box: 72×62×75 Å